Protein AF-0000000066171411 (afdb_homodimer)

Solvent-accessible surface area (backbone atoms only — not comparable to full-atom values): 24523 Å² total; per-residue (Å²): 128,57,70,61,69,49,37,41,96,88,51,31,30,79,87,68,38,47,45,80,37,68,57,61,72,47,68,49,61,56,78,47,92,51,94,37,9,10,12,39,31,31,49,56,66,14,29,34,39,20,40,30,43,68,79,33,74,41,87,51,67,84,64,42,32,84,69,32,38,41,54,44,54,46,80,43,69,59,67,76,66,85,60,54,69,76,59,42,56,64,43,48,55,50,49,51,46,50,33,51,50,51,27,57,44,48,49,70,40,32,59,29,73,79,38,52,39,20,23,34,38,37,42,34,37,35,69,33,84,35,29,52,56,69,28,47,50,47,35,18,45,40,42,5,37,53,56,43,65,49,65,56,79,57,55,46,14,33,19,26,14,23,37,51,96,88,46,56,35,31,47,45,38,42,73,49,58,74,68,33,29,30,35,41,31,25,31,25,61,78,82,43,26,34,55,41,42,40,53,75,40,51,39,48,58,88,46,49,65,61,34,50,51,45,6,50,52,44,12,52,53,46,32,56,53,51,51,51,48,51,55,61,64,70,51,68,72,53,67,78,73,97,128,58,70,61,69,49,37,41,96,88,50,30,30,79,86,68,38,47,45,83,39,68,55,60,72,50,67,48,61,57,77,47,92,51,93,38,9,10,11,39,31,30,50,56,67,16,30,34,41,20,40,30,43,68,79,33,73,40,86,51,66,86,65,43,31,85,69,33,38,41,55,45,56,44,80,44,69,60,72,71,69,89,61,56,67,75,59,43,56,63,43,49,54,50,48,51,47,49,31,52,51,50,27,56,44,48,49,69,40,31,57,31,74,80,37,53,40,20,23,34,38,37,40,35,36,36,72,33,84,34,30,52,56,69,29,48,50,48,35,18,44,40,44,4,37,53,55,44,65,49,67,56,78,55,55,47,13,33,18,27,15,24,36,51,95,88,45,56,34,30,47,44,40,42,72,48,59,76,68,32,29,30,34,39,32,25,31,27,60,78,82,43,25,35,54,40,41,37,52,75,41,51,37,50,57,88,47,48,64,61,33,49,51,46,7,50,53,44,12,52,53,45,31,56,54,52,51,50,46,53,53,61,65,70,52,70,74,51,67,77,74,96

Nearest PDB structures (foldseek):
  5okz-assembly3_L  TM=9.367E-01  e=4.093E-26  Saccharomyces cerevisiae S288C
  5okz-assembly1_f  TM=9.261E-01  e=1.202E-25  Saccharomyces cerevisiae S288C
  2wp8-assembly1_B  TM=9.593E-01  e=2.546E-24  Saccharomyces cerevisiae
  8r1o-assembly1_B  TM=9.114E-01  e=1.169E-24  Thermochaetoides thermophila DSM 1495
  6fsz-assembly1_BB  TM=8.966E-01  e=4.919E-24  Saccharomyces cerevisiae S288C

pLDDT: mean 85.66, std 15.47, range [30.88, 98.44]

Organism: Schizosaccharomyces pombe (strain 972 / ATCC 24843) (NCBI:txid284812)

Radius of gyration: 23.35 Å; Cα contacts (8 Å, |Δi|>4): 1040; chains: 2; bounding box: 54×90×53 Å

Secondary structure (DSSP, 8-state):
--HHHHB-TTS-BTTS--TTPPPPEEEEE--S-SSSEEEEEEETTEEEEEEEEEEE--SSGGG--SSSPEEEEEEEE-TTS---HHHHHHHHHHHHHHHHHHHHHHHHHB-GGGSTT-EEE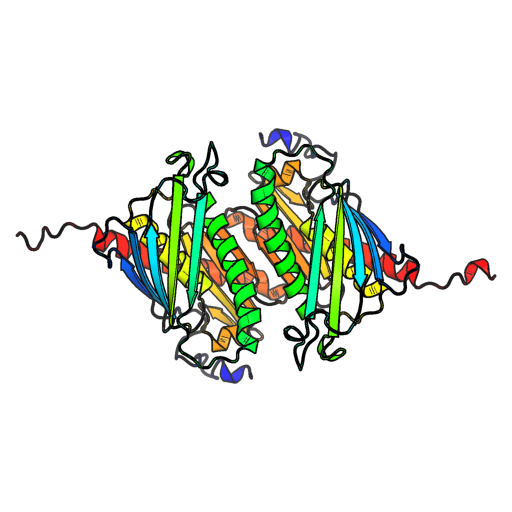EEEEEEE-SS-HHHHHHHHHHHHHHHTT--BSS-EEEEEEEEETTEEEES--HHHHHHSEEEEEEEETTT-EEEEEEE-S-EEHHHHHHHHHHHHHHHHHHHHHHHHHHHHHHS-THHHH-/--HHHHB-TTS-BTTS--TTPPPPEEEEE--S-SSSEEEEEEETTEEEEEEEEEEE--SSGGG--SSSPEEEEEEEE---S---HHHHHHHHHHHHHHHHHHHHHHHHHB-GGGSTT-EEEEEEEEEE-SS-HHHHHH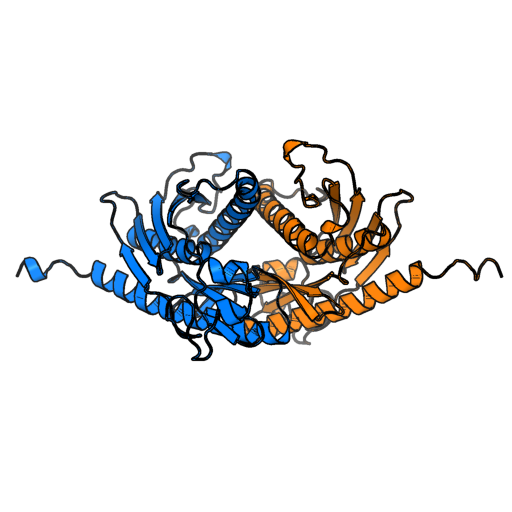HHHHHHHHHTT--BSS-EEEEEEEEETTEEEES--HHHHHHSEEEEEEEETTT-EEEEEEE-S-EEHHHHHHHHHHHHHHHHHHHHHHHHHHHHHHS-TTTTT-

GO terms:
  GO:0000785 chromatin (C, IDA)
  GO:0000178 exosome (RNase complex) (C, IDA)
  GO:0000176 nuclear exosome (RNase complex) (C, EXP)
  GO:0005634 nucleus (C, HDA)
  GO:0005829 cytosol (C, HDA)
  GO:0030847 termination of RNA polymerase II transcription, exosome-dependent (P, IMP)
  GO:0071027 nuclear RNA surveillance (P, IMP)
  GO:0071031 nuclear mRNA surveillance of mRNA 3'-end processing (P, IMP)

Structure (mmCIF, N/CA/C/O backbone):
data_AF-0000000066171411-model_v1
#
loop_
_entity.id
_entity.type
_entity.pdbx_description
1 polymer 'Exosome complex component ski6'
#
loop_
_atom_site.group_PDB
_atom_site.id
_atom_site.type_symbol
_atom_site.label_atom_id
_atom_site.label_alt_id
_atom_site.label_comp_id
_atom_site.label_asym_id
_atom_site.label_entity_id
_atom_site.label_seq_id
_atom_site.pdbx_PDB_ins_code
_atom_site.Cartn_x
_atom_site.Cartn_y
_atom_site.Cartn_z
_atom_site.occupancy
_atom_site.B_iso_or_equiv
_atom_site.auth_seq_id
_atom_site.auth_comp_id
_atom_site.auth_asym_id
_atom_site.auth_atom_id
_atom_site.pdbx_PDB_model_num
ATOM 1 N N . MET A 1 1 ? 25.031 1.557 -0.111 1 55.25 1 MET A N 1
ATOM 2 C CA . MET A 1 1 ? 25.406 2.393 1.023 1 55.25 1 MET A CA 1
ATOM 3 C C . MET A 1 1 ? 25.641 1.545 2.27 1 55.25 1 MET A C 1
ATOM 5 O O . MET A 1 1 ? 24.875 0.615 2.545 1 55.25 1 MET A O 1
ATOM 9 N N . SER A 1 2 ? 26.812 1.729 2.889 1 65 2 SER A N 1
ATOM 10 C CA . SER A 1 2 ? 27.203 0.933 4.047 1 65 2 SER A CA 1
ATOM 11 C C . SER A 1 2 ? 26.391 1.311 5.277 1 65 2 SER A C 1
ATOM 13 O O . SER A 1 2 ? 25.844 2.416 5.355 1 65 2 SER A O 1
ATOM 15 N N . HIS A 1 3 ? 26.016 0.369 6.027 1 69.06 3 HIS A N 1
ATOM 16 C CA . HIS A 1 3 ? 25.359 0.559 7.316 1 69.06 3 HIS A CA 1
ATOM 17 C C . HIS A 1 3 ? 25.969 1.727 8.078 1 69.06 3 HIS A C 1
ATOM 19 O O . HIS A 1 3 ? 25.25 2.52 8.695 1 69.06 3 HIS A O 1
ATOM 25 N N . PHE A 1 4 ? 27.219 1.894 7.805 1 63.91 4 PHE A N 1
ATOM 26 C CA . PHE A 1 4 ? 27.953 2.891 8.57 1 63.91 4 PHE A CA 1
ATOM 27 C C . PHE A 1 4 ? 27.672 4.293 8.047 1 63.91 4 PHE A C 1
ATOM 29 O O . PHE A 1 4 ? 27.781 5.273 8.781 1 63.91 4 PHE A O 1
ATOM 36 N N . GLU A 1 5 ? 27.234 4.309 6.922 1 74.19 5 GLU A N 1
ATOM 37 C CA . GLU A 1 5 ? 26.922 5.605 6.328 1 74.19 5 GLU A CA 1
ATOM 38 C C . GLU A 1 5 ? 25.578 6.121 6.82 1 74.19 5 GLU A C 1
ATOM 40 O O . GLU A 1 5 ? 25.328 7.328 6.812 1 74.19 5 GLU A O 1
ATOM 45 N N . ILE A 1 6 ? 24.906 5.215 7.438 1 79.75 6 ILE A N 1
ATOM 46 C CA . ILE A 1 6 ? 23.562 5.594 7.867 1 79.75 6 ILE A CA 1
ATOM 47 C C . ILE A 1 6 ? 23.562 5.816 9.383 1 79.75 6 ILE A C 1
ATOM 49 O O . ILE A 1 6 ? 22.969 6.785 9.867 1 79.75 6 ILE A O 1
ATOM 53 N N . LEU A 1 7 ? 24.281 4.914 10.102 1 82.88 7 LEU A N 1
ATOM 54 C CA . LEU A 1 7 ? 24.359 5.004 11.555 1 82.88 7 LEU A CA 1
ATOM 55 C C . LEU A 1 7 ? 25.812 4.992 12.023 1 82.88 7 LEU A C 1
ATOM 57 O O . LEU A 1 7 ? 26.578 4.098 11.664 1 82.88 7 LEU A O 1
ATOM 61 N N . SER A 1 8 ? 26.156 6.02 12.805 1 82.06 8 SER A N 1
ATOM 62 C CA . SER A 1 8 ? 27.484 6.055 13.375 1 82.06 8 SER A CA 1
ATOM 63 C C . SER A 1 8 ? 27.641 5.008 14.477 1 82.06 8 SER A C 1
ATOM 65 O O . SER A 1 8 ? 26.672 4.375 14.883 1 82.06 8 SER A O 1
ATOM 67 N N . LEU A 1 9 ? 28.844 4.836 14.875 1 80.75 9 LEU A N 1
ATOM 68 C CA . LEU A 1 9 ? 29.141 3.891 15.945 1 80.75 9 LEU A CA 1
ATOM 69 C C . LEU A 1 9 ? 28.469 4.316 17.25 1 80.75 9 LEU A C 1
ATOM 71 O O . LEU A 1 9 ? 28.141 3.475 18.094 1 80.75 9 LEU A O 1
ATOM 75 N N . GLU A 1 10 ? 28.25 5.645 17.391 1 83.44 10 GLU A N 1
ATOM 76 C CA . GLU A 1 10 ? 27.594 6.191 18.594 1 83.44 10 GLU A CA 1
ATOM 77 C C . GLU A 1 10 ? 26.078 6.094 18.484 1 83.44 10 GLU A C 1
ATOM 79 O O . GLU A 1 10 ? 25.359 6.484 19.406 1 83.44 10 GLU A O 1
ATOM 84 N N . GLY A 1 11 ? 25.594 5.57 17.391 1 84.81 11 GLY A N 1
ATOM 85 C CA . GLY A 1 11 ? 24.156 5.391 17.219 1 84.81 11 GLY A CA 1
ATOM 86 C C . GLY A 1 11 ? 23.469 6.617 16.656 1 84.81 11 GLY A C 1
ATOM 87 O O . GLY A 1 11 ? 22.281 6.816 16.875 1 84.81 11 GLY A O 1
ATOM 88 N N . LEU A 1 12 ? 24.297 7.512 16.078 1 91.12 12 LEU A N 1
ATOM 89 C CA . LEU A 1 12 ? 23.734 8.727 15.5 1 91.12 12 LEU A CA 1
ATOM 90 C C . LEU A 1 12 ? 23.625 8.617 13.977 1 91.12 12 LEU A C 1
ATOM 92 O O . LEU A 1 12 ? 24.531 8.078 13.328 1 91.12 12 LEU A O 1
ATOM 96 N N . ARG A 1 13 ? 22.562 9.125 13.5 1 93.88 13 ARG A N 1
ATOM 97 C CA . ARG A 1 13 ? 22.344 9.141 12.062 1 93.88 13 ARG A CA 1
ATOM 98 C C . ARG A 1 13 ? 23.141 10.266 11.391 1 93.88 13 ARG A C 1
ATOM 100 O O . ARG A 1 13 ? 23.734 11.094 12.078 1 93.88 13 ARG A O 1
ATOM 107 N N . ASN A 1 14 ? 23.109 10.305 10.133 1 89.19 14 ASN A N 1
ATOM 108 C CA . ASN A 1 14 ? 23.844 11.312 9.383 1 89.19 14 ASN A CA 1
ATOM 109 C C . ASN A 1 14 ? 23.359 12.727 9.703 1 89.19 14 ASN A C 1
ATOM 111 O O . ASN A 1 14 ? 24.125 13.688 9.625 1 89.19 14 ASN A O 1
ATOM 115 N N . ASP A 1 15 ? 22.141 12.883 10.07 1 91.69 15 ASP A N 1
ATOM 116 C CA . ASP A 1 15 ? 21.594 14.203 10.367 1 91.69 15 ASP A CA 1
ATOM 117 C C . ASP A 1 15 ? 21.562 14.461 11.867 1 91.69 15 ASP A C 1
ATOM 119 O O . ASP A 1 15 ? 20.922 15.398 12.336 1 91.69 15 ASP A O 1
ATOM 123 N N . GLY A 1 16 ? 22.203 13.641 12.68 1 92.25 16 GLY A N 1
ATOM 124 C CA . GLY A 1 16 ? 22.391 13.859 14.102 1 92.25 16 GLY A CA 1
ATOM 125 C C . GLY A 1 16 ? 21.281 13.258 14.953 1 92.25 16 GLY A C 1
ATOM 126 O O . GLY A 1 16 ? 21.344 13.305 16.188 1 92.25 16 GLY A O 1
ATOM 127 N N . ARG A 1 17 ? 20.359 12.562 14.367 1 95.12 17 ARG A N 1
ATOM 128 C CA . ARG A 1 17 ? 19.25 11.984 15.109 1 95.12 17 ARG A CA 1
ATOM 129 C C . ARG A 1 17 ? 19.594 10.586 15.617 1 95.12 17 ARG A C 1
ATOM 131 O O . ARG A 1 17 ? 20.469 9.922 15.07 1 95.12 17 ARG A O 1
ATOM 138 N N . ARG A 1 18 ? 18.859 10.297 16.688 1 94.62 18 ARG A N 1
ATOM 139 C CA . ARG A 1 18 ? 18.875 8.906 17.125 1 94.62 18 ARG A CA 1
ATOM 140 C C . ARG A 1 18 ? 17.859 8.07 16.344 1 94.62 18 ARG A C 1
ATOM 142 O O . ARG A 1 18 ? 17.109 8.602 15.531 1 94.62 18 ARG A O 1
ATOM 149 N N . TRP A 1 19 ? 17.859 6.738 16.625 1 93.5 19 TRP A N 1
ATOM 150 C CA . TRP A 1 19 ? 17.109 5.797 15.805 1 93.5 19 TRP A CA 1
ATOM 151 C C . TRP A 1 19 ? 15.609 6.051 15.938 1 93.5 19 TRP A C 1
ATOM 153 O O . TRP A 1 19 ? 14.844 5.797 15 1 93.5 19 TRP A O 1
ATOM 163 N N . ASP A 1 20 ? 15.125 6.688 17.062 1 94.19 20 ASP A N 1
ATOM 164 C CA . ASP A 1 20 ? 13.695 6.836 17.344 1 94.19 20 ASP A CA 1
ATOM 165 C C . ASP A 1 20 ? 13.281 8.305 17.297 1 94.19 20 ASP A C 1
ATOM 167 O O . ASP A 1 20 ? 12.18 8.656 17.719 1 94.19 20 ASP A O 1
ATOM 171 N N . GLU A 1 21 ? 14.148 9.172 16.797 1 94.75 21 GLU A N 1
ATOM 172 C CA . GLU A 1 21 ? 13.867 10.609 16.797 1 94.75 21 GLU A CA 1
ATOM 173 C C . GLU A 1 21 ? 13.297 11.055 15.453 1 94.75 21 GLU A C 1
ATOM 175 O O . GLU A 1 21 ? 13.75 10.602 14.398 1 94.75 21 GLU A O 1
ATOM 180 N N . MET A 1 22 ? 12.336 11.859 15.57 1 96.25 22 MET A N 1
ATOM 181 C CA . MET A 1 22 ? 11.75 12.469 14.375 1 96.25 22 MET A CA 1
ATOM 182 C C . MET A 1 22 ? 12.516 13.727 13.977 1 96.25 22 MET A C 1
ATOM 184 O O . MET A 1 22 ? 13.078 14.414 14.828 1 96.25 22 MET A O 1
ATOM 188 N N . ARG A 1 23 ? 12.516 13.969 12.711 1 97 23 ARG A N 1
ATOM 189 C CA . ARG A 1 23 ? 12.992 15.281 12.297 1 97 23 ARG A CA 1
ATOM 190 C C . ARG A 1 23 ? 12.086 16.391 12.82 1 97 23 ARG A C 1
ATOM 192 O O . ARG A 1 23 ? 10.961 16.125 13.258 1 97 23 ARG A O 1
ATOM 199 N N . ASN A 1 24 ? 12.688 17.562 12.773 1 95.56 24 ASN A N 1
ATOM 200 C CA . ASN A 1 24 ? 11.875 18.703 13.203 1 95.56 24 ASN A CA 1
ATOM 201 C C . ASN A 1 24 ? 10.617 18.844 12.352 1 95.56 24 ASN A C 1
ATOM 203 O O . ASN A 1 24 ? 10.703 18.906 11.117 1 95.56 24 ASN A O 1
ATOM 207 N N . PHE A 1 25 ? 9.516 18.781 13.008 1 96.81 25 PHE A N 1
ATOM 208 C CA . PHE A 1 25 ? 8.227 18.891 12.336 1 96.81 25 PHE A CA 1
ATOM 209 C C . PHE A 1 25 ? 7.527 20.188 12.703 1 96.81 25 PHE A C 1
ATOM 211 O O . PHE A 1 25 ? 7.273 20.453 13.875 1 96.81 25 PHE A O 1
ATOM 218 N N . GLN A 1 26 ? 7.277 21.016 11.695 1 95.12 26 GLN A N 1
ATOM 219 C CA . GLN A 1 26 ? 6.551 22.281 11.859 1 95.12 26 GLN A CA 1
ATOM 220 C C . GLN A 1 26 ? 5.395 22.375 10.867 1 95.12 26 GLN A C 1
ATOM 222 O O . GLN A 1 26 ? 5.492 21.891 9.742 1 95.12 26 GLN A O 1
ATOM 227 N N . CYS A 1 27 ? 4.371 22.922 11.312 1 95.69 27 CYS A N 1
ATOM 228 C CA . CYS A 1 27 ? 3.23 23.062 10.422 1 95.69 27 CYS A CA 1
ATOM 229 C C . CYS A 1 27 ? 2.506 24.391 10.672 1 95.69 27 CYS A C 1
ATOM 231 O O . CYS A 1 27 ? 2.549 24.922 11.781 1 95.69 27 CYS A O 1
ATOM 233 N N . ARG A 1 28 ? 1.993 24.953 9.672 1 92.25 28 ARG A N 1
ATOM 234 C CA . ARG A 1 28 ? 1.186 26.156 9.688 1 92.25 28 ARG A CA 1
ATOM 235 C C . ARG A 1 28 ? -0.069 26 8.836 1 92.25 28 ARG A C 1
ATOM 237 O O . ARG A 1 28 ? -0.026 25.375 7.77 1 92.25 28 ARG A O 1
ATOM 244 N N . ILE A 1 29 ? -1.169 26.469 9.312 1 91.38 29 ILE A N 1
ATOM 245 C CA . ILE A 1 29 ? -2.412 26.422 8.547 1 91.38 29 ILE A CA 1
ATOM 246 C C . ILE A 1 29 ? -2.85 27.828 8.18 1 91.38 29 ILE A C 1
ATOM 248 O O . ILE A 1 29 ? -2.432 28.797 8.812 1 91.38 29 ILE A O 1
ATOM 252 N N . GLY A 1 30 ? -3.699 27.984 7.172 1 85.62 30 GLY A N 1
ATOM 253 C CA . GLY A 1 30 ? -4.277 29.25 6.77 1 85.62 30 GLY A CA 1
ATOM 254 C C . GLY A 1 30 ? -3.271 30.203 6.133 1 85.62 30 GLY A C 1
ATOM 255 O O . GLY A 1 30 ? -3.244 31.391 6.441 1 85.62 30 GLY A O 1
ATOM 256 N N . ILE A 1 31 ? -2.363 29.75 5.41 1 79.62 31 ILE A N 1
ATOM 257 C CA . ILE A 1 31 ? -1.289 30.547 4.828 1 79.62 31 ILE A CA 1
ATOM 258 C C . ILE A 1 31 ? -1.833 31.375 3.664 1 79.62 31 ILE A C 1
ATOM 260 O O . ILE A 1 31 ? -1.324 32.469 3.373 1 79.62 31 ILE A O 1
ATOM 264 N N . GLU A 1 32 ? -2.799 30.781 2.949 1 74.5 32 GLU A N 1
ATOM 265 C CA . GLU A 1 32 ? -3.412 31.531 1.861 1 74.5 32 GLU A CA 1
ATOM 266 C C . GLU A 1 32 ? -4.746 32.125 2.293 1 74.5 32 GLU A C 1
ATOM 268 O O . GLU A 1 32 ? -5.582 31.453 2.881 1 74.5 32 GLU A O 1
ATOM 273 N N . PRO A 1 33 ? -4.758 33.469 2.17 1 64.62 33 PRO A N 1
ATOM 274 C CA . PRO A 1 33 ? -5.984 34.188 2.57 1 64.62 33 PRO A CA 1
ATOM 275 C C . PRO A 1 33 ? -7.203 33.719 1.767 1 64.62 33 PRO A C 1
ATOM 277 O O . PRO A 1 33 ? -8.289 34.281 1.92 1 64.62 33 PRO A O 1
ATOM 280 N N . SER A 1 34 ? -7.137 32.719 1.183 1 59.91 34 SER A N 1
ATOM 281 C CA . SER A 1 34 ? -8.266 32.406 0.314 1 59.91 34 SER A CA 1
ATOM 282 C C . SER A 1 34 ? -9.297 31.531 1.032 1 59.91 34 SER A C 1
ATOM 284 O O . SER A 1 34 ? -9.047 31.047 2.137 1 59.91 34 SER A O 1
ATOM 286 N N . GLU A 1 35 ? -10.516 31.594 0.568 1 61.97 35 GLU A N 1
ATOM 287 C CA . GLU A 1 35 ? -11.625 30.734 0.973 1 61.97 35 GLU A CA 1
ATOM 288 C C . GLU A 1 35 ? -11.242 29.25 0.899 1 61.97 35 GLU A C 1
ATOM 290 O O . GLU A 1 35 ? -11.906 28.406 1.489 1 61.97 35 GLU A O 1
ATOM 295 N N . ASN A 1 36 ? -10.047 29.109 0.443 1 79.62 36 ASN A N 1
ATOM 296 C CA . ASN A 1 36 ? -9.57 27.75 0.292 1 79.62 36 ASN A CA 1
ATOM 297 C C . ASN A 1 36 ? -8.719 27.312 1.484 1 79.62 36 ASN A C 1
ATOM 299 O O . ASN A 1 36 ? -8.18 28.156 2.201 1 79.62 36 ASN A O 1
ATOM 303 N N . GLY A 1 37 ? -8.859 26.078 1.922 1 92.19 37 GLY A N 1
ATOM 304 C CA . GLY A 1 37 ? -7.973 25.594 2.971 1 92.19 37 GLY A CA 1
ATOM 305 C C . GLY A 1 37 ? -6.535 25.438 2.512 1 92.19 37 GLY A C 1
ATOM 306 O O . GLY A 1 37 ? -6.285 25.109 1.348 1 92.19 37 GLY A O 1
ATOM 307 N N . SER A 1 38 ? -5.656 25.828 3.377 1 94.81 38 SER A N 1
ATOM 308 C CA . SER A 1 38 ? -4.242 25.688 3.035 1 94.81 38 SER A CA 1
ATOM 309 C C . SER A 1 38 ? -3.414 25.312 4.262 1 94.81 38 SER A C 1
ATOM 311 O O . SER A 1 38 ? -3.803 25.625 5.395 1 94.81 38 SER A O 1
ATOM 313 N N . ALA A 1 39 ? -2.336 24.656 3.941 1 96.12 39 ALA A N 1
ATOM 314 C CA . ALA A 1 39 ? -1.401 24.281 5 1 96.12 39 ALA A CA 1
ATOM 315 C C . ALA A 1 39 ? 0.017 24.141 4.453 1 96.12 39 ALA A C 1
ATOM 317 O O . ALA A 1 39 ? 0.207 23.828 3.275 1 96.12 39 ALA A O 1
ATOM 318 N N . PHE A 1 40 ? 0.92 24.5 5.293 1 96.12 40 PHE A N 1
ATOM 319 C CA . PHE A 1 40 ? 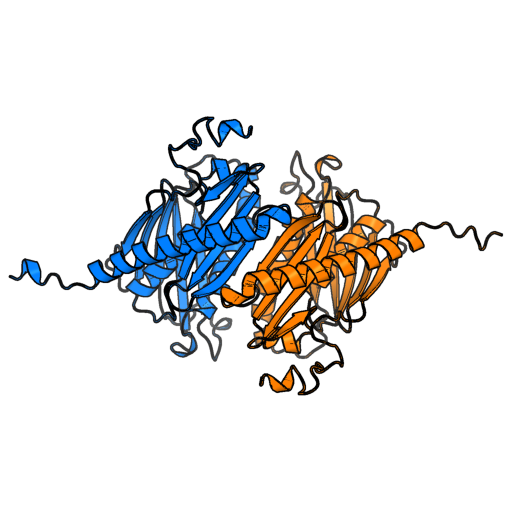2.34 24.344 5.004 1 96.12 40 PHE A CA 1
ATOM 320 C C . PHE A 1 40 ? 3.016 23.484 6.07 1 96.12 40 PHE A C 1
ATOM 322 O O . PHE A 1 40 ? 2.824 23.719 7.266 1 96.12 40 PHE A O 1
ATOM 329 N N . ILE A 1 41 ? 3.754 22.453 5.617 1 97.38 41 ILE A N 1
ATOM 330 C CA . ILE A 1 41 ? 4.43 21.578 6.566 1 97.38 41 ILE A CA 1
ATOM 331 C C . ILE A 1 41 ? 5.918 21.5 6.223 1 97.38 41 ILE A C 1
ATOM 333 O O . ILE A 1 41 ? 6.293 21.516 5.051 1 97.38 41 ILE A O 1
ATOM 337 N N . GLU A 1 42 ? 6.641 21.453 7.277 1 97.12 42 GLU A N 1
ATOM 338 C CA . GLU A 1 42 ? 8.07 21.172 7.188 1 97.12 42 GLU A CA 1
ATOM 339 C C . GLU A 1 42 ? 8.461 19.984 8.062 1 97.12 42 GLU A C 1
ATOM 341 O O . GLU A 1 42 ? 8.234 20 9.273 1 97.12 42 GLU A O 1
ATOM 346 N N . LEU A 1 43 ? 8.953 18.953 7.477 1 97.19 43 LEU A N 1
ATOM 347 C CA . LEU A 1 43 ? 9.547 17.812 8.148 1 97.19 43 LEU A CA 1
ATOM 348 C C . LEU A 1 43 ? 11.031 17.688 7.797 1 97.19 43 LEU A C 1
ATOM 350 O O . LEU A 1 43 ? 11.391 17.031 6.816 1 97.19 43 LEU A O 1
ATOM 354 N N . GLY A 1 44 ? 11.875 18.203 8.75 1 95.88 44 GLY A N 1
ATOM 355 C CA . GLY A 1 44 ? 13.258 18.406 8.344 1 95.88 44 GLY A CA 1
ATOM 356 C C . GLY A 1 44 ? 13.398 19.281 7.113 1 95.88 44 GLY A C 1
ATOM 357 O O . GLY A 1 44 ? 12.914 20.406 7.098 1 95.88 44 GLY A O 1
ATOM 358 N N . ASN A 1 45 ? 13.953 18.688 6.062 1 95.12 45 ASN A N 1
ATOM 359 C CA . ASN A 1 45 ? 14.156 19.453 4.836 1 95.12 45 ASN A CA 1
ATOM 360 C C . ASN A 1 45 ? 13.086 19.141 3.797 1 95.12 45 ASN A C 1
ATOM 362 O O . ASN A 1 45 ? 13.164 19.594 2.658 1 95.12 45 ASN A O 1
ATOM 366 N N . THR A 1 46 ? 12.109 18.375 4.211 1 96.25 46 THR A N 1
ATOM 367 C CA . THR A 1 46 ? 10.961 18.172 3.33 1 96.25 46 THR A CA 1
ATOM 368 C C . THR A 1 46 ? 9.891 19.219 3.572 1 96.25 46 THR A C 1
ATOM 370 O O . THR A 1 46 ? 9.43 19.406 4.699 1 96.25 46 THR A O 1
ATOM 373 N N . LYS A 1 47 ? 9.539 19.969 2.484 1 97.19 47 LYS A N 1
ATOM 374 C CA . LYS A 1 47 ? 8.57 21.062 2.578 1 97.19 47 LYS A CA 1
ATOM 375 C C . LYS A 1 47 ? 7.422 20.844 1.597 1 97.19 47 LYS A C 1
ATOM 377 O O . LYS A 1 47 ? 7.645 20.625 0.405 1 97.19 47 LYS A O 1
ATOM 382 N N . VAL A 1 48 ? 6.227 20.891 2.143 1 97.06 48 VAL A N 1
ATOM 383 C CA . VAL A 1 48 ? 5.051 20.656 1.31 1 97.06 48 VAL A CA 1
ATOM 384 C C . VAL A 1 48 ? 4.004 21.734 1.572 1 97.06 48 VAL A C 1
ATOM 386 O O . VAL A 1 48 ? 3.709 22.062 2.727 1 97.06 48 VAL A O 1
ATOM 389 N N . LEU A 1 49 ? 3.535 22.312 0.486 1 96.56 49 LEU A N 1
ATOM 390 C CA . LEU A 1 49 ? 2.391 23.219 0.524 1 96.56 49 LEU A CA 1
ATOM 391 C C . LEU A 1 49 ? 1.139 22.531 -0.014 1 96.56 49 LEU A C 1
ATOM 393 O O . LEU A 1 49 ? 1.172 21.922 -1.082 1 96.56 49 LEU A O 1
ATOM 397 N N . CYS A 1 50 ? 0.134 22.578 0.741 1 96.75 50 CYS A N 1
ATOM 398 C CA . CYS A 1 50 ? -1.127 21.969 0.322 1 96.75 50 CYS A CA 1
ATOM 399 C C . CYS A 1 50 ? -2.229 23.016 0.23 1 96.75 50 CYS A C 1
ATOM 401 O O . CYS A 1 50 ? -2.398 23.828 1.144 1 96.75 50 CYS A O 1
ATOM 403 N N . ILE A 1 51 ? -2.957 23 -0.882 1 95.62 51 ILE A N 1
ATOM 404 C CA . ILE A 1 51 ? -4.113 23.859 -1.085 1 95.62 51 ILE A CA 1
ATOM 405 C C . ILE A 1 51 ? -5.348 23.016 -1.384 1 95.62 51 ILE A C 1
ATOM 407 O O . ILE A 1 51 ? -5.285 22.078 -2.189 1 95.62 51 ILE A O 1
ATOM 411 N N . VAL A 1 52 ? -6.363 23.25 -0.693 1 94.69 52 VAL A N 1
ATOM 412 C CA . VAL A 1 52 ? -7.617 22.531 -0.896 1 94.69 52 VAL A CA 1
ATOM 413 C C . VAL A 1 52 ? -8.672 23.469 -1.47 1 94.69 52 VAL A C 1
ATOM 415 O O . VAL A 1 52 ? -8.844 24.594 -0.977 1 94.69 52 VAL A O 1
ATOM 418 N N . ASP A 1 53 ? -9.273 22.984 -2.486 1 90.44 53 ASP A N 1
ATOM 419 C CA . ASP A 1 53 ? -10.359 23.734 -3.107 1 90.44 53 ASP A CA 1
ATOM 420 C C . ASP A 1 53 ? -11.656 22.938 -3.1 1 90.44 53 ASP A C 1
ATOM 422 O O . ASP A 1 53 ? -11.664 21.75 -3.469 1 90.44 53 ASP A O 1
ATOM 426 N N . GLY A 1 54 ? -12.75 23.688 -2.688 1 84.75 54 GLY A N 1
ATOM 427 C CA . GLY A 1 54 ? -14.055 23.047 -2.65 1 84.75 54 GLY A CA 1
ATOM 428 C C . GLY A 1 54 ? -14.625 22.938 -1.249 1 84.75 54 GLY A C 1
ATOM 429 O O . GLY A 1 54 ? -14.055 23.469 -0.296 1 84.75 54 GLY A O 1
ATOM 430 N N . PRO A 1 55 ? -15.758 22.312 -1.235 1 84.5 55 PRO A N 1
ATOM 431 C CA . PRO A 1 55 ? -16.562 21.578 -2.213 1 84.5 55 PRO A CA 1
ATOM 432 C C . PRO A 1 55 ? -17.109 22.469 -3.328 1 84.5 55 PRO A C 1
ATOM 434 O O . PRO A 1 55 ? -17.469 23.625 -3.08 1 84.5 55 PRO A O 1
ATOM 437 N N . SER A 1 56 ? -16.891 21.922 -4.5 1 83.5 56 SER A N 1
ATOM 438 C CA . SER A 1 56 ? -17.406 22.625 -5.672 1 83.5 56 SER A CA 1
ATOM 439 C C . SER A 1 56 ? -18.031 21.656 -6.672 1 83.5 56 SER A C 1
ATOM 441 O O . SER A 1 56 ? -17.938 20.438 -6.512 1 83.5 56 SER A O 1
ATOM 443 N N . GLU A 1 57 ? -18.844 22.234 -7.586 1 78.69 57 GLU A N 1
ATOM 444 C CA . GLU A 1 57 ? -19.406 21.391 -8.648 1 78.69 57 GLU A CA 1
ATOM 445 C C . GLU A 1 57 ? -18.297 20.719 -9.461 1 78.69 57 GLU A C 1
ATOM 447 O O . GLU A 1 57 ? -17.281 21.344 -9.766 1 78.69 57 GLU A O 1
ATOM 452 N N . PRO A 1 58 ? -18.578 19.484 -9.672 1 70.62 58 PRO A N 1
ATOM 453 C CA . PRO A 1 58 ? -17.547 18.766 -10.414 1 70.62 58 PRO A CA 1
ATOM 454 C C . PRO A 1 58 ? -17.281 19.359 -11.797 1 70.62 58 PRO A C 1
ATOM 456 O O . PRO A 1 58 ? -18.234 19.797 -12.477 1 70.62 58 PRO A O 1
ATOM 459 N N . VAL A 1 59 ? -16.016 19.562 -12.07 1 65.12 59 VAL A N 1
ATOM 460 C CA . VAL A 1 59 ? -15.641 20.094 -13.375 1 65.12 59 VAL A CA 1
ATOM 461 C C . VAL A 1 59 ? -16.078 19.125 -14.477 1 65.12 59 VAL A C 1
ATOM 463 O O . VAL A 1 59 ? -16.594 19.547 -15.508 1 65.12 59 VAL A O 1
ATOM 466 N N . ILE A 1 60 ? -15.836 17.922 -14.203 1 60.44 60 ILE A N 1
ATOM 467 C CA . ILE A 1 60 ? -16.25 16.891 -15.156 1 60.44 60 ILE A CA 1
ATOM 468 C C . ILE A 1 60 ? -17.562 16.266 -14.711 1 60.44 60 ILE A C 1
ATOM 470 O O . ILE A 1 60 ? -17.609 15.555 -13.695 1 60.44 60 ILE A O 1
ATOM 474 N N . LYS A 1 61 ? -18.594 16.531 -15.391 1 59.88 61 LYS A N 1
ATOM 475 C CA . LYS A 1 61 ? -19.953 16.141 -15.055 1 59.88 61 LYS A CA 1
ATOM 476 C C . LYS A 1 61 ? -20.078 14.617 -14.93 1 59.88 61 LYS A C 1
ATOM 478 O O . LYS A 1 61 ? -20.859 14.109 -14.125 1 59.88 61 LYS A O 1
ATOM 483 N N . SER A 1 62 ? -19.297 13.977 -15.703 1 57 62 SER A N 1
ATOM 484 C CA . SER A 1 62 ? -19.391 12.523 -15.703 1 57 62 SER A CA 1
ATOM 485 C C . SER A 1 62 ? -18.797 11.93 -14.43 1 57 62 SER A C 1
ATOM 487 O O . SER A 1 62 ? -19.109 10.789 -14.07 1 57 62 SER A O 1
ATOM 489 N N . LYS A 1 63 ? -18.047 12.742 -13.812 1 56.53 63 LYS A N 1
ATOM 490 C CA . LYS A 1 63 ? -17.422 12.297 -12.578 1 56.53 63 LYS A CA 1
ATOM 491 C C . LYS A 1 63 ? -18.328 12.523 -11.375 1 56.53 63 LYS A C 1
ATOM 493 O O . LYS A 1 63 ? -18.047 12.047 -10.273 1 56.53 63 LYS A O 1
ATOM 498 N N . ALA A 1 64 ? -19.188 13.359 -11.688 1 54 64 ALA A N 1
ATOM 499 C CA . ALA A 1 64 ? -20.125 13.648 -10.617 1 54 64 ALA A CA 1
ATOM 500 C C . ALA A 1 64 ? -20.875 12.391 -10.188 1 54 64 ALA A C 1
ATOM 502 O O . ALA A 1 64 ? -21.5 11.719 -11.016 1 54 64 ALA A O 1
ATOM 503 N N . ARG A 1 65 ? -20.484 11.961 -9.094 1 58.47 65 ARG A N 1
ATOM 504 C CA . ARG A 1 65 ? -21.156 10.812 -8.5 1 58.47 65 ARG A CA 1
ATOM 505 C C . ARG A 1 65 ? -22.422 11.258 -7.758 1 58.47 65 ARG A C 1
ATOM 507 O O . ARG A 1 65 ? -22.406 12.25 -7.027 1 58.47 65 ARG A O 1
ATOM 514 N N . ALA A 1 66 ? -23.5 10.617 -8.133 1 59.75 66 ALA A N 1
ATOM 515 C CA . ALA A 1 66 ? -24.812 11 -7.613 1 59.75 66 ALA A CA 1
ATOM 516 C C . ALA A 1 66 ? -24.812 11.023 -6.09 1 59.75 66 ALA A C 1
ATOM 518 O O . ALA A 1 66 ? -25.484 11.852 -5.477 1 59.75 66 ALA A O 1
ATOM 519 N N . ASP A 1 67 ? -23.906 10.188 -5.48 1 64.12 67 ASP A N 1
ATOM 520 C CA . ASP A 1 67 ? -24.172 10.055 -4.051 1 64.12 67 ASP A CA 1
ATOM 521 C C . ASP A 1 67 ? -22.906 10.305 -3.23 1 64.12 67 ASP A C 1
ATOM 523 O O . ASP A 1 67 ? -22.922 10.148 -2.008 1 64.12 67 ASP A O 1
ATOM 527 N N . ARG A 1 68 ? -21.797 10.727 -3.994 1 69.75 68 ARG A N 1
ATOM 528 C CA . ARG A 1 68 ? -20.625 10.906 -3.143 1 69.75 68 ARG A CA 1
ATOM 529 C C . ARG A 1 68 ? -19.719 11.992 -3.703 1 69.75 68 ARG A C 1
ATOM 531 O O . ARG A 1 68 ? -19.797 12.328 -4.883 1 69.75 68 ARG A O 1
ATOM 538 N N . THR A 1 69 ? -18.984 12.633 -2.795 1 75.88 69 THR A N 1
ATOM 539 C CA . THR A 1 69 ? -17.984 13.641 -3.139 1 75.88 69 THR A CA 1
ATOM 540 C C . THR A 1 69 ? -16.734 12.977 -3.732 1 75.88 69 THR A C 1
ATOM 542 O O . THR A 1 69 ? -16.281 11.938 -3.244 1 75.88 69 THR A O 1
ATOM 545 N N . PHE A 1 70 ? -16.344 13.555 -4.793 1 83.19 70 PHE A N 1
ATOM 546 C CA . PHE A 1 70 ? -15.125 13.086 -5.438 1 83.19 70 PHE A CA 1
ATOM 547 C C . PHE A 1 70 ? -13.93 13.906 -4.984 1 83.19 70 PHE A C 1
ATOM 549 O O . PHE A 1 70 ? -13.992 15.141 -4.949 1 83.19 70 PHE A O 1
ATOM 556 N N . VAL A 1 71 ? -12.867 13.219 -4.551 1 88.88 71 VAL A N 1
ATOM 557 C CA . VAL A 1 71 ? -11.641 13.898 -4.145 1 88.88 71 VAL A CA 1
ATOM 558 C C . VAL A 1 71 ? -10.602 13.797 -5.254 1 88.88 71 VAL A C 1
ATOM 560 O O . VAL A 1 71 ? -10.219 12.688 -5.652 1 88.88 71 VAL A O 1
ATOM 563 N N . ASN A 1 72 ? -10.242 14.867 -5.781 1 89.94 72 ASN A N 1
ATOM 564 C CA . ASN A 1 72 ? -9.172 14.93 -6.773 1 89.94 72 ASN A CA 1
ATOM 565 C C . ASN A 1 72 ? -7.855 15.383 -6.148 1 89.94 72 ASN A C 1
ATOM 567 O O . ASN A 1 72 ? -7.82 16.344 -5.391 1 89.94 72 ASN A O 1
ATOM 571 N N . VAL A 1 73 ? -6.781 14.68 -6.488 1 94 73 VAL A N 1
ATOM 572 C CA . VAL A 1 73 ? -5.488 15.016 -5.902 1 94 73 VAL A CA 1
ATOM 573 C C . VAL A 1 73 ? -4.461 15.234 -7.012 1 94 73 VAL A C 1
ATOM 575 O O . VAL A 1 73 ? -4.348 14.422 -7.934 1 94 73 VAL A O 1
ATOM 578 N N . GLU A 1 74 ? -3.791 16.297 -6.895 1 93.69 74 GLU A N 1
ATOM 579 C CA . GLU A 1 74 ? -2.664 16.594 -7.773 1 93.69 74 GLU A CA 1
ATOM 580 C C . GLU A 1 74 ? -1.398 16.875 -6.969 1 93.69 74 GLU A C 1
ATOM 582 O O . GLU A 1 74 ? -1.423 17.656 -6.02 1 93.69 74 GLU A O 1
ATOM 587 N N . ILE A 1 75 ? -0.313 16.25 -7.355 1 93.25 75 ILE A N 1
ATOM 588 C CA . ILE A 1 75 ? 0.977 16.453 -6.707 1 93.25 75 ILE A CA 1
ATOM 589 C C . ILE A 1 75 ? 1.96 17.062 -7.703 1 93.25 75 ILE A C 1
ATOM 591 O O . ILE A 1 75 ? 2.199 16.516 -8.773 1 93.25 75 ILE A O 1
ATOM 595 N N . ASN A 1 76 ? 2.445 18.172 -7.316 1 90.5 76 ASN A N 1
ATOM 596 C CA . ASN A 1 76 ? 3.475 18.844 -8.102 1 90.5 76 ASN A CA 1
ATOM 597 C C . ASN A 1 76 ? 4.809 18.891 -7.355 1 90.5 76 ASN A C 1
ATOM 599 O O . ASN A 1 76 ? 4.895 19.438 -6.258 1 90.5 76 ASN A O 1
ATOM 603 N N . ILE A 1 77 ? 5.848 18.344 -7.969 1 86.69 77 ILE A N 1
ATOM 604 C CA . ILE A 1 77 ? 7.168 18.328 -7.352 1 86.69 77 ILE A CA 1
ATOM 605 C C . ILE A 1 77 ? 8.047 19.406 -7.988 1 86.69 77 ILE A C 1
ATOM 607 O O . ILE A 1 77 ? 8.188 19.453 -9.211 1 86.69 77 ILE A O 1
ATOM 611 N N . ALA A 1 78 ? 8.461 20.406 -7.227 1 78.88 78 ALA A N 1
ATOM 612 C CA . ALA A 1 78 ? 9.289 21.5 -7.727 1 78.88 78 ALA A CA 1
ATOM 613 C C . ALA A 1 78 ? 10.578 20.969 -8.344 1 78.88 78 ALA A C 1
ATOM 615 O O . ALA A 1 78 ? 11.148 19.984 -7.859 1 78.88 78 ALA A O 1
ATOM 616 N N . SER A 1 79 ? 10.75 21.125 -9.688 1 62.56 79 SER A N 1
ATOM 617 C CA . SER A 1 79 ? 11.812 20.672 -10.578 1 62.56 79 SER A CA 1
ATOM 618 C C . SER A 1 79 ? 13.188 21.125 -10.078 1 62.56 79 SER A C 1
ATOM 620 O O . SER A 1 79 ? 14.141 21.188 -10.852 1 62.56 79 SER A O 1
ATOM 622 N N . PHE A 1 80 ? 13.305 21.531 -8.953 1 48.38 80 PHE A N 1
ATOM 623 C CA . PHE A 1 80 ? 14.648 22.094 -8.891 1 48.38 80 PHE A CA 1
ATOM 624 C C . PHE A 1 80 ? 15.672 21.141 -9.484 1 48.38 80 PHE A C 1
ATOM 626 O O . PHE A 1 80 ? 16.719 21.562 -9.992 1 48.38 80 PHE A O 1
ATOM 633 N N . SER A 1 81 ? 15.609 19.906 -9 1 44.16 81 SER A N 1
ATOM 634 C CA . SER A 1 81 ? 16.844 19.188 -9.281 1 44.16 81 SER A CA 1
ATOM 635 C C . SER A 1 81 ? 16.859 18.656 -10.719 1 44.16 81 SER A C 1
ATOM 637 O O . SER A 1 81 ? 15.812 18.422 -11.312 1 44.16 81 SER A O 1
ATOM 639 N N . THR A 1 82 ? 17.859 19.016 -11.438 1 42.66 82 THR A N 1
ATOM 640 C CA . THR A 1 82 ? 18.391 18.438 -12.656 1 42.66 82 THR A CA 1
ATOM 641 C C . THR A 1 82 ? 18.078 16.938 -12.719 1 42.66 82 THR A C 1
ATOM 643 O O . THR A 1 82 ? 18.922 16.109 -12.359 1 42.66 82 THR A O 1
ATOM 646 N N . ILE A 1 83 ? 17.094 16.547 -12.164 1 46.38 83 ILE A N 1
ATOM 647 C CA . ILE A 1 83 ? 17.062 15.086 -12.102 1 46.38 83 ILE A CA 1
ATOM 648 C C . ILE A 1 83 ? 16.922 14.516 -13.508 1 46.38 83 ILE A C 1
ATOM 650 O O . ILE A 1 83 ? 16.172 15.039 -14.328 1 46.38 83 ILE A O 1
ATOM 654 N N . ASP A 1 84 ? 17.719 13.688 -13.688 1 49.16 84 ASP A N 1
ATOM 655 C CA . ASP A 1 84 ? 17.828 12.844 -14.875 1 49.16 84 ASP A CA 1
ATOM 656 C C . ASP A 1 84 ? 16.469 12.344 -15.328 1 49.16 84 ASP A C 1
ATOM 658 O O . ASP A 1 84 ? 15.633 11.969 -14.492 1 49.16 84 ASP A O 1
ATOM 662 N N . VAL A 1 85 ? 16.109 12.734 -16.516 1 46.03 85 VAL A N 1
ATOM 663 C CA . VAL A 1 85 ? 14.891 12.352 -17.203 1 46.03 85 VAL A CA 1
ATOM 664 C C . VAL A 1 85 ? 14.469 10.953 -16.781 1 46.03 85 VAL A C 1
ATOM 666 O O . VAL A 1 85 ? 13.273 10.688 -16.594 1 46.03 85 VAL A O 1
ATOM 669 N N . LYS A 1 86 ? 15.523 10.047 -16.641 1 45.78 86 LYS A N 1
ATOM 670 C CA . LYS A 1 86 ? 15.289 8.641 -16.344 1 45.78 86 LYS A CA 1
ATOM 671 C C . LYS A 1 86 ? 14.531 8.484 -15.023 1 45.78 86 LYS A C 1
ATOM 673 O O . LYS A 1 86 ? 13.609 7.676 -14.922 1 45.78 86 LYS A O 1
ATOM 678 N N . LYS A 1 87 ? 14.898 9.305 -14.18 1 54.06 87 LYS A N 1
ATOM 679 C CA . LYS A 1 87 ? 14.344 9.359 -12.836 1 54.06 87 LYS A CA 1
ATOM 680 C C . LYS A 1 87 ? 12.93 9.945 -12.844 1 54.06 87 LYS A C 1
ATOM 682 O O . LYS A 1 87 ? 12.109 9.609 -11.992 1 54.06 87 LYS A O 1
ATOM 687 N N . ARG A 1 88 ? 12.672 10.422 -14.078 1 53.41 88 ARG A N 1
ATOM 688 C CA . ARG A 1 88 ? 11.391 11.125 -14.148 1 53.41 88 ARG A CA 1
ATOM 689 C C . ARG A 1 88 ? 10.234 10.148 -14.336 1 53.41 88 ARG A C 1
ATOM 691 O O . ARG A 1 88 ? 9.18 10.305 -13.727 1 53.41 88 ARG A O 1
ATOM 698 N N . PHE A 1 89 ? 10.453 9.148 -15.211 1 49.81 89 PHE A N 1
ATOM 699 C CA . PHE A 1 89 ? 9.359 8.219 -15.492 1 49.81 89 PHE A CA 1
ATOM 700 C C . PHE A 1 89 ? 8.977 7.445 -14.234 1 49.81 89 PHE A C 1
ATOM 702 O O . PHE A 1 89 ? 7.789 7.293 -13.938 1 49.81 89 PHE A O 1
ATOM 709 N N . LYS A 1 90 ? 9.984 6.852 -13.594 1 59.53 90 LYS A N 1
ATOM 710 C CA . LYS A 1 90 ? 9.711 6.156 -12.344 1 59.53 90 LYS A CA 1
ATOM 711 C C . LYS A 1 90 ? 9.039 7.086 -11.336 1 59.53 90 LYS A C 1
ATOM 713 O O . LYS A 1 90 ? 8.141 6.676 -10.602 1 59.53 90 LYS A O 1
ATOM 718 N N . SER A 1 91 ? 9.43 8.234 -11.617 1 64 91 SER A N 1
ATOM 719 C CA . SER A 1 91 ? 8.891 9.242 -10.711 1 64 91 SER A CA 1
ATOM 720 C C . SER A 1 91 ? 7.422 9.516 -11 1 64 91 SER A C 1
ATOM 722 O O . SER A 1 91 ? 6.613 9.641 -10.078 1 64 91 SER A O 1
ATOM 724 N N . ASP A 1 92 ? 7.082 9.414 -12.312 1 72.12 92 ASP A N 1
ATOM 725 C CA . ASP A 1 92 ? 5.703 9.703 -12.688 1 72.12 92 ASP A CA 1
ATOM 726 C C . ASP A 1 92 ? 4.758 8.609 -12.195 1 72.12 92 ASP A C 1
ATOM 728 O O . ASP A 1 92 ? 3.672 8.906 -11.688 1 72.12 92 ASP A O 1
ATOM 732 N N . ARG A 1 93 ? 5.227 7.414 -12.352 1 73.5 93 ARG A N 1
ATOM 733 C CA . ARG A 1 93 ? 4.418 6.289 -11.891 1 73.5 93 ARG A CA 1
ATOM 734 C C . ARG A 1 93 ? 4.227 6.332 -10.383 1 73.5 93 ARG A C 1
ATOM 736 O O . ARG A 1 93 ? 3.123 6.094 -9.883 1 73.5 93 ARG A O 1
ATOM 743 N N . ARG A 1 94 ? 5.23 6.598 -9.805 1 77.75 94 ARG A N 1
ATOM 744 C CA . ARG A 1 94 ? 5.176 6.68 -8.352 1 77.75 94 ARG A CA 1
ATOM 745 C C . ARG A 1 94 ? 4.227 7.785 -7.898 1 77.75 94 ARG A C 1
ATOM 747 O O . ARG A 1 94 ? 3.445 7.598 -6.965 1 77.75 94 ARG A O 1
ATOM 754 N N . ILE A 1 95 ? 4.273 8.852 -8.586 1 83 95 ILE A N 1
ATOM 755 C CA . ILE A 1 95 ? 3.416 9.992 -8.273 1 83 95 ILE A CA 1
ATOM 756 C C . ILE A 1 95 ? 1.954 9.617 -8.508 1 83 95 ILE A C 1
ATOM 758 O O . ILE A 1 95 ? 1.085 9.945 -7.695 1 83 95 ILE A O 1
ATOM 762 N N . GLN A 1 96 ? 1.708 8.945 -9.508 1 82.75 96 GLN A N 1
ATOM 763 C CA . GLN A 1 96 ? 0.345 8.516 -9.797 1 82.75 96 GLN A CA 1
ATOM 764 C C . GLN A 1 96 ? -0.187 7.582 -8.711 1 82.75 96 GLN A C 1
ATOM 766 O O . GLN A 1 96 ? -1.338 7.707 -8.289 1 82.75 96 GLN A O 1
ATOM 771 N N . LEU A 1 97 ? 0.625 6.734 -8.312 1 82 97 LEU A N 1
ATOM 772 C CA . LEU A 1 97 ? 0.26 5.82 -7.234 1 82 97 LEU A CA 1
ATOM 773 C C . LEU A 1 97 ? -0.043 6.586 -5.949 1 82 97 LEU A C 1
ATOM 775 O O . LEU A 1 97 ? -1.024 6.293 -5.266 1 82 97 LEU A O 1
ATOM 779 N N . GLN A 1 98 ? 0.778 7.5 -5.73 1 86.31 98 GLN A N 1
ATOM 780 C CA . GLN A 1 98 ? 0.598 8.312 -4.535 1 86.31 98 GLN A CA 1
ATOM 781 C C . GLN A 1 98 ? -0.7 9.109 -4.602 1 86.31 98 GLN A C 1
ATOM 783 O O . GLN A 1 98 ? -1.439 9.188 -3.617 1 86.31 98 GLN A O 1
ATOM 788 N N . CYS A 1 99 ? -0.991 9.641 -5.781 1 88.81 99 CYS A N 1
ATOM 789 C CA . CYS A 1 99 ? -2.223 10.398 -5.969 1 88.81 99 CYS A CA 1
ATOM 790 C C . CYS A 1 99 ? -3.445 9.523 -5.703 1 88.81 99 CYS A C 1
ATOM 792 O O . CYS A 1 99 ? -4.352 9.922 -4.973 1 88.81 99 CYS A O 1
ATOM 794 N N . LEU A 1 100 ? -3.381 8.445 -6.273 1 84.88 100 LEU A N 1
ATOM 795 C CA . LEU A 1 100 ? -4.516 7.539 -6.129 1 84.88 100 LEU A CA 1
ATOM 796 C C . LEU A 1 100 ? -4.66 7.078 -4.68 1 84.88 100 LEU A C 1
ATOM 798 O O . LEU A 1 100 ? -5.773 6.973 -4.168 1 84.88 100 LEU A O 1
ATOM 802 N N . ALA A 1 101 ? -3.561 6.828 -4.047 1 87.62 101 ALA A N 1
ATOM 803 C CA . ALA A 1 101 ? -3.582 6.426 -2.645 1 87.62 101 ALA A CA 1
ATOM 804 C C . ALA A 1 101 ? -4.16 7.531 -1.765 1 87.62 101 ALA A C 1
ATOM 806 O O . ALA A 1 101 ? -4.965 7.266 -0.872 1 87.62 101 ALA A O 1
ATOM 807 N N . LEU A 1 102 ? -3.768 8.719 -2.031 1 92.94 102 LEU A N 1
ATOM 808 C CA . LEU A 1 102 ? -4.273 9.867 -1.289 1 92.94 102 LEU A CA 1
ATOM 809 C C . LEU A 1 102 ? -5.773 10.039 -1.508 1 92.94 102 LEU A C 1
ATOM 811 O O . LEU A 1 102 ? -6.52 10.289 -0.558 1 92.94 102 LEU A O 1
ATOM 815 N N . GLN A 1 103 ? -6.164 9.922 -2.723 1 90.25 103 GLN A N 1
ATOM 816 C CA . GLN A 1 103 ? -7.578 10.039 -3.057 1 90.25 103 GLN A CA 1
ATOM 817 C C . GLN A 1 103 ? -8.414 9.016 -2.291 1 90.25 103 GLN A C 1
ATOM 819 O O . GLN A 1 103 ? -9.414 9.367 -1.668 1 90.25 103 GLN A O 1
ATOM 824 N N . ASN A 1 104 ? -7.992 7.848 -2.338 1 85.75 104 ASN A N 1
ATOM 825 C CA . ASN A 1 104 ? -8.719 6.777 -1.657 1 85.75 104 ASN A CA 1
ATOM 826 C C . ASN A 1 104 ? -8.758 7 -0.148 1 85.75 104 ASN A C 1
ATOM 828 O O . ASN A 1 104 ? -9.805 6.82 0.481 1 85.75 104 ASN A O 1
ATOM 832 N N . THR A 1 105 ? -7.656 7.367 0.411 1 90.75 105 THR A N 1
ATOM 833 C CA . THR A 1 105 ? -7.539 7.574 1.851 1 90.75 105 THR A CA 1
ATOM 834 C C . THR A 1 105 ? -8.469 8.688 2.314 1 90.75 105 THR A C 1
ATOM 836 O O . THR A 1 105 ? -9.242 8.508 3.26 1 90.75 105 THR A O 1
ATOM 839 N N . PHE A 1 106 ? -8.484 9.758 1.622 1 93.56 106 PHE A N 1
ATOM 840 C CA . PHE A 1 106 ? -9.211 10.922 2.115 1 93.56 106 PHE A CA 1
ATOM 841 C C . PHE A 1 106 ? -10.68 10.844 1.709 1 93.56 106 PHE A C 1
ATOM 843 O O . PHE A 1 106 ? -11.531 11.5 2.314 1 93.56 106 PHE A O 1
ATOM 850 N N . GLU A 1 107 ? -10.992 10.094 0.678 1 87.44 107 GLU A N 1
ATOM 851 C CA . GLU A 1 107 ? -12.398 9.836 0.391 1 87.44 107 GLU A CA 1
ATOM 852 C C . GLU A 1 107 ? -13.07 9.086 1.542 1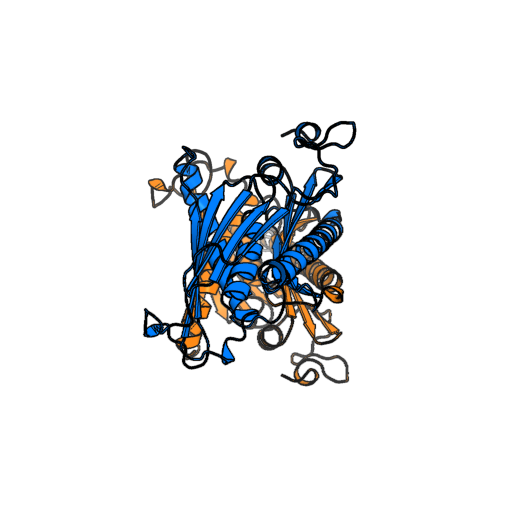 87.44 107 GLU A C 1
ATOM 854 O O . GLU A 1 107 ? -14.258 9.289 1.814 1 87.44 107 GLU A O 1
ATOM 859 N N . GLU A 1 108 ? -12.273 8.258 2.102 1 85.56 108 GLU A N 1
ATOM 860 C CA . GLU A 1 108 ? -12.789 7.477 3.219 1 85.56 108 GLU A CA 1
ATOM 861 C C . GLU A 1 108 ? -12.898 8.32 4.484 1 85.56 108 GLU A C 1
ATOM 863 O O . GLU A 1 108 ? -13.727 8.047 5.352 1 85.56 108 GLU A O 1
ATOM 868 N N . ILE A 1 109 ? -12.117 9.289 4.625 1 91 109 ILE A N 1
ATOM 869 C CA . ILE A 1 109 ? -12 10.047 5.867 1 91 109 ILE A CA 1
ATOM 870 C C . ILE A 1 109 ? -12.945 11.25 5.828 1 91 109 ILE A C 1
ATOM 872 O O . ILE A 1 109 ? -13.492 11.648 6.859 1 91 109 ILE A O 1
ATOM 876 N N . ILE A 1 110 ? -13.094 11.805 4.648 1 89.5 110 ILE A N 1
ATOM 877 C CA . ILE A 1 110 ? -13.969 12.961 4.492 1 89.5 110 ILE A CA 1
ATOM 878 C C . ILE A 1 110 ? -15.43 12.516 4.523 1 89.5 110 ILE A C 1
ATOM 880 O O . ILE A 1 110 ? -15.773 11.477 3.951 1 89.5 110 ILE A O 1
ATOM 884 N N . GLN A 1 111 ? -16.234 13.117 5.262 1 81.06 111 GLN A N 1
ATOM 885 C CA . GLN A 1 111 ? -17.672 12.82 5.273 1 81.06 111 GLN A CA 1
ATOM 886 C C . GLN A 1 111 ? -18.344 13.281 3.984 1 81.06 111 GLN A C 1
ATOM 888 O O . GLN A 1 111 ? -19.016 14.312 3.967 1 81.06 111 GLN A O 1
ATOM 893 N N . THR A 1 112 ? -18.141 12.492 3.006 1 70.19 112 THR A N 1
ATOM 894 C CA . THR A 1 112 ? -18.516 12.867 1.647 1 70.19 112 THR A CA 1
ATOM 895 C C . THR A 1 112 ? -20.031 12.906 1.492 1 70.19 112 THR A C 1
ATOM 897 O O . THR A 1 112 ? -20.547 13.547 0.572 1 70.19 112 THR A O 1
ATOM 900 N N . GLU A 1 113 ? -20.656 12.281 2.416 1 74.88 113 GLU A N 1
ATOM 901 C CA . GLU A 1 113 ? -22.109 12.25 2.34 1 74.88 113 GLU A CA 1
ATOM 902 C C . GLU A 1 113 ? -22.703 13.641 2.572 1 74.88 113 GLU A C 1
ATOM 904 O O . GLU A 1 113 ? -23.844 13.906 2.17 1 74.88 113 GLU A O 1
ATOM 909 N N . LEU A 1 114 ? -21.875 14.508 3.119 1 74.62 114 LEU A N 1
ATOM 910 C CA . LEU A 1 114 ? -22.344 15.859 3.43 1 74.62 114 LEU A CA 1
ATOM 911 C C . LEU A 1 114 ? -22.312 16.75 2.188 1 74.62 114 LEU A C 1
ATOM 913 O O . LEU A 1 114 ? -22.922 17.812 2.164 1 74.62 114 LEU A O 1
ATOM 917 N N . TYR A 1 115 ? -21.609 16.25 1.154 1 77.75 115 TYR A N 1
ATOM 918 C CA . TYR A 1 115 ? -21.453 17.062 -0.043 1 77.75 115 TYR A CA 1
ATOM 919 C C . TYR A 1 115 ? -21.719 16.25 -1.301 1 77.75 115 TYR A C 1
ATOM 921 O O . TYR A 1 115 ? -20.812 16.062 -2.125 1 77.75 115 TYR A O 1
ATOM 929 N N . PRO A 1 116 ? -22.984 15.922 -1.396 1 74.62 116 PRO A N 1
ATOM 930 C CA . PRO A 1 116 ? -23.266 15.102 -2.576 1 74.62 116 PRO A CA 1
ATOM 931 C C . PRO A 1 116 ? -23.016 15.844 -3.887 1 74.62 116 PRO A C 1
ATOM 933 O O . PRO A 1 116 ? -23.188 17.062 -3.949 1 74.62 116 PRO A O 1
ATOM 936 N N . ARG A 1 117 ? -22.516 15.172 -4.855 1 78.31 117 ARG A N 1
ATOM 937 C CA . ARG A 1 117 ? -22.297 15.68 -6.207 1 78.31 117 ARG A CA 1
ATOM 938 C C . ARG A 1 117 ? -21.281 16.812 -6.207 1 78.31 117 ARG A C 1
ATOM 940 O O . ARG A 1 117 ? -21.438 17.797 -6.93 1 78.31 117 ARG A O 1
ATOM 947 N N . SER A 1 118 ? -20.406 16.781 -5.262 1 84.06 118 SER A N 1
ATOM 948 C CA . SER A 1 118 ? -19.391 17.812 -5.168 1 84.06 118 SER A CA 1
ATOM 949 C C . SER A 1 118 ? -18 17.234 -5.344 1 84.06 118 SER A C 1
ATOM 951 O O . SER A 1 118 ? -17.828 16.016 -5.383 1 84.06 118 SER A O 1
ATOM 953 N N . GLN A 1 119 ? -17.141 18.109 -5.602 1 89 119 GLN A N 1
ATOM 954 C CA . GLN A 1 119 ? -15.75 17.719 -5.758 1 89 119 GLN A CA 1
ATOM 955 C C . GLN A 1 119 ? -14.844 18.531 -4.836 1 89 119 GLN A C 1
ATOM 957 O O . GLN A 1 119 ? -15.047 19.734 -4.664 1 89 119 GLN A O 1
ATOM 962 N N . ILE A 1 120 ? -13.961 17.875 -4.223 1 91.19 120 ILE A N 1
ATOM 963 C CA . ILE A 1 120 ? -12.898 18.516 -3.453 1 91.19 120 ILE A CA 1
ATOM 964 C C . ILE A 1 120 ? -11.555 18.297 -4.145 1 91.19 120 ILE A C 1
ATOM 966 O O . ILE A 1 120 ? -11.188 17.156 -4.449 1 91.19 120 ILE A O 1
ATOM 970 N N . SER A 1 121 ? -10.891 19.359 -4.438 1 93.25 121 SER A N 1
ATOM 971 C CA . SER A 1 121 ? -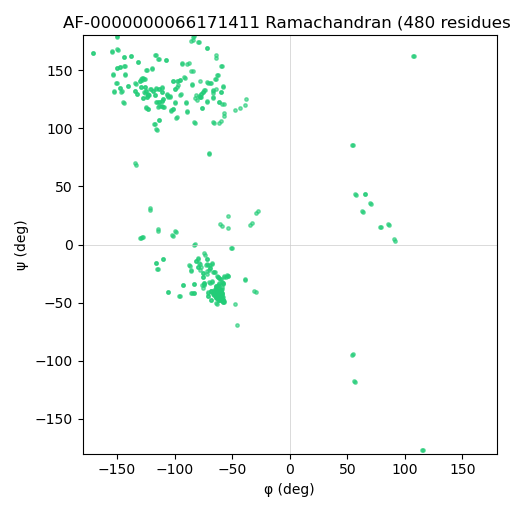9.594 19.266 -5.105 1 93.25 121 SER A CA 1
ATOM 972 C C . SER A 1 121 ? -8.453 19.578 -4.145 1 93.25 121 SER A C 1
ATOM 974 O O . SER A 1 121 ? -8.477 20.594 -3.459 1 93.25 121 SER A O 1
ATOM 976 N N . VAL A 1 122 ? -7.504 18.703 -4.129 1 95.19 122 VAL A N 1
ATOM 977 C CA . VAL A 1 122 ? -6.324 18.844 -3.283 1 95.19 122 VAL A CA 1
ATOM 978 C C . VAL A 1 122 ? -5.086 19.031 -4.152 1 95.19 122 VAL A C 1
ATOM 980 O O . VAL A 1 122 ? -4.758 18.188 -4.977 1 95.19 122 VAL A O 1
ATOM 983 N N . TYR A 1 123 ? -4.469 20.172 -3.965 1 94.56 123 TYR A N 1
ATOM 984 C CA . TYR A 1 123 ? -3.238 20.469 -4.688 1 94.56 123 TYR A CA 1
ATOM 985 C C . TYR A 1 123 ? -2.033 20.453 -3.756 1 94.56 123 TYR A C 1
ATOM 987 O O . TYR A 1 123 ? -1.947 21.25 -2.824 1 94.56 123 TYR A O 1
ATOM 995 N N . LEU A 1 124 ? -1.127 19.531 -4.074 1 96.38 124 LEU A N 1
ATOM 996 C CA . LEU A 1 124 ? 0.075 19.391 -3.262 1 96.38 124 LEU A CA 1
ATOM 997 C C . LEU A 1 124 ? 1.309 19.859 -4.023 1 96.38 124 LEU A C 1
ATOM 999 O O . LEU A 1 124 ? 1.562 19.406 -5.145 1 96.38 124 LEU A O 1
ATOM 1003 N N . HIS A 1 125 ? 1.989 20.781 -3.381 1 94.94 125 HIS A N 1
ATOM 1004 C CA . HIS A 1 125 ? 3.25 21.281 -3.92 1 94.94 125 HIS A CA 1
ATOM 1005 C C . HIS A 1 125 ? 4.426 20.891 -3.033 1 94.94 125 HIS A C 1
ATOM 1007 O O . HIS A 1 125 ? 4.594 21.422 -1.937 1 94.94 125 HIS A O 1
ATOM 1013 N N . VAL A 1 126 ? 5.191 19.938 -3.537 1 95.44 126 VAL A N 1
ATOM 1014 C CA . VAL A 1 126 ? 6.41 19.547 -2.832 1 95.44 126 VAL A CA 1
ATOM 1015 C C . VAL A 1 126 ? 7.543 20.516 -3.18 1 95.44 126 VAL A C 1
ATOM 1017 O O . VAL A 1 126 ? 8.148 20.406 -4.25 1 95.44 126 VAL A O 1
ATOM 1020 N N . LEU A 1 127 ? 7.855 21.359 -2.305 1 94.75 127 LEU A N 1
ATOM 1021 C CA . LEU A 1 127 ? 8.828 22.422 -2.543 1 94.75 127 LEU A CA 1
ATOM 1022 C C . LEU A 1 127 ? 10.25 21.906 -2.348 1 94.75 127 LEU A C 1
ATOM 1024 O O . LEU A 1 127 ? 11.188 22.375 -2.996 1 94.75 127 LEU A O 1
ATOM 1028 N N . GLN A 1 128 ? 10.43 21.016 -1.441 1 94.44 128 GLN A N 1
ATOM 1029 C CA . GLN A 1 128 ? 11.695 20.359 -1.135 1 94.44 128 GLN A CA 1
ATOM 1030 C C . GLN A 1 128 ? 11.469 18.922 -0.698 1 94.44 128 GLN A C 1
ATOM 1032 O O . GLN A 1 128 ? 10.586 18.641 0.115 1 94.44 128 GLN A O 1
ATOM 1037 N N . ASP A 1 129 ? 12.219 18.031 -1.256 1 93.44 129 ASP A N 1
ATOM 1038 C CA . ASP A 1 129 ? 12.062 16.609 -0.986 1 93.44 129 ASP A CA 1
ATOM 1039 C C . ASP A 1 129 ? 13.32 16.031 -0.348 1 93.44 129 ASP A C 1
ATOM 1041 O O . ASP A 1 129 ? 14.328 15.828 -1.026 1 93.44 129 ASP A O 1
ATOM 1045 N N . ASP A 1 130 ? 13.234 15.82 0.874 1 94.62 130 ASP A N 1
ATOM 1046 C CA . ASP A 1 130 ? 14.305 15.125 1.586 1 94.62 130 ASP A CA 1
ATOM 1047 C C . ASP A 1 130 ? 13.781 13.859 2.264 1 94.62 130 ASP A C 1
ATOM 1049 O O . ASP A 1 130 ? 14.164 13.547 3.393 1 94.62 130 ASP A O 1
ATOM 1053 N N . GLY A 1 131 ? 12.773 13.242 1.704 1 94.25 131 GLY A N 1
ATOM 1054 C CA . GLY A 1 131 ? 12.219 12 2.225 1 94.25 131 GLY A CA 1
ATOM 1055 C C . GLY A 1 131 ? 10.859 12.18 2.869 1 94.25 131 GLY A C 1
ATOM 1056 O O . GLY A 1 131 ? 10.438 13.312 3.125 1 94.25 131 GLY A O 1
ATOM 1057 N N . ALA A 1 132 ? 10.211 11.062 2.988 1 96.25 132 ALA A N 1
ATOM 1058 C CA . ALA A 1 132 ? 8.898 11.008 3.623 1 96.25 132 ALA A CA 1
ATOM 1059 C C . ALA A 1 132 ? 7.906 11.93 2.922 1 96.25 132 ALA A C 1
ATOM 1061 O O . ALA A 1 132 ? 7.113 12.617 3.578 1 96.25 132 ALA A O 1
ATOM 1062 N N . VAL A 1 133 ? 7.926 11.938 1.667 1 94.56 133 VAL A N 1
ATOM 1063 C CA . VAL A 1 133 ? 7.094 12.844 0.888 1 94.56 133 VAL A CA 1
ATOM 1064 C C . VAL A 1 133 ? 5.625 12.461 1.039 1 94.56 133 VAL A C 1
ATOM 1066 O O . VAL A 1 133 ? 4.777 13.312 1.321 1 94.56 133 VAL A O 1
ATOM 1069 N N . MET A 1 134 ? 5.34 11.18 0.89 1 95.19 134 MET A N 1
ATOM 1070 C CA . MET A 1 134 ? 3.965 10.711 1.023 1 95.19 134 MET A CA 1
ATOM 1071 C C . MET A 1 134 ? 3.4 11.062 2.396 1 95.19 134 MET A C 1
ATOM 1073 O O . MET A 1 134 ? 2.273 11.547 2.502 1 95.19 134 MET A O 1
ATOM 1077 N N . ALA A 1 135 ? 4.191 10.82 3.373 1 97.62 135 ALA A N 1
ATOM 1078 C CA . ALA A 1 135 ? 3.764 11.141 4.734 1 97.62 135 ALA A CA 1
ATOM 1079 C C . ALA A 1 135 ? 3.486 12.633 4.887 1 97.62 135 ALA A C 1
ATOM 1081 O O . ALA A 1 135 ? 2.467 13.023 5.461 1 97.62 135 ALA A O 1
ATOM 1082 N N . SER A 1 136 ? 4.387 13.438 4.387 1 97.75 136 SER A N 1
ATOM 1083 C CA . SER A 1 136 ? 4.23 14.891 4.461 1 97.75 136 SER A CA 1
ATOM 1084 C C . SER A 1 136 ? 2.988 15.352 3.705 1 97.75 136 SER A C 1
ATOM 1086 O O . SER A 1 136 ? 2.281 16.25 4.156 1 97.75 136 SER A O 1
ATOM 1088 N N . CYS A 1 137 ? 2.736 14.703 2.594 1 97.56 137 CYS A N 1
ATOM 1089 C CA . CYS A 1 137 ? 1.562 15.039 1.797 1 97.56 137 CYS A CA 1
ATOM 1090 C C . CYS A 1 137 ? 0.279 14.711 2.553 1 97.56 137 CYS A C 1
ATOM 1092 O O . CYS A 1 137 ? -0.666 15.508 2.553 1 97.56 137 CYS A O 1
ATOM 1094 N N . ILE A 1 138 ? 0.247 13.609 3.158 1 98 138 ILE A N 1
ATOM 1095 C CA . ILE A 1 138 ? -0.925 13.203 3.924 1 98 138 ILE A CA 1
ATOM 1096 C C . ILE A 1 138 ? -1.146 14.164 5.086 1 98 138 ILE A C 1
ATOM 1098 O O . ILE A 1 138 ? -2.264 14.641 5.305 1 98 138 ILE A O 1
ATOM 1102 N N . ASN A 1 139 ? -0.079 14.461 5.773 1 98.38 139 ASN A N 1
ATOM 1103 C CA . ASN A 1 139 ? -0.164 15.367 6.914 1 98.38 139 ASN A CA 1
ATOM 1104 C C . ASN A 1 139 ? -0.6 16.766 6.488 1 98.38 139 ASN A C 1
ATOM 1106 O O . ASN A 1 139 ? -1.455 17.375 7.133 1 98.38 139 ASN A O 1
ATOM 1110 N N . ALA A 1 140 ? -0.028 17.25 5.434 1 97.75 140 ALA A N 1
ATOM 1111 C CA . ALA A 1 140 ? -0.381 18.578 4.926 1 97.75 140 ALA A CA 1
ATOM 1112 C C . ALA A 1 140 ? -1.842 18.625 4.488 1 97.75 140 ALA A C 1
ATOM 1114 O O . ALA A 1 140 ? -2.547 19.594 4.758 1 97.75 140 ALA A O 1
ATOM 1115 N N . THR A 1 141 ? -2.27 17.625 3.789 1 97.31 141 THR A N 1
ATOM 1116 C CA . THR A 1 141 ? -3.652 17.547 3.33 1 97.31 141 THR A CA 1
ATOM 1117 C C . THR A 1 141 ? -4.617 17.578 4.512 1 97.31 141 THR A C 1
ATOM 1119 O O . THR A 1 141 ? -5.637 18.281 4.469 1 97.31 141 THR A O 1
ATOM 1122 N N . THR A 1 142 ? -4.289 16.875 5.531 1 97.62 142 THR A N 1
ATOM 1123 C CA . THR A 1 142 ? -5.117 16.828 6.73 1 97.62 142 THR A CA 1
ATOM 1124 C C . THR A 1 142 ? -5.305 18.234 7.305 1 97.62 142 THR A C 1
ATOM 1126 O O . THR A 1 142 ? -6.434 18.656 7.574 1 97.62 142 THR A O 1
ATOM 1129 N N . LEU A 1 143 ? -4.246 18.938 7.426 1 96.62 143 LEU A N 1
ATOM 1130 C CA . LEU A 1 143 ? -4.281 20.266 8.008 1 96.62 143 LEU A CA 1
ATOM 1131 C C . LEU A 1 143 ? -5.023 21.234 7.09 1 96.62 143 LEU A C 1
ATOM 1133 O O . LEU A 1 143 ? -5.777 22.094 7.562 1 96.62 143 LEU A O 1
ATOM 1137 N N . ALA A 1 144 ? -4.785 21.078 5.805 1 96 144 ALA A N 1
ATOM 1138 C CA . ALA A 1 144 ? -5.449 21.969 4.852 1 96 144 ALA A CA 1
ATOM 1139 C C . ALA A 1 144 ? -6.961 21.75 4.875 1 96 144 ALA A C 1
ATOM 1141 O O . ALA A 1 144 ? -7.73 22.719 4.777 1 96 144 ALA A O 1
ATOM 1142 N N . LEU A 1 145 ? -7.402 20.547 4.973 1 94.62 145 LEU A N 1
ATOM 1143 C CA . LEU A 1 145 ? -8.828 20.234 5.062 1 94.62 145 LEU A CA 1
ATOM 1144 C C . LEU A 1 145 ? -9.438 20.844 6.316 1 94.62 145 LEU A C 1
ATOM 1146 O O . LEU A 1 145 ? -10.523 21.422 6.262 1 94.62 145 LEU A O 1
ATOM 1150 N N . ILE A 1 146 ? -8.711 20.719 7.387 1 93.56 146 ILE A N 1
ATOM 1151 C CA . ILE A 1 146 ? -9.164 21.297 8.648 1 93.56 146 ILE A CA 1
ATOM 1152 C C . ILE A 1 146 ? -9.266 22.812 8.523 1 93.56 146 ILE A C 1
ATOM 1154 O O . ILE A 1 146 ? -10.258 23.422 8.945 1 93.56 146 ILE A O 1
ATOM 1158 N N . ASP A 1 147 ? -8.297 23.375 7.965 1 93.38 147 ASP A N 1
ATOM 1159 C CA . ASP A 1 147 ? -8.289 24.812 7.762 1 93.38 147 ASP A CA 1
ATOM 1160 C C . ASP A 1 147 ? -9.469 25.25 6.895 1 93.38 147 ASP A C 1
ATOM 1162 O O . ASP A 1 147 ? -10.039 26.328 7.117 1 93.38 147 ASP A O 1
ATOM 1166 N N . ALA A 1 148 ? -9.789 24.469 5.898 1 91.12 148 ALA A N 1
ATOM 1167 C CA . ALA A 1 148 ? -10.875 24.766 4.973 1 91.12 148 ALA A CA 1
ATOM 1168 C C . ALA A 1 148 ? -12.234 24.594 5.645 1 91.12 148 ALA A C 1
ATOM 1170 O O . ALA A 1 148 ? -13.266 24.953 5.078 1 91.12 148 ALA A O 1
ATOM 1171 N N . GLY A 1 149 ? -12.242 23.984 6.805 1 89.5 149 GLY A N 1
ATOM 1172 C CA . GLY A 1 149 ? -13.492 23.719 7.496 1 89.5 149 GLY A CA 1
ATOM 1173 C C . GLY A 1 149 ? -14.242 22.531 6.934 1 89.5 149 GLY A C 1
ATOM 1174 O O . GLY A 1 149 ? -15.453 22.406 7.121 1 89.5 149 GLY A O 1
ATOM 1175 N N . ILE A 1 150 ? -13.625 21.766 6.199 1 90.44 150 ILE A N 1
ATOM 1176 C CA . ILE A 1 150 ? -14.234 20.547 5.676 1 90.44 150 ILE A CA 1
ATOM 1177 C C . ILE A 1 150 ? -14.242 19.469 6.762 1 90.44 150 ILE A C 1
ATOM 1179 O O . ILE A 1 150 ? -13.203 19.156 7.344 1 90.44 150 ILE A O 1
ATOM 1183 N N . PRO A 1 151 ? -15.32 18.938 7.004 1 90.44 151 PRO A N 1
ATOM 1184 C CA . PRO A 1 151 ? -15.414 17.953 8.078 1 90.44 151 PRO A CA 1
ATOM 1185 C C . PRO A 1 151 ? -14.625 16.672 7.777 1 90.44 151 PRO A C 1
ATOM 1187 O O . PRO A 1 151 ? -14.82 16.062 6.727 1 90.44 151 PRO A O 1
ATOM 1190 N N . VAL A 1 152 ? -13.797 16.344 8.656 1 91.56 152 VAL A N 1
ATOM 1191 C CA . VAL A 1 152 ? -13.039 15.094 8.594 1 91.56 152 VAL A CA 1
ATOM 1192 C C . VAL A 1 152 ? -13.266 14.281 9.867 1 91.56 152 VAL A C 1
ATOM 1194 O O . VAL A 1 152 ? -13.492 14.844 10.938 1 91.56 152 VAL A O 1
ATOM 1197 N N . LYS A 1 153 ? -13.195 12.953 9.758 1 92.12 153 LYS A N 1
ATOM 1198 C CA . LYS A 1 153 ? -13.477 12.055 10.875 1 92.12 153 LYS A CA 1
ATOM 1199 C C . LYS A 1 153 ? -12.461 12.25 12 1 92.12 153 LYS A C 1
ATOM 1201 O O . LYS A 1 153 ? -12.805 12.117 13.18 1 92.12 153 LYS A O 1
ATOM 1206 N N . ASP A 1 154 ? -11.273 12.477 11.648 1 95.25 154 ASP A N 1
ATOM 1207 C CA . ASP A 1 154 ? -10.156 12.539 12.586 1 95.25 154 ASP A CA 1
ATOM 1208 C C . ASP A 1 154 ? -8.891 13.047 11.898 1 95.25 154 ASP A C 1
ATOM 1210 O O . ASP A 1 154 ? -8.867 13.219 10.672 1 95.25 154 ASP A O 1
ATOM 1214 N N . PHE A 1 155 ? -7.879 13.445 12.742 1 96.88 155 PHE A N 1
ATOM 1215 C CA . PHE A 1 155 ? -6.562 13.742 12.188 1 96.88 155 PHE A CA 1
ATOM 1216 C C . PHE A 1 155 ? -5.965 12.508 11.516 1 96.88 155 PHE A C 1
ATOM 1218 O O . PHE A 1 155 ? -5.906 11.438 12.125 1 96.88 155 PHE A O 1
ATOM 1225 N N . VAL A 1 156 ? -5.652 12.68 10.266 1 97.94 156 VAL A N 1
ATOM 1226 C CA . VAL A 1 156 ? -4.852 11.641 9.625 1 97.94 156 VAL A CA 1
ATOM 1227 C C . VAL A 1 156 ? -3.365 11.953 9.805 1 97.94 156 VAL A C 1
ATOM 1229 O O . VAL A 1 156 ? -2.867 12.945 9.273 1 97.94 156 VAL A O 1
ATOM 1232 N N . CYS A 1 157 ? -2.66 11.148 10.523 1 98.31 157 CYS A N 1
ATOM 1233 C CA . CYS A 1 157 ? -1.253 11.359 10.844 1 98.31 157 CYS A CA 1
ATOM 1234 C C . CYS A 1 157 ? -0.385 10.25 10.258 1 98.31 157 CYS A C 1
ATOM 1236 O O . CYS A 1 157 ? -0.651 9.07 10.477 1 98.31 157 CYS A O 1
ATOM 1238 N N . CYS A 1 158 ? 0.593 10.664 9.578 1 98.44 158 CYS A N 1
ATOM 1239 C CA . CYS A 1 158 ? 1.367 9.703 8.805 1 98.44 158 CYS A CA 1
ATOM 1240 C C . CYS A 1 158 ? 2.857 9.836 9.094 1 98.44 158 CYS A C 1
ATOM 1242 O O . CYS A 1 158 ? 3.365 10.953 9.25 1 98.44 158 CYS A O 1
ATOM 1244 N N . SER A 1 159 ? 3.543 8.742 9.148 1 98.44 159 SER A N 1
ATOM 1245 C CA . SER A 1 159 ? 4.984 8.703 9.367 1 98.44 159 SER A CA 1
ATOM 1246 C C . SER A 1 159 ? 5.617 7.504 8.68 1 98.44 159 SER A C 1
ATOM 1248 O O . SER A 1 159 ? 4.91 6.637 8.156 1 98.44 159 SER A O 1
ATOM 1250 N N . THR A 1 160 ? 6.934 7.492 8.594 1 98.25 160 THR A N 1
ATOM 1251 C CA . THR A 1 160 ? 7.699 6.414 7.977 1 98.25 160 THR A CA 1
ATOM 1252 C C . THR A 1 160 ? 8.648 5.773 8.984 1 98.25 160 THR A C 1
ATOM 1254 O O . THR A 1 160 ? 9.047 6.41 9.961 1 98.25 160 THR A O 1
ATOM 1257 N N . ALA A 1 161 ? 8.93 4.578 8.789 1 98.44 161 ALA A N 1
ATOM 1258 C CA . ALA A 1 161 ? 9.961 3.859 9.539 1 98.44 161 ALA A CA 1
ATOM 1259 C C . ALA A 1 161 ? 10.641 2.807 8.672 1 98.44 161 ALA A C 1
ATOM 1261 O O . ALA A 1 161 ? 10.062 2.326 7.699 1 98.44 161 ALA A O 1
ATOM 1262 N N . GLY A 1 162 ? 11.844 2.512 8.984 1 97.31 162 GLY A N 1
ATOM 1263 C CA . GLY A 1 162 ? 12.617 1.543 8.227 1 97.31 162 GLY A CA 1
ATOM 1264 C C . GLY A 1 162 ? 13.648 0.807 9.062 1 97.31 162 GLY A C 1
ATOM 1265 O O . GLY A 1 162 ? 13.734 1.014 10.273 1 97.31 162 GLY A O 1
ATOM 1266 N N . ILE A 1 163 ? 14.32 -0.097 8.336 1 95.75 163 ILE A N 1
ATOM 1267 C CA . ILE A 1 163 ? 15.297 -0.925 9.039 1 95.75 163 ILE A CA 1
ATOM 1268 C C . ILE A 1 163 ? 16.531 -1.115 8.172 1 95.75 163 ILE A C 1
ATOM 1270 O O . ILE A 1 163 ? 16.438 -1.236 6.945 1 95.75 163 ILE A O 1
ATOM 1274 N N . VAL A 1 164 ? 17.609 -0.995 8.773 1 89.69 164 VAL A N 1
ATOM 1275 C CA . VAL A 1 164 ? 18.891 -1.327 8.164 1 89.69 164 VAL A CA 1
ATOM 1276 C C . VAL A 1 164 ? 19.625 -2.361 9.016 1 89.69 164 VAL A C 1
ATOM 1278 O O . VAL A 1 164 ? 19.953 -2.102 10.18 1 89.69 164 VAL A O 1
ATOM 1281 N N . GLU A 1 165 ? 19.812 -3.494 8.375 1 85.25 165 GLU A N 1
ATOM 1282 C CA . GLU A 1 165 ? 20.344 -4.629 9.125 1 85.25 165 GLU A CA 1
ATOM 1283 C C . GLU A 1 165 ? 19.484 -4.926 10.359 1 85.25 165 GLU A C 1
ATOM 1285 O O . GLU A 1 165 ? 18.328 -5.336 10.227 1 85.25 165 GLU A O 1
ATOM 1290 N N . SER A 1 166 ? 19.719 -4.484 11.508 1 84.94 166 SER A N 1
ATOM 1291 C CA . SER A 1 166 ? 18.922 -4.789 12.695 1 84.94 166 SER A CA 1
ATOM 1292 C C . SER A 1 166 ? 18.516 -3.516 13.422 1 84.94 166 SER A C 1
ATOM 1294 O O . SER A 1 166 ? 17.828 -3.574 14.445 1 84.94 166 SER A O 1
ATOM 1296 N N . ASP A 1 167 ? 18.828 -2.418 12.789 1 91 167 ASP A N 1
ATOM 1297 C CA . ASP A 1 167 ? 18.516 -1.15 13.438 1 91 167 ASP A CA 1
ATOM 1298 C C . ASP A 1 167 ? 17.312 -0.48 12.789 1 91 167 ASP A C 1
ATOM 1300 O O . ASP A 1 167 ? 17.297 -0.256 11.57 1 91 167 ASP A O 1
ATOM 1304 N N . MET A 1 168 ? 16.406 -0.163 13.594 1 94.81 168 MET A N 1
ATOM 1305 C CA . MET A 1 168 ? 15.203 0.515 13.109 1 94.81 168 MET A CA 1
ATOM 1306 C C . MET A 1 168 ? 15.375 2.029 13.164 1 94.81 168 MET A C 1
ATOM 1308 O O . MET A 1 168 ? 16 2.553 14.086 1 94.81 168 MET A O 1
ATOM 1312 N N . LEU A 1 169 ? 14.836 2.695 12.203 1 96.94 169 LEU A N 1
ATOM 1313 C CA . LEU A 1 169 ? 14.891 4.152 12.148 1 96.94 169 LEU A CA 1
ATOM 1314 C C . LEU A 1 169 ? 13.5 4.742 11.922 1 96.94 169 LEU A C 1
ATOM 1316 O O . LEU A 1 169 ? 12.719 4.219 11.125 1 96.94 169 LEU A O 1
ATOM 1320 N N . LEU A 1 170 ? 13.242 5.766 12.68 1 97.94 170 LEU A N 1
ATOM 1321 C CA . LEU A 1 170 ? 11.984 6.488 12.555 1 97.94 170 LEU A CA 1
ATOM 1322 C C . LEU A 1 170 ? 12.148 7.707 11.648 1 97.94 170 LEU A C 1
ATOM 1324 O O . LEU A 1 170 ? 13.156 8.406 11.719 1 97.94 170 LEU A O 1
ATOM 1328 N N . ASP A 1 171 ? 11.102 8.016 10.789 1 97.88 171 ASP A N 1
ATOM 1329 C CA . ASP A 1 171 ? 11.07 9.211 9.953 1 97.88 171 ASP A CA 1
ATOM 1330 C C . ASP A 1 171 ? 12.32 9.305 9.086 1 97.88 171 ASP A C 1
ATOM 1332 O O . ASP A 1 171 ? 13.227 10.094 9.375 1 97.88 171 ASP A O 1
ATOM 1336 N N . LEU A 1 172 ? 12.25 8.688 8.016 1 97 172 LEU A N 1
ATOM 1337 C CA . LEU A 1 172 ? 13.438 8.516 7.184 1 97 172 LEU A CA 1
ATOM 1338 C C . LEU A 1 172 ? 13.648 9.727 6.281 1 97 172 LEU A C 1
ATOM 1340 O O . LEU A 1 172 ? 12.688 10.273 5.734 1 97 172 LEU A O 1
ATOM 1344 N N . ASN A 1 173 ? 14.914 10.164 6.16 1 95.31 173 ASN A N 1
ATOM 1345 C CA . ASN A 1 173 ? 15.25 11.141 5.125 1 95.31 173 ASN A CA 1
ATOM 1346 C C . ASN A 1 173 ? 15.508 10.453 3.781 1 95.31 173 ASN A C 1
ATOM 1348 O O . ASN A 1 173 ? 15.391 9.234 3.67 1 95.31 173 ASN A O 1
ATOM 1352 N N . SER A 1 174 ? 15.797 11.219 2.773 1 93.81 174 SER A N 1
ATOM 1353 C CA . SER A 1 174 ? 15.891 10.703 1.411 1 93.81 174 SER A CA 1
ATOM 1354 C C . SER A 1 174 ? 17.016 9.688 1.282 1 93.81 174 SER A C 1
ATOM 1356 O O . SER A 1 174 ? 16.875 8.664 0.612 1 93.81 174 SER A O 1
ATOM 1358 N N . LEU A 1 175 ? 18.156 9.953 1.854 1 92.44 175 LEU A N 1
ATOM 1359 C CA . LEU A 1 175 ? 19.297 9.047 1.812 1 92.44 175 LEU A CA 1
ATOM 1360 C C . LEU A 1 175 ? 18.938 7.703 2.445 1 92.44 175 LEU A C 1
ATOM 1362 O O . LEU A 1 175 ? 19.266 6.648 1.898 1 92.44 175 LEU A O 1
ATOM 1366 N N . GLU A 1 176 ? 18.297 7.773 3.521 1 94.12 176 GLU A N 1
ATOM 1367 C CA . GLU A 1 176 ? 17.891 6.57 4.234 1 94.12 176 GLU A CA 1
ATOM 1368 C C . GLU A 1 176 ? 16.859 5.773 3.436 1 94.12 176 GLU A C 1
ATOM 1370 O O . GLU A 1 176 ? 16.938 4.547 3.359 1 94.12 176 GLU A O 1
ATOM 1375 N N . GLU A 1 177 ? 15.883 6.426 2.836 1 92.5 177 GLU A N 1
ATOM 1376 C CA . GLU A 1 177 ? 14.852 5.766 2.039 1 92.5 177 GLU A CA 1
ATOM 1377 C C . GLU A 1 177 ? 15.469 4.969 0.894 1 92.5 177 GLU A C 1
ATOM 1379 O O . GLU A 1 177 ? 14.93 3.936 0.49 1 92.5 177 GLU A O 1
ATOM 1384 N N . SER A 1 178 ? 16.531 5.441 0.38 1 89.56 178 SER A N 1
ATOM 1385 C CA . SER A 1 178 ? 17.156 4.801 -0.769 1 89.56 178 SER A CA 1
ATOM 1386 C C . SER A 1 178 ? 17.953 3.57 -0.347 1 89.56 178 SER A C 1
ATOM 1388 O O . SER A 1 178 ? 18.25 2.709 -1.174 1 89.56 178 SER A O 1
ATOM 1390 N N . ALA A 1 179 ? 18.219 3.469 0.904 1 90.06 179 ALA A N 1
ATOM 1391 C CA . ALA A 1 179 ? 19.156 2.432 1.346 1 90.06 179 ALA A CA 1
ATOM 1392 C C . ALA A 1 179 ? 18.453 1.402 2.225 1 90.06 179 ALA A C 1
ATOM 1394 O O . ALA A 1 179 ? 18.922 0.273 2.371 1 90.06 179 ALA A O 1
ATOM 1395 N N . LEU A 1 180 ? 17.328 1.779 2.787 1 92.38 180 LEU A N 1
ATOM 1396 C CA . LEU A 1 180 ? 16.719 0.931 3.799 1 92.38 180 LEU A CA 1
ATOM 1397 C C . LEU A 1 180 ? 15.461 0.252 3.246 1 92.38 180 LEU A C 1
ATOM 1399 O O . LEU A 1 180 ? 14.914 0.685 2.232 1 92.38 180 LEU A O 1
ATOM 1403 N N . SER A 1 181 ? 15.109 -0.852 3.908 1 94.12 181 SER A N 1
ATOM 1404 C CA . SER A 1 181 ? 13.734 -1.336 3.824 1 94.12 181 SER A CA 1
ATOM 1405 C C . SER A 1 181 ? 12.805 -0.504 4.699 1 94.12 181 SER A C 1
ATOM 1407 O O . SER A 1 181 ? 13.07 -0.298 5.883 1 94.12 181 SER A O 1
ATOM 1409 N N . TRP A 1 182 ? 11.719 -0.047 4.125 1 96.56 182 TRP A N 1
ATOM 1410 C CA . TRP A 1 182 ? 10.922 0.877 4.93 1 96.56 182 TRP A CA 1
ATOM 1411 C C . TRP A 1 182 ? 9.461 0.859 4.5 1 96.56 182 TRP A C 1
ATOM 1413 O O . TRP A 1 182 ? 9.117 0.247 3.488 1 96.56 182 TRP A O 1
ATOM 1423 N N . LEU A 1 183 ? 8.586 1.439 5.344 1 96.94 183 LEU A N 1
ATOM 1424 C CA . LEU A 1 183 ? 7.156 1.5 5.07 1 96.94 183 LEU A CA 1
ATOM 1425 C C . LEU A 1 183 ? 6.562 2.814 5.566 1 96.94 183 LEU A C 1
ATOM 1427 O O . LEU A 1 183 ? 7.219 3.561 6.297 1 96.94 183 LEU A O 1
ATOM 1431 N N . THR A 1 184 ? 5.438 3.146 5.066 1 97.31 184 THR A N 1
ATOM 1432 C CA . THR A 1 184 ? 4.668 4.332 5.434 1 97.31 184 THR A CA 1
ATOM 1433 C C . THR A 1 184 ? 3.334 3.939 6.062 1 97.31 184 THR A C 1
ATOM 1435 O O . THR A 1 184 ? 2.65 3.041 5.566 1 97.31 184 THR A O 1
ATOM 1438 N N . VAL A 1 185 ? 2.99 4.602 7.188 1 97.75 185 VAL A N 1
ATOM 1439 C CA . VAL A 1 185 ? 1.748 4.277 7.879 1 97.75 185 VAL A CA 1
ATOM 1440 C C . VAL A 1 185 ? 1.009 5.559 8.25 1 97.75 185 VAL A C 1
ATOM 1442 O O . VAL A 1 185 ? 1.621 6.523 8.711 1 97.75 185 VAL A O 1
ATOM 1445 N N . ALA A 1 186 ? -0.252 5.605 7.961 1 98.25 186 ALA A N 1
ATOM 1446 C CA . ALA A 1 186 ? -1.119 6.699 8.391 1 98.25 186 ALA A CA 1
ATOM 1447 C C . ALA A 1 186 ? -2.166 6.207 9.391 1 98.25 186 ALA A C 1
ATOM 1449 O O . ALA A 1 186 ? -2.83 5.195 9.148 1 98.25 186 ALA A O 1
ATOM 1450 N N . VAL A 1 187 ? -2.314 6.965 10.445 1 97.81 187 VAL A N 1
ATOM 1451 C CA . VAL A 1 187 ? -3.205 6.57 11.531 1 97.81 187 VAL A CA 1
ATOM 1452 C C . VAL A 1 187 ? -4.137 7.73 11.883 1 97.81 187 VAL A C 1
ATOM 1454 O O . VAL A 1 187 ? -3.729 8.891 11.867 1 97.81 187 VAL A O 1
ATOM 1457 N N . LEU A 1 188 ? -5.406 7.34 12.156 1 97.06 188 LEU A N 1
ATOM 1458 C CA . LEU A 1 188 ? -6.305 8.32 12.75 1 97.06 188 LEU A CA 1
ATOM 1459 C C . LEU A 1 188 ? -5.938 8.594 14.203 1 97.06 188 LEU A C 1
ATOM 1461 O O . LEU A 1 188 ? -5.926 7.672 15.023 1 97.06 188 LEU A O 1
ATOM 1465 N N . GLY A 1 189 ? -5.695 9.82 14.508 1 93.88 189 GLY A N 1
ATOM 1466 C CA . GLY A 1 189 ? -5.094 10.211 15.773 1 93.88 189 GLY A CA 1
ATOM 1467 C C . GLY A 1 189 ? -5.945 9.836 16.969 1 93.88 189 GLY A C 1
ATOM 1468 O O . GLY A 1 189 ? -5.426 9.406 18 1 93.88 189 GLY A O 1
ATOM 1469 N N . ASN A 1 190 ? -7.219 9.992 16.938 1 93.88 190 ASN A N 1
ATOM 1470 C CA . ASN A 1 190 ? -8.125 9.727 18.047 1 93.88 190 ASN A CA 1
ATOM 1471 C C . ASN A 1 190 ? -8.742 8.336 17.938 1 93.88 190 ASN A C 1
ATOM 1473 O O . ASN A 1 190 ? -8.695 7.562 18.906 1 93.88 190 ASN A O 1
ATOM 1477 N N . ILE A 1 191 ? -9.164 7.965 16.812 1 93.56 191 ILE A N 1
ATOM 1478 C CA . ILE A 1 191 ? -9.906 6.734 16.578 1 93.56 191 ILE A CA 1
ATOM 1479 C C . ILE A 1 191 ? -8.961 5.539 16.625 1 93.56 191 ILE A C 1
ATOM 1481 O O . ILE A 1 191 ? -9.375 4.41 16.891 1 93.56 191 ILE A O 1
ATOM 1485 N N . LYS A 1 192 ? -7.734 5.781 16.359 1 94.75 192 LYS A N 1
ATOM 1486 C CA . LYS A 1 192 ? -6.672 4.781 16.422 1 94.75 192 LYS A CA 1
ATOM 1487 C C . LYS A 1 192 ? -6.887 3.691 15.367 1 94.75 192 LYS A C 1
ATOM 1489 O O . LYS A 1 192 ? -6.77 2.502 15.672 1 94.75 192 LYS A O 1
ATOM 1494 N N . LYS A 1 193 ? -7.234 4.074 14.203 1 96.06 193 LYS A N 1
ATOM 1495 C CA . LYS A 1 193 ? -7.34 3.209 13.031 1 96.06 193 LYS A CA 1
ATOM 1496 C C . LYS A 1 193 ? -6.25 3.529 12.016 1 96.06 193 LYS A C 1
ATOM 1498 O O . LYS A 1 193 ? -5.945 4.699 11.773 1 96.06 193 LYS A O 1
ATOM 1503 N N . VAL A 1 194 ? -5.668 2.447 11.523 1 97.25 194 VAL A N 1
ATOM 1504 C CA . VAL A 1 194 ? -4.77 2.619 10.383 1 97.25 194 VAL A CA 1
ATOM 1505 C C . VAL A 1 194 ? -5.586 2.785 9.102 1 97.25 194 VAL A C 1
ATOM 1507 O O . VAL A 1 194 ? -6.453 1.965 8.805 1 97.25 194 VAL A O 1
ATOM 1510 N N . VAL A 1 195 ? -5.293 3.881 8.344 1 96.31 195 VAL A N 1
ATOM 1511 C CA . VAL A 1 195 ? -6.113 4.156 7.172 1 96.31 195 VAL A CA 1
ATOM 1512 C C . VAL A 1 195 ? -5.262 4.047 5.91 1 96.31 195 VAL A C 1
ATOM 1514 O O . VAL A 1 195 ? -5.793 3.988 4.801 1 96.31 195 VAL A O 1
ATOM 1517 N N . TYR A 1 196 ? -4.023 4.059 6.094 1 95 196 TYR A N 1
ATOM 1518 C CA . TYR A 1 196 ? -3.088 3.869 4.992 1 95 196 TYR A CA 1
ATOM 1519 C C . TYR A 1 196 ? -1.833 3.145 5.461 1 95 196 TYR A C 1
ATOM 1521 O O . TYR A 1 196 ? -1.32 3.416 6.547 1 95 196 TYR A O 1
ATOM 1529 N N . MET A 1 197 ? -1.401 2.17 4.688 1 95.25 197 MET A N 1
ATOM 1530 C CA . MET A 1 197 ? -0.151 1.459 4.941 1 95.25 197 MET A CA 1
ATOM 1531 C C . MET A 1 197 ? 0.438 0.915 3.645 1 95.25 197 MET A C 1
ATOM 1533 O O . MET A 1 197 ? -0.258 0.257 2.869 1 95.25 197 MET A O 1
ATOM 1537 N N . GLN A 1 198 ? 1.71 1.195 3.508 1 92.25 198 GLN A N 1
ATOM 1538 C CA . GLN A 1 198 ? 2.383 0.756 2.289 1 92.25 198 GLN A CA 1
ATOM 1539 C C . GLN A 1 198 ? 3.82 0.336 2.574 1 92.25 198 GLN A C 1
ATOM 1541 O O . GLN A 1 198 ? 4.59 1.101 3.16 1 92.25 198 GLN A O 1
ATOM 1546 N N . LEU A 1 199 ? 4.027 -0.897 2.209 1 93.5 199 LEU A N 1
ATOM 1547 C CA . LEU A 1 199 ? 5.426 -1.31 2.182 1 93.5 199 LEU A CA 1
ATOM 1548 C C . LEU A 1 199 ? 6.137 -0.738 0.959 1 93.5 199 LEU A C 1
ATOM 1550 O O . LEU A 1 199 ? 5.789 -1.065 -0.177 1 93.5 199 LEU A O 1
ATOM 1554 N N . GLU A 1 200 ? 7.152 0.094 1.181 1 90.88 200 GLU A N 1
ATOM 1555 C CA . GLU A 1 200 ? 7.805 0.798 0.083 1 90.88 200 GLU A CA 1
ATOM 1556 C C . GLU A 1 200 ? 8.898 -0.061 -0.551 1 90.88 200 GLU A C 1
ATOM 1558 O O . GLU A 1 200 ? 9.109 -0.008 -1.764 1 90.88 200 GLU A O 1
ATOM 1563 N N . THR A 1 201 ? 9.648 -0.726 0.208 1 91.44 201 THR A N 1
ATOM 1564 C CA . THR A 1 201 ? 10.633 -1.703 -0.234 1 91.44 201 THR A CA 1
ATOM 1565 C C . THR A 1 201 ? 10.508 -3 0.561 1 91.44 201 THR A C 1
ATOM 1567 O O . THR A 1 201 ? 9.945 -3.008 1.658 1 91.44 201 THR A O 1
ATOM 1570 N N . SER A 1 202 ? 10.992 -4.074 -0.035 1 93.62 202 SER A N 1
ATOM 1571 C CA . SER A 1 202 ? 10.852 -5.383 0.594 1 93.62 202 SER A CA 1
ATOM 1572 C C . SER A 1 202 ? 11.508 -5.41 1.969 1 93.62 202 SER A C 1
ATOM 1574 O O . SER A 1 202 ? 12.461 -4.668 2.221 1 93.62 202 SER A O 1
ATOM 1576 N N . MET A 1 203 ? 10.953 -6.34 2.824 1 94.62 203 MET A N 1
ATOM 1577 C CA . MET A 1 203 ? 11.43 -6.414 4.203 1 94.62 203 MET A CA 1
ATOM 1578 C C . MET A 1 203 ? 11.297 -7.832 4.746 1 94.62 203 MET A C 1
ATOM 1580 O O . MET A 1 203 ? 10.297 -8.508 4.484 1 94.62 203 MET A O 1
ATOM 1584 N N . HIS A 1 204 ? 12.344 -8.18 5.469 1 94.75 204 HIS A N 1
ATOM 1585 C CA . HIS A 1 204 ? 12.258 -9.5 6.098 1 94.75 204 HIS A CA 1
ATOM 1586 C C . HIS A 1 204 ? 11.109 -9.562 7.09 1 94.75 204 HIS A C 1
ATOM 1588 O O . HIS A 1 204 ? 10.867 -8.609 7.832 1 94.75 204 HIS A O 1
ATOM 1594 N N . LEU A 1 205 ? 10.477 -10.727 7.191 1 94.06 205 LEU A N 1
ATOM 1595 C CA . LEU A 1 205 ? 9.281 -10.922 8.008 1 94.06 205 LEU A CA 1
ATOM 1596 C C . LEU A 1 205 ? 9.562 -10.625 9.477 1 94.06 205 LEU A C 1
ATOM 1598 O O . LEU A 1 205 ? 8.695 -10.133 10.188 1 94.06 205 LEU A O 1
ATOM 1602 N N . ASP A 1 206 ? 10.742 -10.836 9.875 1 93.69 206 ASP A N 1
ATOM 1603 C CA . ASP A 1 206 ? 11.109 -10.742 11.289 1 93.69 206 ASP A CA 1
ATOM 1604 C C . ASP A 1 206 ? 11.047 -9.297 11.773 1 93.69 206 ASP A C 1
ATOM 1606 O O . ASP A 1 206 ? 10.922 -9.047 12.977 1 93.69 206 ASP A O 1
ATOM 1610 N N . TYR A 1 207 ? 11.102 -8.367 10.867 1 95.06 207 TYR A N 1
ATOM 1611 C CA . TYR A 1 207 ? 11.242 -6.977 11.273 1 95.06 207 TYR A CA 1
ATOM 1612 C C . TYR A 1 207 ? 9.961 -6.195 11.008 1 95.06 207 TYR A C 1
ATOM 1614 O O . TYR A 1 207 ? 9.781 -5.086 11.516 1 95.06 207 TYR A O 1
ATOM 1622 N N . LEU A 1 208 ? 9.07 -6.762 10.266 1 95.5 208 LEU A N 1
ATOM 1623 C CA . LEU A 1 208 ? 7.902 -6.059 9.75 1 95.5 208 LEU A CA 1
ATOM 1624 C C . LEU A 1 208 ? 7.066 -5.488 10.891 1 95.5 208 LEU A C 1
ATOM 1626 O O . LEU A 1 208 ? 6.707 -4.309 10.875 1 95.5 208 LEU A O 1
ATOM 1630 N N . GLU A 1 209 ? 6.812 -6.301 11.836 1 94.62 209 GLU A N 1
ATOM 1631 C CA . GLU A 1 209 ? 5.98 -5.891 12.969 1 94.62 209 GLU A CA 1
ATOM 1632 C C . GLU A 1 209 ? 6.621 -4.738 13.734 1 94.62 209 GLU A C 1
ATOM 1634 O O . GLU A 1 209 ? 5.953 -3.754 14.055 1 94.62 209 GLU A O 1
ATOM 1639 N N . SER A 1 210 ? 7.871 -4.883 14.031 1 95.88 210 SER A N 1
ATOM 1640 C CA . SER A 1 210 ? 8.578 -3.871 14.812 1 95.88 210 SER A CA 1
ATOM 1641 C C . SER A 1 210 ? 8.656 -2.547 14.055 1 95.88 210 SER A C 1
ATOM 1643 O O . SER A 1 210 ? 8.445 -1.48 14.641 1 95.88 210 SER A O 1
ATOM 1645 N N . VAL A 1 211 ? 8.945 -2.623 12.805 1 97.06 211 VAL A N 1
ATOM 1646 C CA . VAL A 1 211 ? 9.055 -1.418 11.984 1 97.06 211 VAL A CA 1
ATOM 1647 C C . VAL A 1 211 ? 7.691 -0.745 11.859 1 97.06 211 VAL A C 1
ATOM 1649 O O . VAL A 1 211 ? 7.59 0.481 11.953 1 97.06 211 VAL A O 1
ATOM 1652 N N . MET A 1 212 ? 6.668 -1.521 11.68 1 96.81 212 MET A N 1
ATOM 1653 C CA . MET A 1 212 ? 5.305 -1.007 11.602 1 96.81 212 MET A CA 1
ATOM 1654 C C . MET A 1 212 ? 4.926 -0.276 12.883 1 96.81 212 MET A C 1
ATOM 1656 O O . MET A 1 212 ? 4.391 0.833 12.836 1 96.81 212 MET A O 1
ATOM 1660 N N . ASN A 1 213 ? 5.211 -0.833 13.992 1 96.5 213 ASN A N 1
ATOM 1661 C CA . ASN A 1 213 ? 4.891 -0.228 15.281 1 96.5 213 ASN A CA 1
ATOM 1662 C C . ASN A 1 213 ? 5.656 1.074 15.492 1 96.5 213 ASN A C 1
ATOM 1664 O O . ASN A 1 213 ? 5.145 2.006 16.109 1 96.5 213 ASN A O 1
ATOM 1668 N N . MET A 1 214 ? 6.844 1.082 15.016 1 97.5 214 MET A N 1
ATOM 1669 C CA . MET A 1 214 ? 7.629 2.311 15.109 1 97.5 214 MET A CA 1
ATOM 1670 C C . MET A 1 214 ? 6.988 3.426 14.289 1 97.5 214 MET A C 1
ATOM 1672 O O . MET A 1 214 ? 6.926 4.57 14.734 1 97.5 214 MET A O 1
ATOM 1676 N N . ALA A 1 215 ? 6.598 3.09 13.109 1 98 215 ALA A N 1
ATOM 1677 C CA . ALA A 1 215 ? 5.93 4.078 12.266 1 98 215 ALA A CA 1
ATOM 1678 C C . ALA A 1 215 ? 4.645 4.578 12.922 1 98 215 ALA A C 1
ATOM 1680 O O . ALA A 1 215 ? 4.324 5.766 12.844 1 98 215 ALA A O 1
ATOM 1681 N N . ILE A 1 216 ? 3.906 3.668 13.531 1 97.31 216 ILE A N 1
ATOM 1682 C CA . ILE A 1 216 ? 2.678 4.02 14.234 1 97.31 216 ILE A CA 1
ATOM 1683 C C . ILE A 1 216 ? 2.994 4.988 15.375 1 97.31 216 ILE A C 1
ATOM 1685 O O . ILE A 1 216 ? 2.289 5.98 15.57 1 97.31 216 ILE A O 1
ATOM 1689 N N . ALA A 1 217 ? 4.023 4.719 16.094 1 96.5 217 ALA A N 1
ATOM 1690 C CA . ALA A 1 217 ? 4.453 5.621 17.156 1 96.5 217 ALA A CA 1
ATOM 1691 C C . ALA A 1 217 ? 4.793 7 16.609 1 96.5 217 ALA A C 1
ATOM 1693 O O . ALA A 1 217 ? 4.48 8.016 17.219 1 96.5 217 ALA A O 1
ATOM 1694 N N . GLY A 1 218 ? 5.469 6.992 15.508 1 97.31 218 GLY A N 1
ATOM 1695 C CA . GLY A 1 218 ? 5.762 8.258 14.852 1 97.31 218 GLY A CA 1
ATOM 1696 C C . GLY A 1 218 ? 4.52 9.047 14.484 1 97.31 218 GLY A C 1
ATOM 1697 O O . GLY A 1 218 ? 4.488 10.266 14.625 1 97.31 218 GLY A O 1
ATOM 1698 N N . SER A 1 219 ? 3.541 8.383 14 1 97.5 219 SER A N 1
ATOM 1699 C CA . SER A 1 219 ? 2.285 9.031 13.641 1 97.5 219 SER A CA 1
ATOM 1700 C C . SER A 1 219 ? 1.625 9.672 14.859 1 97.5 219 SER A C 1
ATOM 1702 O O . SER A 1 219 ? 0.956 10.695 14.742 1 97.5 219 SER A O 1
ATOM 1704 N N . GLU A 1 220 ? 1.801 9.078 15.977 1 95.88 220 GLU A N 1
ATOM 1705 C CA . GLU A 1 220 ? 1.269 9.641 17.219 1 95.88 220 GLU A CA 1
ATOM 1706 C C . GLU A 1 220 ? 1.949 10.969 17.547 1 95.88 220 GLU A C 1
ATOM 1708 O O . GLU A 1 220 ? 1.302 11.898 18.031 1 95.88 220 GLU A O 1
ATOM 1713 N N . HIS A 1 221 ? 3.209 10.992 17.375 1 95.25 221 HIS A N 1
ATOM 1714 C CA . HIS A 1 221 ? 3.945 12.234 17.578 1 95.25 221 HIS A CA 1
ATOM 1715 C C . HIS A 1 221 ? 3.438 13.336 16.641 1 95.25 221 HIS A C 1
ATOM 1717 O O . HIS A 1 221 ? 3.258 14.477 17.062 1 95.25 221 HIS A O 1
ATOM 1723 N N . ILE A 1 222 ? 3.244 12.953 15.422 1 97.5 222 ILE A N 1
ATOM 1724 C CA . ILE A 1 222 ? 2.732 13.891 14.422 1 97.5 222 ILE A CA 1
ATOM 1725 C C . ILE A 1 222 ? 1.362 14.406 14.859 1 97.5 222 ILE A C 1
ATOM 1727 O O . ILE A 1 222 ? 1.083 15.602 14.758 1 97.5 222 ILE A O 1
ATOM 1731 N N . TYR A 1 223 ? 0.568 13.562 15.352 1 97.31 223 TYR A N 1
ATOM 1732 C CA . TYR A 1 223 ? -0.767 13.914 15.82 1 97.31 223 TYR A CA 1
ATOM 1733 C C . TYR A 1 223 ? -0.701 15.008 16.875 1 97.31 223 TYR A C 1
ATOM 1735 O O . TYR A 1 223 ? -1.419 16 16.797 1 97.31 223 TYR A O 1
ATOM 1743 N N . ASN A 1 224 ? 0.154 14.797 17.844 1 95.44 224 ASN A N 1
ATOM 1744 C CA . ASN A 1 224 ? 0.284 15.75 18.938 1 95.44 224 ASN A CA 1
ATOM 1745 C C . ASN A 1 224 ? 0.709 17.125 18.422 1 95.44 224 ASN A C 1
ATOM 1747 O O . ASN A 1 224 ? 0.181 18.141 18.875 1 95.44 224 ASN A O 1
ATOM 1751 N N . THR A 1 225 ? 1.595 17.125 17.5 1 94.75 225 THR A N 1
ATOM 1752 C CA . THR A 1 225 ? 2.092 18.391 16.969 1 94.75 225 THR A CA 1
ATOM 1753 C C . THR A 1 225 ? 1.025 19.078 16.125 1 94.75 225 THR A C 1
ATOM 1755 O O . THR A 1 225 ? 0.808 20.281 16.234 1 94.75 225 THR A O 1
ATOM 1758 N N . MET A 1 226 ? 0.345 18.312 15.273 1 96.44 226 MET A N 1
ATOM 1759 C CA . MET A 1 226 ? -0.689 18.875 14.414 1 96.44 226 MET A CA 1
ATOM 1760 C C . MET A 1 226 ? -1.854 19.406 15.242 1 96.44 226 MET A C 1
ATOM 1762 O O . MET A 1 226 ? -2.375 20.484 14.961 1 96.44 226 MET A O 1
ATOM 1766 N N . GLN A 1 227 ? -2.223 18.625 16.203 1 94.75 227 GLN A N 1
ATOM 1767 C CA . GLN A 1 227 ? -3.312 19.047 17.078 1 94.75 227 GLN A CA 1
ATOM 1768 C C . GLN A 1 227 ? -2.992 20.359 17.781 1 94.75 227 GLN A C 1
ATOM 1770 O O . GLN A 1 227 ? -3.85 21.25 17.875 1 94.75 227 GLN A O 1
ATOM 1775 N N . SER A 1 228 ? -1.823 20.484 18.25 1 92.81 228 SER A N 1
ATOM 1776 C CA . SER A 1 228 ? -1.385 21.703 18.922 1 92.81 228 SER A CA 1
ATOM 1777 C C . SER A 1 228 ? -1.41 22.891 17.969 1 92.81 228 SER A C 1
ATOM 1779 O O . SER A 1 228 ? -1.819 24 18.359 1 92.81 228 SER A O 1
ATOM 1781 N N . ALA A 1 229 ? -0.981 22.656 16.781 1 90.31 229 ALA A N 1
ATOM 1782 C CA . ALA A 1 229 ? -0.959 23.734 15.789 1 90.31 229 ALA A CA 1
ATOM 1783 C C . ALA A 1 229 ? -2.373 24.219 15.469 1 90.31 229 ALA A C 1
ATOM 1785 O O . ALA A 1 229 ? -2.609 25.422 15.336 1 90.31 229 ALA A O 1
ATOM 1786 N N . VAL A 1 230 ? -3.305 23.328 15.336 1 92.12 230 VAL A N 1
ATOM 1787 C CA . VAL A 1 230 ? -4.688 23.656 15.023 1 92.12 230 VAL A CA 1
ATOM 1788 C C . VAL A 1 230 ? -5.32 24.406 16.188 1 92.12 230 VAL A C 1
ATOM 1790 O O . VAL A 1 230 ? -6.047 25.391 16 1 92.12 230 VAL A O 1
ATOM 1793 N N . ARG A 1 231 ? -5.051 23.984 17.375 1 90.12 231 ARG A N 1
ATOM 1794 C CA . ARG A 1 231 ? -5.582 24.625 18.578 1 90.12 231 ARG A CA 1
ATOM 1795 C C . ARG A 1 231 ? -5.078 26.062 18.703 1 90.12 231 ARG A C 1
ATOM 1797 O O . ARG A 1 231 ? -5.836 26.969 19.062 1 90.12 231 ARG A O 1
ATOM 1804 N N . GLN A 1 232 ? -3.854 26.234 18.391 1 86.44 232 GLN A N 1
ATOM 1805 C CA . GLN A 1 232 ? -3.24 27.562 18.484 1 86.44 232 GLN A CA 1
ATOM 1806 C C . GLN A 1 232 ? -3.805 28.5 17.422 1 86.44 232 GLN A C 1
ATOM 1808 O O . GLN A 1 232 ? -3.895 29.719 17.641 1 86.44 232 GLN A O 1
ATOM 1813 N N . SER A 1 233 ? -4.129 27.938 16.297 1 82.44 233 SER A N 1
ATOM 1814 C CA . SER A 1 233 ? -4.676 28.75 15.227 1 82.44 233 SER A CA 1
ATOM 1815 C C . SER A 1 233 ? -6.129 29.141 15.5 1 82.44 233 SER A C 1
ATOM 1817 O O . SER A 1 233 ? -6.617 30.141 14.992 1 82.44 233 SER A O 1
ATOM 1819 N N . ALA A 1 234 ? -6.984 28.328 16.078 1 71.69 234 ALA A N 1
ATOM 1820 C CA . ALA A 1 234 ? -8.383 28.594 16.422 1 71.69 234 ALA A CA 1
ATOM 1821 C C . ALA A 1 234 ? -8.492 29.656 17.516 1 71.69 234 ALA A C 1
ATOM 1823 O O . ALA A 1 234 ? -9.562 30.219 17.734 1 71.69 234 ALA A O 1
ATOM 1824 N N . LYS A 1 235 ? -7.5 29.875 18.328 1 58.5 235 LYS A N 1
ATOM 1825 C CA . LYS A 1 235 ? -7.559 30.844 19.406 1 58.5 235 LYS A CA 1
ATOM 1826 C C . LYS A 1 235 ? -7.66 32.281 18.875 1 58.5 235 LYS A C 1
ATOM 1828 O O . LYS A 1 235 ? -6.891 32.656 18 1 58.5 235 LYS A O 1
ATOM 1833 N N . PRO A 1 236 ? -8.797 32.875 18.953 1 50.97 236 PRO A N 1
ATOM 1834 C CA . PRO A 1 236 ? -9.031 34.281 18.656 1 50.97 236 PRO A CA 1
ATOM 1835 C C . PRO A 1 236 ? -7.891 35.188 19.141 1 50.97 236 PRO A C 1
ATOM 1837 O O . PRO A 1 236 ? -7.215 34.875 20.109 1 50.97 236 PRO A O 1
ATOM 1840 N N . ALA A 1 237 ? -7.238 35.938 18.203 1 43.16 237 ALA A N 1
ATOM 1841 C CA . ALA A 1 237 ? -6.504 37.156 18.578 1 43.16 237 ALA A CA 1
ATOM 1842 C C . ALA A 1 237 ? -7.172 37.844 19.75 1 43.16 237 ALA A C 1
ATOM 1844 O O . ALA A 1 237 ? -7.625 39 19.625 1 43.16 237 ALA A O 1
ATOM 1845 N N . LEU A 1 238 ? -7.902 37.344 20.438 1 41.69 238 LEU A N 1
ATOM 1846 C CA . LEU A 1 238 ? -8.422 38.188 21.516 1 41.69 238 LEU A CA 1
ATOM 1847 C C . LEU A 1 238 ? -7.289 38.812 22.312 1 41.69 238 LEU A C 1
ATOM 1849 O O . LEU A 1 238 ? -7.5 39.75 23.062 1 41.69 238 LEU A O 1
ATOM 1853 N N . ALA A 1 239 ? -6.078 38.312 22.453 1 45.16 239 ALA A N 1
ATOM 1854 C CA . ALA A 1 239 ? -5.145 39.031 23.297 1 45.16 239 ALA A CA 1
ATOM 1855 C C . ALA A 1 239 ? -4.758 40.375 22.672 1 45.16 239 ALA A C 1
ATOM 1857 O O . ALA A 1 239 ? -4.266 41.25 23.375 1 45.16 239 ALA A O 1
ATOM 1858 N N . SER A 1 240 ? -4.707 40.469 21.359 1 37.72 240 SER A N 1
ATOM 1859 C CA . SER A 1 240 ? -4.344 41.844 20.938 1 37.72 240 SER A CA 1
ATOM 1860 C C . SER A 1 240 ? -5.484 42.812 21.172 1 37.72 240 SER A C 1
ATOM 1862 O O . SER A 1 240 ? -5.332 44.031 20.953 1 37.72 240 SER A O 1
ATOM 1864 N N . LEU A 1 241 ? -6.715 42.281 21.234 1 35.22 241 LEU A N 1
ATOM 1865 C CA . LEU A 1 241 ? -7.68 43.312 21.531 1 35.22 241 LEU A CA 1
ATOM 1866 C C . LEU A 1 241 ? -7.664 43.688 23.016 1 35.22 241 LEU A C 1
ATOM 1868 O O . LEU A 1 241 ? -8.336 44.625 23.438 1 35.22 241 LEU A O 1
ATOM 1872 N N . SER A 1 242 ? -7.145 42.75 23.906 1 30.95 242 SER A N 1
ATOM 1873 C CA . SER A 1 242 ? -7.008 43.438 25.188 1 30.95 242 SER A CA 1
ATOM 1874 C C . SER A 1 242 ? -5.711 44.25 25.25 1 30.95 242 SER A C 1
ATOM 1876 O O . SER A 1 242 ? -4.703 43.875 24.656 1 30.95 242 SER A O 1
ATOM 1878 N N . MET B 1 1 ? -23.547 -5.07 6.031 1 55.44 1 MET B N 1
ATOM 1879 C CA . MET B 1 1 ? -23.688 -6.512 6.203 1 55.44 1 MET B CA 1
ATOM 1880 C C . MET B 1 1 ? -23.422 -6.918 7.648 1 55.44 1 MET B C 1
ATOM 1882 O O . MET B 1 1 ? -22.484 -6.41 8.273 1 55.44 1 MET B O 1
ATOM 1886 N N . SER B 1 2 ? -24.359 -7.66 8.234 1 65 2 SER B N 1
ATOM 1887 C CA . SER B 1 2 ? -24.266 -8.062 9.633 1 65 2 SER B CA 1
ATOM 1888 C C . SER B 1 2 ? -23.172 -9.109 9.836 1 65 2 SER B C 1
ATOM 1890 O O . SER B 1 2 ? -22.797 -9.812 8.898 1 65 2 SER B O 1
ATOM 1892 N N . HIS B 1 3 ? -22.453 -8.984 10.867 1 68.88 3 HIS B N 1
ATOM 1893 C CA . HIS B 1 3 ? -21.469 -9.969 11.297 1 68.88 3 HIS B CA 1
ATOM 1894 C C . HIS B 1 3 ? -21.984 -11.391 11.078 1 68.88 3 HIS B C 1
ATOM 1896 O O . HIS B 1 3 ? -21.219 -12.258 10.633 1 68.88 3 HIS B O 1
ATOM 1902 N N . PHE B 1 4 ? -23.266 -11.477 11.164 1 63.59 4 PHE B N 1
ATOM 1903 C CA . PHE B 1 4 ? -23.859 -12.805 11.102 1 63.59 4 PHE B CA 1
ATOM 1904 C C . PHE B 1 4 ? -23.953 -13.289 9.664 1 63.59 4 PHE B C 1
ATOM 1906 O O . PHE B 1 4 ? -23.969 -14.5 9.406 1 63.59 4 PHE B O 1
ATOM 1913 N N . GLU B 1 5 ? -23.891 -12.406 8.852 1 74.25 5 GLU B N 1
ATOM 1914 C CA . GLU B 1 5 ? -23.953 -12.773 7.441 1 74.25 5 GLU B CA 1
ATOM 1915 C C . GLU B 1 5 ? -22.594 -13.281 6.941 1 74.25 5 GLU B C 1
ATOM 1917 O O . GLU B 1 5 ? -22.531 -14.031 5.965 1 74.25 5 GLU B O 1
ATOM 1922 N N . ILE B 1 6 ? -21.672 -13.047 7.777 1 79.69 6 ILE B N 1
ATOM 1923 C CA . ILE B 1 6 ? -20.328 -13.43 7.348 1 79.69 6 ILE B CA 1
ATOM 1924 C C . ILE B 1 6 ? -19.891 -14.695 8.078 1 79.69 6 ILE B C 1
ATOM 1926 O O . ILE B 1 6 ? -19.312 -15.602 7.473 1 79.69 6 ILE B O 1
ATOM 1930 N N . LEU B 1 7 ? -20.234 -14.734 9.414 1 83.12 7 LEU B N 1
ATOM 1931 C CA . LEU B 1 7 ? -19.875 -15.883 10.234 1 83.12 7 LEU B CA 1
ATOM 1932 C C . LEU B 1 7 ? -21.109 -16.438 10.961 1 83.12 7 LEU B C 1
ATOM 1934 O O . LEU B 1 7 ? -21.812 -15.695 11.648 1 83.12 7 LEU B O 1
ATOM 1938 N N . SER B 1 8 ? -21.328 -17.734 10.766 1 82 8 SER B N 1
ATOM 1939 C CA . SER B 1 8 ? -22.422 -18.375 11.492 1 82 8 SER B CA 1
ATOM 1940 C C . SER B 1 8 ? -22.078 -18.531 12.969 1 82 8 SER B C 1
ATOM 1942 O O . SER B 1 8 ? -20.953 -18.266 13.383 1 82 8 SER B O 1
ATOM 1944 N N . LEU B 1 9 ? -23.062 -18.875 13.695 1 80.56 9 LEU B N 1
ATOM 1945 C CA . LEU B 1 9 ? -22.891 -19.094 15.125 1 80.56 9 LEU B CA 1
ATOM 1946 C C . LEU B 1 9 ? -21.906 -20.234 15.375 1 80.56 9 LEU B C 1
ATOM 1948 O O . LEU B 1 9 ? -21.234 -20.266 16.406 1 80.56 9 LEU B O 1
ATOM 1952 N N . GLU B 1 10 ? -21.844 -21.188 14.414 1 83.5 10 GLU B N 1
ATOM 1953 C CA . GLU B 1 10 ? -20.953 -22.344 14.523 1 83.5 10 GLU B CA 1
ATOM 1954 C C . GLU B 1 10 ? -19.531 -22 14.07 1 83.5 10 GLU B C 1
ATOM 1956 O O . GLU B 1 10 ? -18.641 -22.828 14.117 1 83.5 10 GLU B O 1
ATOM 1961 N N . GLY B 1 11 ? -19.344 -20.766 13.688 1 84.94 11 GLY B N 1
ATOM 1962 C CA . GLY B 1 11 ? -18.016 -20.312 13.281 1 84.94 11 GLY B CA 1
ATOM 1963 C C . GLY B 1 11 ? -17.703 -20.594 11.82 1 84.94 11 GLY B C 1
ATOM 1964 O O . GLY B 1 11 ? -16.547 -20.719 11.438 1 84.94 11 GLY B O 1
ATOM 1965 N N . LEU B 1 12 ? -18.781 -20.859 11.055 1 91.31 12 LEU B N 1
ATOM 1966 C CA . LEU B 1 12 ? -18.609 -21.156 9.641 1 91.31 12 LEU B CA 1
ATOM 1967 C C . LEU B 1 12 ? -18.953 -19.938 8.781 1 91.31 12 LEU B C 1
ATOM 1969 O O . LEU B 1 12 ? -19.922 -19.234 9.07 1 91.31 12 LEU B O 1
ATOM 1973 N N . ARG B 1 13 ? -18.172 -19.781 7.789 1 93.88 13 ARG B N 1
ATOM 1974 C CA . ARG B 1 13 ? -18.391 -18.688 6.852 1 93.88 13 ARG B CA 1
ATOM 1975 C C . ARG B 1 13 ? -19.5 -19.047 5.859 1 93.88 13 ARG B C 1
ATOM 1977 O O . ARG B 1 13 ? -19.984 -20.172 5.832 1 93.88 13 ARG B O 1
ATOM 1984 N N . ASN B 1 14 ? -19.859 -18.125 5.066 1 89.25 14 ASN B N 1
ATOM 1985 C CA . ASN B 1 14 ? -20.922 -18.328 4.094 1 89.25 14 ASN B CA 1
ATOM 1986 C C . ASN B 1 14 ? -20.562 -19.422 3.086 1 89.25 14 ASN B C 1
ATOM 1988 O O . ASN B 1 14 ? -21.453 -20.094 2.562 1 89.25 14 ASN B O 1
ATOM 1992 N N . ASP B 1 15 ? -19.344 -19.625 2.818 1 91.56 15 ASP B N 1
ATOM 1993 C CA . ASP B 1 15 ? -18.922 -20.641 1.851 1 91.56 15 ASP B CA 1
ATOM 1994 C C . ASP B 1 15 ? -18.484 -21.922 2.551 1 91.56 15 ASP B C 1
ATOM 1996 O O . ASP B 1 15 ? -17.875 -22.797 1.931 1 91.56 15 ASP B O 1
ATOM 2000 N N . GLY B 1 16 ? -18.719 -22.062 3.838 1 92.25 16 GLY B N 1
ATOM 2001 C CA . GLY B 1 16 ? -18.484 -23.297 4.582 1 92.25 16 GLY B CA 1
ATOM 2002 C C . GLY B 1 16 ? -17.109 -23.375 5.199 1 92.25 16 GLY B C 1
ATOM 2003 O O . GLY B 1 16 ? -16.797 -24.328 5.922 1 92.25 16 GLY B O 1
ATOM 2004 N N . ARG B 1 17 ? -16.312 -22.359 5.074 1 95.12 17 ARG B N 1
ATOM 2005 C CA . ARG B 1 17 ? -14.953 -22.375 5.609 1 95.12 17 ARG B CA 1
ATOM 2006 C C . ARG B 1 17 ? -14.93 -21.906 7.059 1 95.12 17 ARG B C 1
ATOM 2008 O O . ARG B 1 17 ? -15.836 -21.188 7.496 1 95.12 17 ARG B O 1
ATOM 2015 N N . ARG B 1 18 ? -13.859 -22.391 7.684 1 94.62 18 ARG B N 1
ATOM 2016 C CA . ARG B 1 18 ? -13.555 -21.812 8.984 1 94.62 18 ARG B CA 1
ATOM 2017 C C . ARG B 1 18 ? -12.711 -20.547 8.836 1 94.62 18 ARG B C 1
ATOM 2019 O O . ARG B 1 18 ? -12.328 -20.172 7.727 1 94.62 18 ARG B O 1
ATOM 2026 N N . TRP B 1 19 ? -12.453 -19.875 9.977 1 93.44 19 TRP B N 1
ATOM 2027 C CA . TRP B 1 19 ? -11.852 -18.547 9.961 1 93.44 19 TRP B CA 1
ATOM 2028 C C . TRP B 1 19 ? -10.43 -18.594 9.398 1 93.44 19 TRP B C 1
ATOM 2030 O O . TRP B 1 19 ? -9.961 -17.625 8.797 1 93.44 19 TRP B O 1
ATOM 2040 N N . ASP B 1 20 ? -9.727 -19.781 9.461 1 94.19 20 ASP B N 1
ATOM 2041 C CA . ASP B 1 20 ? -8.32 -19.875 9.086 1 94.19 20 ASP B CA 1
ATOM 2042 C C . ASP B 1 20 ? -8.141 -20.75 7.844 1 94.19 20 ASP B C 1
ATOM 2044 O O . ASP B 1 20 ? -7.02 -21.141 7.504 1 94.19 20 ASP B O 1
ATOM 2048 N N . GLU B 1 21 ? -9.234 -21.047 7.152 1 94.81 21 GLU B N 1
ATOM 2049 C CA . GLU B 1 21 ? -9.172 -21.953 6 1 94.81 21 GLU B CA 1
ATOM 2050 C C . GLU B 1 21 ? -9.102 -21.172 4.691 1 94.81 21 GLU B C 1
ATOM 2052 O O . GLU B 1 21 ? -9.781 -20.141 4.535 1 94.81 21 GLU B O 1
ATOM 2057 N N . MET B 1 22 ? -8.25 -21.625 3.869 1 96.25 22 MET B N 1
ATOM 2058 C CA . MET B 1 22 ? -8.148 -21.062 2.523 1 96.25 22 MET B CA 1
ATOM 2059 C C . MET B 1 22 ? -9.172 -21.688 1.59 1 96.25 22 MET B C 1
ATOM 2061 O O . MET B 1 22 ? -9.547 -22.859 1.759 1 96.25 22 MET B O 1
ATOM 2065 N N . ARG B 1 23 ? -9.617 -20.938 0.623 1 96.88 23 ARG B N 1
ATOM 2066 C CA . ARG B 1 23 ? -10.383 -21.547 -0.458 1 96.88 23 ARG B CA 1
ATOM 2067 C C . ARG B 1 23 ? -9.539 -22.531 -1.243 1 96.88 23 ARG B C 1
ATOM 2069 O O . ARG B 1 23 ? -8.305 -22.516 -1.148 1 96.88 23 ARG B O 1
ATOM 2076 N N . ASN B 1 24 ? -10.266 -23.328 -1.902 1 95.44 24 ASN B N 1
ATOM 2077 C CA . ASN B 1 24 ? -9.539 -24.266 -2.74 1 95.44 24 ASN B CA 1
ATOM 2078 C C . ASN B 1 24 ? -8.633 -23.562 -3.738 1 95.44 24 ASN B C 1
ATOM 2080 O O . ASN B 1 24 ? -9.094 -22.688 -4.488 1 95.44 24 ASN B O 1
ATOM 2084 N N . PHE B 1 25 ? -7.375 -23.859 -3.65 1 96.75 2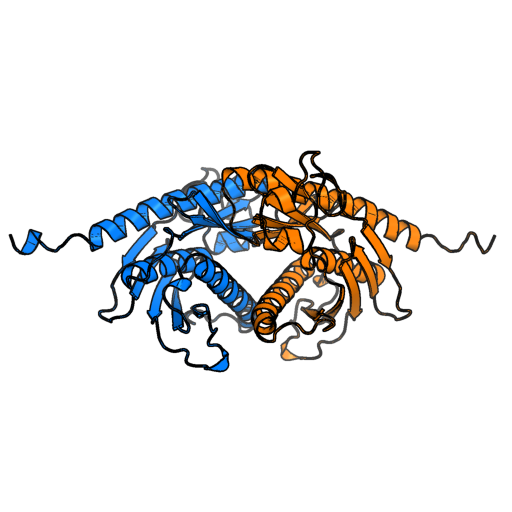5 PHE B N 1
ATOM 2085 C CA . PHE B 1 25 ? -6.383 -23.25 -4.523 1 96.75 25 PHE B CA 1
ATOM 2086 C C . PHE B 1 25 ? -5.801 -24.281 -5.484 1 96.75 25 PHE B C 1
ATOM 2088 O O . PHE B 1 25 ? -5.242 -25.297 -5.059 1 96.75 25 PHE B O 1
ATOM 2095 N N . GLN B 1 26 ? -5.988 -24.031 -6.785 1 95.12 26 GLN B N 1
ATOM 2096 C CA . GLN B 1 26 ? -5.434 -24.875 -7.844 1 95.12 26 GLN B CA 1
ATOM 2097 C C . GLN B 1 26 ? -4.66 -24.031 -8.859 1 95.12 26 GLN B C 1
ATOM 2099 O O . GLN B 1 26 ? -5.027 -22.891 -9.141 1 95.12 26 GLN B O 1
ATOM 2104 N N . CYS B 1 27 ? -3.65 -24.578 -9.305 1 95.62 27 CYS B N 1
ATOM 2105 C CA . CYS B 1 27 ? -2.869 -23.859 -10.297 1 95.62 27 CYS B CA 1
ATOM 2106 C C . CYS B 1 27 ? -2.301 -24.797 -11.344 1 95.62 27 CYS B C 1
ATOM 2108 O O . CYS B 1 27 ? -2.08 -25.984 -11.07 1 95.62 27 CYS B O 1
ATOM 2110 N N . ARG B 1 28 ? -2.195 -24.344 -12.516 1 92.12 28 ARG B N 1
ATOM 2111 C CA . ARG B 1 28 ? -1.604 -25.047 -13.656 1 92.12 28 ARG B CA 1
ATOM 2112 C C . ARG B 1 28 ? -0.656 -24.125 -14.422 1 92.12 28 ARG B C 1
ATOM 2114 O O . ARG B 1 28 ? -0.93 -22.938 -14.586 1 92.12 28 ARG B O 1
ATOM 2121 N N . ILE B 1 29 ? 0.443 -24.641 -14.836 1 91.19 29 ILE B N 1
ATOM 2122 C CA . ILE B 1 29 ? 1.393 -23.859 -15.625 1 91.19 29 ILE B CA 1
ATOM 2123 C C . ILE B 1 29 ? 1.491 -24.438 -17.031 1 91.19 29 ILE B C 1
ATOM 2125 O O . ILE B 1 29 ? 1.153 -25.609 -17.25 1 91.19 29 ILE B O 1
ATOM 2129 N N . GLY B 1 30 ? 1.955 -23.656 -18 1 85.5 30 GLY B N 1
ATOM 2130 C CA . GLY B 1 30 ? 2.199 -24.109 -19.359 1 85.5 30 GLY B CA 1
ATOM 2131 C C . GLY B 1 30 ? 0.923 -24.391 -20.141 1 85.5 30 GLY B C 1
ATOM 2132 O O . GLY B 1 30 ? 0.823 -25.406 -20.828 1 85.5 30 GLY B O 1
ATOM 2133 N N . ILE B 1 31 ? -0.093 -23.688 -19.953 1 79.19 31 ILE B N 1
ATOM 2134 C CA . ILE B 1 31 ? -1.395 -23.938 -20.578 1 79.19 31 ILE B CA 1
ATOM 2135 C C . ILE B 1 31 ? -1.353 -23.531 -22.047 1 79.19 31 ILE B C 1
ATOM 2137 O O . ILE B 1 31 ? -2.066 -24.109 -22.875 1 79.19 31 ILE B O 1
ATOM 2141 N N . GLU B 1 32 ? -0.567 -22.469 -22.312 1 74.19 32 GLU B N 1
ATOM 2142 C CA . GLU B 1 32 ? -0.427 -22.078 -23.719 1 74.19 32 GLU B CA 1
ATOM 2143 C C . GLU B 1 32 ? 0.873 -22.609 -24.312 1 74.19 32 GLU B C 1
ATOM 2145 O O . GLU B 1 32 ? 1.939 -22.469 -23.703 1 74.19 32 GLU B O 1
ATOM 2150 N N . PRO B 1 33 ? 0.662 -23.375 -25.375 1 64.62 33 PRO B N 1
ATOM 2151 C CA . PRO B 1 33 ? 1.843 -23.953 -26.031 1 64.62 33 PRO B CA 1
ATOM 2152 C C . PRO B 1 33 ? 2.809 -22.891 -26.547 1 64.62 33 PRO B C 1
ATOM 2154 O O . PRO B 1 33 ? 3.793 -23.219 -27.219 1 64.62 33 PRO B O 1
ATOM 2157 N N . SER B 1 34 ? 2.719 -21.797 -26.125 1 60 34 SER B N 1
ATOM 2158 C CA . SER B 1 34 ? 3.564 -20.781 -26.75 1 60 34 SER B CA 1
ATOM 2159 C C . SER B 1 34 ? 4.875 -20.609 -26 1 60 34 SER B C 1
ATOM 2161 O O . SER B 1 34 ? 5.043 -21.156 -24.906 1 60 34 SER B O 1
ATOM 2163 N N . GLU B 1 35 ? 5.875 -20.141 -26.672 1 61.97 35 GLU B N 1
ATOM 2164 C CA . GLU B 1 35 ? 7.164 -19.719 -26.141 1 61.97 35 GLU B CA 1
ATOM 2165 C C . GLU B 1 35 ? 6.984 -18.75 -24.969 1 61.97 35 GLU B C 1
ATOM 2167 O O . GLU B 1 35 ? 7.918 -18.531 -24.188 1 61.97 35 GLU B O 1
ATOM 2172 N N . ASN B 1 36 ? 5.762 -18.484 -24.766 1 79.69 36 ASN B N 1
ATOM 2173 C CA . ASN B 1 36 ? 5.457 -17.547 -23.688 1 79.69 36 ASN B CA 1
ATOM 2174 C C . ASN B 1 36 ? 5.074 -18.281 -22.406 1 79.69 36 ASN B C 1
ATOM 2176 O O . ASN B 1 36 ? 4.66 -19.438 -22.438 1 79.69 36 ASN B O 1
ATOM 2180 N N . GLY B 1 37 ? 5.508 -17.797 -21.281 1 92.25 37 GLY B N 1
ATOM 2181 C CA . GLY B 1 37 ? 5.059 -18.391 -20.031 1 92.25 37 GLY B CA 1
ATOM 2182 C C . GLY B 1 37 ? 3.59 -18.141 -19.734 1 92.25 37 GLY B C 1
ATOM 2183 O O . GLY B 1 37 ? 3.051 -17.094 -20.109 1 92.25 37 GLY B O 1
ATOM 2184 N N . SER B 1 38 ? 2.963 -19.172 -19.25 1 94.81 38 SER B N 1
ATOM 2185 C CA . SER B 1 38 ? 1.551 -19.016 -18.922 1 94.81 38 SER B CA 1
ATOM 2186 C C . SER B 1 38 ? 1.192 -19.812 -17.656 1 94.81 38 SER B C 1
ATOM 2188 O O . SER B 1 38 ? 1.856 -20.797 -17.328 1 94.81 38 SER B O 1
ATOM 2190 N N . ALA B 1 39 ? 0.176 -19.297 -17.031 1 96.06 39 ALA B N 1
ATOM 2191 C CA . ALA B 1 39 ? -0.33 -19.969 -15.844 1 96.06 39 ALA B CA 1
ATOM 2192 C C . ALA B 1 39 ? -1.812 -19.672 -15.633 1 96.06 39 ALA B C 1
ATOM 2194 O O . ALA B 1 39 ? -2.303 -18.609 -16.031 1 96.06 39 ALA B O 1
ATOM 2195 N N . PHE B 1 40 ? -2.461 -20.641 -15.117 1 96.19 40 PHE B N 1
ATOM 2196 C CA . PHE B 1 40 ? -3.863 -20.516 -14.734 1 96.19 40 PHE B CA 1
ATOM 2197 C C . PHE B 1 40 ? -4.055 -20.859 -13.258 1 96.19 40 PHE B C 1
ATOM 2199 O O . PHE B 1 40 ? -3.545 -21.859 -12.773 1 96.19 40 PHE B O 1
ATOM 2206 N N . ILE B 1 41 ? -4.738 -19.953 -12.539 1 97.31 41 ILE B N 1
ATOM 2207 C CA . ILE B 1 41 ? -4.961 -20.188 -11.117 1 97.31 41 ILE B CA 1
ATOM 2208 C C . ILE B 1 41 ? -6.453 -20.078 -10.812 1 97.31 41 ILE B C 1
ATOM 2210 O O . ILE B 1 41 ? -7.168 -19.281 -11.406 1 97.31 41 ILE B O 1
ATOM 2214 N N . GLU B 1 42 ? -6.812 -20.938 -9.93 1 97.06 42 GLU B N 1
ATOM 2215 C CA . GLU B 1 42 ? -8.148 -20.891 -9.344 1 97.06 42 GLU B CA 1
ATOM 2216 C C . GLU B 1 42 ? -8.078 -20.828 -7.82 1 97.06 42 GLU B C 1
ATOM 2218 O O . GLU B 1 42 ? -7.5 -21.703 -7.176 1 97.06 42 GLU B O 1
ATOM 2223 N N . LEU B 1 43 ? -8.562 -19.781 -7.254 1 97.12 43 LEU B N 1
ATOM 2224 C CA . LEU B 1 43 ? -8.766 -19.625 -5.816 1 97.12 43 LEU B CA 1
ATOM 2225 C C . LEU B 1 43 ? -10.242 -19.5 -5.484 1 97.12 43 LEU B C 1
ATOM 2227 O O . LEU B 1 43 ? -10.797 -18.391 -5.48 1 97.12 43 LEU B O 1
ATOM 2231 N N . GLY B 1 44 ? -10.828 -20.672 -5.059 1 95.88 44 GLY B N 1
ATOM 2232 C CA . GLY B 1 44 ? -12.281 -20.688 -5.027 1 95.88 44 GLY B CA 1
ATOM 2233 C C . GLY B 1 44 ? -12.914 -20.359 -6.367 1 95.88 44 GLY B C 1
ATOM 2234 O O . GLY B 1 44 ? -12.625 -21.016 -7.371 1 95.88 44 GLY B O 1
ATOM 2235 N N . ASN B 1 45 ? -13.672 -19.266 -6.371 1 95.12 45 ASN B N 1
ATOM 2236 C CA . ASN B 1 45 ? -14.344 -18.891 -7.609 1 95.12 45 ASN B CA 1
ATOM 2237 C C . ASN B 1 45 ? -13.609 -17.75 -8.312 1 95.12 45 ASN B C 1
ATOM 2239 O O . ASN B 1 45 ? -14.109 -17.203 -9.305 1 95.12 45 ASN B O 1
ATOM 2243 N N . THR B 1 46 ? -12.445 -17.422 -7.805 1 96.25 46 THR B N 1
ATOM 2244 C CA . THR B 1 46 ? -11.602 -16.469 -8.516 1 96.25 46 THR B CA 1
ATOM 2245 C C . THR B 1 46 ? -10.672 -17.188 -9.492 1 96.25 46 THR B C 1
ATOM 2247 O O . THR B 1 46 ? -9.914 -18.062 -9.086 1 96.25 46 THR B O 1
ATOM 2250 N N . LYS B 1 47 ? -10.789 -16.812 -10.789 1 97.19 47 LYS B N 1
ATOM 2251 C CA . LYS B 1 47 ? -10 -17.453 -11.836 1 97.19 47 LYS B CA 1
ATOM 2252 C C . LYS B 1 47 ? -9.188 -16.438 -12.617 1 97.19 47 LYS B C 1
ATOM 2254 O O . LYS B 1 47 ? -9.734 -15.43 -13.094 1 97.19 47 LYS B O 1
ATOM 2259 N N . VAL B 1 48 ? -7.898 -16.703 -12.703 1 97.06 48 VAL B N 1
ATOM 2260 C CA . VAL B 1 48 ? -7.012 -15.766 -13.375 1 97.06 48 VAL B CA 1
ATOM 2261 C C . VAL B 1 48 ? -6.098 -16.516 -14.344 1 97.06 48 VAL B C 1
ATOM 2263 O O . VAL B 1 48 ? -5.516 -17.547 -13.984 1 97.06 48 VAL B O 1
ATOM 2266 N N . LEU B 1 49 ? -6.066 -16.016 -15.555 1 96.5 49 LEU B N 1
ATOM 2267 C CA . LEU B 1 49 ? -5.109 -16.469 -16.562 1 96.5 49 LEU B CA 1
ATOM 2268 C C . LEU B 1 49 ? -3.992 -15.453 -16.75 1 96.5 49 LEU B C 1
ATOM 2270 O O . LEU B 1 49 ? -4.258 -14.258 -16.906 1 96.5 49 LEU B O 1
ATOM 2274 N N . CYS B 1 50 ? -2.834 -15.891 -16.641 1 96.69 50 CYS B N 1
ATOM 2275 C CA . CYS B 1 50 ? -1.688 -15.008 -16.812 1 96.69 50 CYS B CA 1
ATOM 2276 C C . CYS B 1 50 ? -0.828 -15.469 -17.984 1 96.69 50 CYS B C 1
ATOM 2278 O O . CYS B 1 50 ? -0.507 -16.656 -18.109 1 96.69 50 CYS B O 1
ATOM 2280 N N . ILE B 1 51 ? -0.47 -14.531 -18.859 1 95.56 51 ILE B N 1
ATOM 2281 C CA . ILE B 1 51 ? 0.435 -14.773 -19.969 1 95.56 51 ILE B CA 1
ATOM 2282 C C . ILE B 1 51 ? 1.625 -13.82 -19.891 1 95.56 51 ILE B C 1
ATOM 2284 O O . ILE B 1 51 ? 1.453 -12.625 -19.656 1 95.56 51 ILE B O 1
ATOM 2288 N N . VAL B 1 52 ? 2.756 -14.344 -19.969 1 94.56 52 VAL B N 1
ATOM 2289 C CA . VAL B 1 52 ? 3.977 -13.547 -19.938 1 94.56 52 VAL B CA 1
ATOM 2290 C C . VAL B 1 52 ? 4.656 -13.586 -21.297 1 94.56 52 VAL B C 1
ATOM 2292 O O . VAL B 1 52 ? 4.805 -14.656 -21.891 1 94.56 52 VAL B O 1
ATOM 2295 N N . ASP B 1 53 ? 4.98 -12.422 -21.719 1 90.31 53 ASP B N 1
ATOM 2296 C CA . ASP B 1 53 ? 5.707 -12.289 -22.984 1 90.31 53 ASP B CA 1
ATOM 2297 C C . ASP B 1 53 ? 7.047 -11.594 -22.781 1 90.31 53 ASP B C 1
ATOM 2299 O O . ASP B 1 53 ? 7.117 -10.555 -22.125 1 90.31 53 ASP B O 1
ATOM 2303 N N . GLY B 1 54 ? 8.102 -12.234 -23.422 1 84.56 54 GLY B N 1
ATOM 2304 C CA . GLY B 1 54 ? 9.438 -11.656 -23.328 1 84.56 54 GLY B CA 1
ATOM 2305 C C . GLY B 1 54 ? 10.414 -12.555 -22.594 1 84.56 54 GLY B C 1
ATOM 2306 O O . GLY B 1 54 ? 10.094 -13.695 -22.266 1 84.56 54 GLY B O 1
ATOM 2307 N N . PRO B 1 55 ? 11.57 -12 -22.469 1 84.31 55 PRO B N 1
ATOM 2308 C CA . PRO B 1 55 ? 12.133 -10.672 -22.75 1 84.31 55 PRO B CA 1
ATOM 2309 C C . PRO B 1 55 ? 12.172 -10.344 -24.234 1 84.31 55 PRO B C 1
ATOM 2311 O O . PRO B 1 55 ? 12.422 -11.227 -25.062 1 84.31 55 PRO B O 1
ATOM 2314 N N . SER B 1 56 ? 11.695 -9.133 -24.453 1 83.25 56 SER B N 1
ATOM 2315 C CA . SER B 1 56 ? 11.711 -8.656 -25.828 1 83.25 56 SER B CA 1
ATOM 2316 C C . SER B 1 56 ? 12.148 -7.191 -25.906 1 83.25 56 SER B C 1
ATOM 2318 O O . SER B 1 56 ? 12.273 -6.527 -24.875 1 83.25 56 SER B O 1
ATOM 2320 N N . GLU B 1 57 ? 12.547 -6.766 -27.125 1 78.25 57 GLU B N 1
ATOM 2321 C CA . GLU B 1 57 ? 12.875 -5.352 -27.297 1 78.25 57 GLU B CA 1
ATOM 2322 C C . GLU B 1 57 ? 11.688 -4.461 -26.938 1 78.25 57 GLU B C 1
ATOM 2324 O O . GLU B 1 57 ? 10.547 -4.781 -27.281 1 78.25 57 GLU B O 1
ATOM 2329 N N . PRO B 1 58 ? 12.07 -3.475 -26.234 1 69.75 58 PRO B N 1
ATOM 2330 C CA . PRO B 1 58 ? 10.977 -2.594 -25.828 1 69.75 58 PRO B CA 1
ATOM 2331 C C . PRO B 1 58 ? 10.234 -1.989 -27.016 1 69.75 58 PRO B C 1
ATOM 2333 O O . PRO B 1 58 ? 10.852 -1.639 -28.016 1 69.75 58 PRO B O 1
ATOM 2336 N N . VAL B 1 59 ? 8.922 -2.098 -26.938 1 64.5 59 VAL B N 1
ATOM 2337 C CA . VAL B 1 59 ? 8.094 -1.526 -27.984 1 64.5 59 VAL B CA 1
ATOM 2338 C C . VAL B 1 59 ? 8.32 -0.018 -28.062 1 64.5 59 VAL B C 1
ATOM 2340 O O . VAL B 1 59 ? 8.43 0.546 -29.156 1 64.5 59 VAL B O 1
ATOM 2343 N N . ILE B 1 60 ? 8.336 0.532 -26.938 1 60.22 60 ILE B N 1
ATOM 2344 C CA . ILE B 1 60 ? 8.586 1.967 -26.875 1 60.22 60 ILE B CA 1
ATOM 2345 C C . ILE B 1 60 ? 10.055 2.219 -26.547 1 60.22 60 ILE B C 1
ATOM 2347 O O . ILE B 1 60 ? 10.508 1.931 -25.438 1 60.22 60 ILE B O 1
ATOM 2351 N N . LYS B 1 61 ? 10.797 2.693 -27.469 1 59.44 61 LYS B N 1
ATOM 2352 C CA . LYS B 1 61 ? 12.242 2.895 -27.391 1 59.44 61 LYS B CA 1
ATOM 2353 C C . LYS B 1 61 ? 12.602 3.816 -26.219 1 59.44 61 LYS B C 1
ATOM 2355 O O . LYS B 1 61 ? 13.656 3.656 -25.609 1 59.44 61 LYS B O 1
ATOM 2360 N N . SER B 1 62 ? 11.75 4.703 -26 1 56.81 62 SER B N 1
ATOM 2361 C CA . SER B 1 62 ? 12.055 5.676 -24.953 1 56.81 62 SER B CA 1
ATOM 2362 C C . SER B 1 62 ? 11.969 5.043 -23.562 1 56.81 62 SER B C 1
ATOM 2364 O O . SER B 1 62 ? 12.539 5.566 -22.594 1 56.81 62 SER B O 1
ATOM 2366 N N . LYS B 1 63 ? 11.328 3.934 -23.594 1 56.16 63 LYS B N 1
ATOM 2367 C CA . LYS B 1 63 ? 11.164 3.227 -22.312 1 56.16 63 LYS B CA 1
ATOM 2368 C C . LYS B 1 63 ? 12.359 2.312 -22.047 1 56.16 63 LYS B C 1
ATOM 2370 O O . LYS B 1 63 ? 12.492 1.769 -20.953 1 56.16 63 LYS B O 1
ATOM 2375 N N . ALA B 1 64 ? 12.938 2.145 -23.109 1 53.69 64 ALA B N 1
ATOM 2376 C CA . ALA B 1 64 ? 14.109 1.286 -22.969 1 53.69 64 ALA B CA 1
ATOM 2377 C C . ALA B 1 64 ? 15.133 1.894 -22.016 1 53.69 64 ALA B C 1
ATOM 2379 O O . ALA B 1 64 ? 15.562 3.037 -22.203 1 53.69 64 ALA B O 1
ATOM 2380 N N . ARG B 1 65 ? 15.133 1.324 -20.922 1 58.06 65 ARG B N 1
ATOM 2381 C CA . ARG B 1 65 ? 16.141 1.729 -19.938 1 58.06 65 ARG B CA 1
ATOM 2382 C C . ARG B 1 65 ? 17.469 1.043 -20.219 1 58.06 65 ARG B C 1
ATOM 2384 O O . ARG B 1 65 ? 17.516 -0.156 -20.5 1 58.06 65 ARG B O 1
ATOM 2391 N N . ALA B 1 66 ? 18.453 1.895 -20.266 1 59.41 66 ALA B N 1
ATOM 2392 C CA . ALA B 1 66 ? 19.797 1.432 -20.625 1 59.41 66 ALA B CA 1
ATOM 2393 C C . ALA B 1 66 ? 20.25 0.288 -19.734 1 59.41 66 ALA B C 1
ATOM 2395 O O . ALA B 1 66 ? 20.953 -0.614 -20.172 1 59.41 66 ALA B O 1
ATOM 2396 N N . ASP B 1 67 ? 19.672 0.257 -18.484 1 63.88 67 ASP B N 1
ATOM 2397 C CA . ASP B 1 67 ? 20.375 -0.676 -17.609 1 63.88 67 ASP B CA 1
ATOM 2398 C C . ASP B 1 67 ? 19.391 -1.62 -16.922 1 63.88 67 ASP B C 1
ATOM 2400 O O . ASP B 1 67 ? 19.781 -2.414 -16.062 1 63.88 67 ASP B O 1
ATOM 2404 N N . ARG B 1 68 ? 18.062 -1.495 -17.344 1 69.19 68 ARG B N 1
ATOM 2405 C CA . ARG B 1 68 ? 17.188 -2.408 -16.609 1 69.19 68 ARG B CA 1
ATOM 2406 C C . ARG B 1 68 ? 16 -2.838 -17.469 1 69.19 68 ARG B C 1
ATOM 2408 O O . ARG B 1 68 ? 15.664 -2.18 -18.453 1 69.19 68 ARG B O 1
ATOM 2415 N N . THR B 1 69 ? 15.508 -4.039 -17.172 1 75.31 69 THR B N 1
ATOM 2416 C CA . THR B 1 69 ? 14.32 -4.586 -17.812 1 75.31 69 THR B CA 1
ATOM 2417 C C . THR B 1 69 ? 13.062 -3.896 -17.297 1 75.31 69 THR B C 1
ATOM 2419 O O . THR B 1 69 ? 12.938 -3.643 -16.094 1 75.31 69 THR B O 1
ATOM 2422 N N . PHE B 1 70 ? 12.281 -3.547 -18.25 1 83.12 70 PHE B N 1
ATOM 2423 C CA . PHE B 1 70 ? 11 -2.938 -17.906 1 83.12 70 PHE B CA 1
ATOM 2424 C C . PHE B 1 70 ? 9.891 -3.984 -17.891 1 83.12 70 PHE B C 1
ATOM 2426 O O . PHE B 1 70 ? 9.789 -4.809 -18.797 1 83.12 70 PHE B O 1
ATOM 2433 N N . VAL B 1 71 ? 9.133 -4.004 -16.781 1 88.88 71 VAL B N 1
ATOM 2434 C CA . VAL B 1 71 ? 8.008 -4.93 -16.672 1 88.88 71 VAL B CA 1
ATOM 2435 C C . VAL B 1 71 ? 6.703 -4.18 -16.938 1 88.88 71 VAL B C 1
ATOM 2437 O O . VAL B 1 71 ? 6.379 -3.219 -16.234 1 88.88 71 VAL B O 1
ATOM 2440 N N . ASN B 1 72 ? 6.047 -4.539 -17.938 1 89.88 72 ASN B N 1
ATOM 2441 C CA . ASN B 1 72 ? 4.73 -3.996 -18.25 1 89.88 72 ASN B CA 1
ATOM 2442 C C . ASN B 1 72 ? 3.615 -4.941 -17.812 1 89.88 72 ASN B C 1
ATOM 2444 O O . ASN B 1 72 ? 3.678 -6.145 -18.062 1 89.88 72 ASN B O 1
ATOM 2448 N N . VAL B 1 73 ? 2.607 -4.383 -17.156 1 93.94 73 VAL B N 1
ATOM 2449 C CA . VAL B 1 73 ? 1.521 -5.219 -16.656 1 93.94 73 VAL B CA 1
ATOM 2450 C C . VAL B 1 73 ? 0.184 -4.688 -17.172 1 93.94 73 VAL B C 1
ATOM 2452 O O . VAL B 1 73 ? -0.089 -3.486 -17.078 1 93.94 73 VAL B O 1
ATOM 2455 N N . GLU B 1 74 ? -0.558 -5.559 -17.688 1 93.62 74 GLU B N 1
ATOM 2456 C CA . GLU B 1 74 ? -1.928 -5.258 -18.078 1 93.62 74 GLU B CA 1
ATOM 2457 C C . GLU B 1 74 ? -2.918 -6.219 -17.438 1 93.62 74 GLU B C 1
ATOM 2459 O O . GLU B 1 74 ? -2.717 -7.434 -17.453 1 93.62 74 GLU B O 1
ATOM 2464 N N . ILE B 1 75 ? -3.967 -5.672 -16.859 1 93.25 75 ILE B N 1
ATOM 2465 C CA . ILE B 1 75 ? -5.016 -6.473 -16.25 1 93.25 75 ILE B CA 1
ATOM 2466 C C . ILE B 1 75 ? -6.332 -6.273 -17 1 93.25 75 ILE B C 1
ATOM 2468 O O . ILE B 1 75 ? -6.801 -5.145 -17.141 1 93.25 75 ILE B O 1
ATOM 2472 N N . ASN B 1 76 ? -6.824 -7.348 -17.438 1 90.56 76 ASN B N 1
ATOM 2473 C CA . ASN B 1 76 ? -8.125 -7.348 -18.094 1 90.56 76 ASN B CA 1
ATOM 2474 C C . ASN B 1 76 ? -9.164 -8.117 -17.281 1 90.56 76 ASN B C 1
ATOM 2476 O O . ASN B 1 76 ? -8.992 -9.305 -17.016 1 90.56 76 ASN B O 1
ATOM 2480 N N . ILE B 1 77 ? -10.25 -7.457 -16.922 1 86.69 77 ILE B N 1
ATOM 2481 C CA . ILE B 1 77 ? -11.305 -8.094 -16.141 1 86.69 77 ILE B CA 1
ATOM 2482 C C . ILE B 1 77 ? -12.484 -8.445 -17.047 1 86.69 77 ILE B C 1
ATOM 2484 O O . ILE B 1 77 ? -12.992 -7.586 -17.781 1 86.69 77 ILE B O 1
ATOM 2488 N N . ALA B 1 78 ? -12.766 -9.719 -17.219 1 78.5 78 ALA B N 1
ATOM 2489 C CA . ALA B 1 78 ? -13.852 -10.18 -18.078 1 78.5 78 ALA B CA 1
ATOM 2490 C C . ALA B 1 78 ? -15.188 -9.57 -17.641 1 78.5 78 ALA B C 1
ATOM 2492 O O . ALA B 1 78 ? -15.43 -9.391 -16.453 1 78.5 78 ALA B O 1
ATOM 2493 N N . SER B 1 79 ? -15.742 -8.656 -18.484 1 62.34 79 SER B N 1
ATOM 2494 C CA . SER B 1 79 ? -16.969 -7.879 -18.328 1 62.34 79 SER B CA 1
ATOM 2495 C C . SER B 1 79 ? -18.156 -8.781 -18.047 1 62.34 79 SER B C 1
ATOM 2497 O O . SER B 1 79 ? -19.031 -8.961 -18.891 1 62.34 79 SER B O 1
ATOM 2499 N N . PHE B 1 80 ? -18 -9.844 -17.562 1 48.41 80 PHE B N 1
ATOM 2500 C CA . PHE B 1 80 ? -19.312 -10.484 -17.625 1 48.41 80 PHE B CA 1
ATOM 2501 C C . PHE B 1 80 ? -20.406 -9.531 -17.172 1 48.41 80 PHE B C 1
ATOM 2503 O O . PHE B 1 80 ? -21.516 -9.57 -17.703 1 48.41 80 PHE B O 1
ATOM 2510 N N . SER B 1 81 ? -20.391 -9.227 -15.852 1 43.81 81 SER B N 1
ATOM 2511 C CA . SER B 1 81 ? -21.672 -8.711 -15.359 1 43.81 81 SER B CA 1
ATOM 2512 C C . SER B 1 81 ? -21.859 -7.25 -15.758 1 43.81 81 SER B C 1
ATOM 2514 O O . SER B 1 81 ? -20.891 -6.543 -16.031 1 43.81 81 SER B O 1
ATOM 2516 N N . THR B 1 82 ? -23.078 -6.898 -16.125 1 42.34 82 THR B N 1
ATOM 2517 C CA . THR B 1 82 ? -23.797 -5.633 -16.234 1 42.34 82 THR B CA 1
ATOM 2518 C C . THR B 1 82 ? -23.266 -4.621 -15.227 1 42.34 82 THR B C 1
ATOM 2520 O O . THR B 1 82 ? -23.828 -4.441 -14.148 1 42.34 82 THR B O 1
ATOM 2523 N N . ILE B 1 83 ? -22.125 -4.738 -14.875 1 45.66 83 ILE B N 1
ATOM 2524 C CA . ILE B 1 83 ? -21.844 -3.881 -13.727 1 45.66 83 ILE B CA 1
ATOM 2525 C C . ILE B 1 83 ? -22 -2.414 -14.133 1 45.66 83 ILE B C 1
ATOM 2527 O O . ILE B 1 83 ? -21.578 -2.023 -15.234 1 45.66 83 ILE B O 1
ATOM 2531 N N . ASP B 1 84 ? -22.609 -1.839 -13.352 1 48.75 84 ASP B N 1
ATOM 2532 C CA . ASP B 1 84 ? -22.938 -0.414 -13.359 1 48.75 84 ASP B CA 1
ATOM 2533 C C . ASP B 1 84 ? -21.688 0.422 -13.656 1 48.75 84 ASP B C 1
ATOM 2535 O O . ASP B 1 84 ? -20.609 0.16 -13.117 1 48.75 84 ASP B O 1
ATOM 2539 N N . VAL B 1 85 ? -21.734 1.083 -14.766 1 45.97 85 VAL B N 1
ATOM 2540 C CA . VAL B 1 85 ? -20.734 2.021 -15.258 1 45.97 85 VAL B CA 1
ATOM 2541 C C . VAL B 1 85 ? -20.016 2.676 -14.078 1 45.97 85 VAL B C 1
ATOM 2543 O O . VAL B 1 85 ? -18.797 2.877 -14.117 1 45.97 85 VAL B O 1
ATOM 2546 N N . LYS B 1 86 ? -20.859 3.025 -13.023 1 45.84 86 LYS B N 1
ATOM 2547 C CA . LYS B 1 86 ? -20.359 3.77 -11.875 1 45.84 86 LYS B CA 1
ATOM 2548 C C . LYS B 1 86 ? -19.234 3.012 -11.18 1 45.84 86 LYS B C 1
ATOM 2550 O O . LYS B 1 86 ? -18.219 3.607 -10.789 1 45.84 86 LYS B O 1
ATOM 2555 N N . LYS B 1 87 ? -19.422 1.769 -11.172 1 53.88 87 LYS B N 1
ATOM 2556 C CA . LYS B 1 87 ? -18.484 0.833 -10.555 1 53.88 87 LYS B CA 1
ATOM 2557 C C . LYS B 1 87 ? -17.234 0.652 -11.414 1 53.88 87 LYS B C 1
ATOM 2559 O O . LYS B 1 87 ? -16.156 0.375 -10.898 1 53.88 87 LYS B O 1
ATOM 2564 N N . ARG B 1 88 ? -17.406 1.279 -12.586 1 53.31 88 ARG B N 1
ATOM 2565 C CA . ARG B 1 88 ? -16.312 1.059 -13.531 1 53.31 88 ARG B CA 1
ATOM 2566 C C . ARG B 1 88 ? -15.156 2.002 -13.258 1 53.31 88 ARG B C 1
ATOM 2568 O O . ARG B 1 88 ? -13.992 1.599 -13.336 1 53.31 88 ARG B O 1
ATOM 2575 N N . PHE B 1 89 ? -15.5 3.283 -12.961 1 49.91 89 PHE B N 1
ATOM 2576 C CA . PHE B 1 89 ? -14.422 4.254 -12.773 1 49.91 89 PHE B CA 1
ATOM 2577 C C . PHE B 1 89 ? -13.57 3.889 -11.562 1 49.91 89 PHE B C 1
ATOM 2579 O O . PHE B 1 89 ? -12.344 3.936 -11.633 1 49.91 89 PHE B O 1
ATOM 2586 N N . LYS B 1 90 ? -14.25 3.648 -10.453 1 59.44 90 LYS B N 1
ATOM 2587 C CA . LYS B 1 90 ? -13.508 3.219 -9.266 1 59.44 90 LYS B CA 1
ATOM 2588 C C . LYS B 1 90 ? -12.695 1.957 -9.555 1 59.44 90 LYS B C 1
ATOM 2590 O O . LYS B 1 90 ? -11.57 1.816 -9.086 1 59.44 90 LYS B O 1
ATOM 2595 N N . SER B 1 91 ? -13.305 1.354 -10.469 1 63.97 91 SER B N 1
ATOM 2596 C CA . SER B 1 91 ? -12.656 0.1 -10.836 1 63.97 91 SER B CA 1
ATOM 2597 C C . SER B 1 91 ? -11.398 0.348 -11.656 1 63.97 91 SER B C 1
ATOM 2599 O O . SER B 1 91 ? -10.367 -0.294 -11.438 1 63.97 91 SER B O 1
ATOM 2601 N N . ASP B 1 92 ? -11.469 1.434 -12.453 1 72.56 92 ASP B N 1
ATOM 2602 C CA . ASP B 1 92 ? -10.32 1.722 -13.312 1 72.56 92 ASP B CA 1
ATOM 2603 C C . ASP B 1 92 ? -9.125 2.205 -12.5 1 72.56 92 ASP B C 1
ATOM 2605 O O . ASP B 1 92 ? -7.992 1.792 -12.742 1 72.56 92 ASP B O 1
ATOM 2609 N N . ARG B 1 93 ? -9.445 3.033 -11.547 1 73.88 93 ARG B N 1
ATOM 2610 C CA . ARG B 1 93 ? -8.383 3.545 -10.688 1 73.88 93 ARG B CA 1
ATOM 2611 C C . ARG B 1 93 ? -7.746 2.42 -9.883 1 73.88 93 ARG B C 1
ATOM 2613 O O . ARG B 1 93 ? -6.523 2.363 -9.742 1 73.88 93 ARG B O 1
ATOM 2620 N N . ARG B 1 94 ? -8.555 1.67 -9.43 1 78 94 ARG B N 1
ATOM 2621 C CA . ARG B 1 94 ? -8.07 0.542 -8.648 1 78 94 ARG B CA 1
ATOM 2622 C C . ARG B 1 94 ? -7.195 -0.381 -9.492 1 78 94 ARG B C 1
ATOM 2624 O O . ARG B 1 94 ? -6.148 -0.84 -9.031 1 78 94 ARG B O 1
ATOM 2631 N N . ILE B 1 95 ? -7.594 -0.571 -10.68 1 83.25 95 ILE B N 1
ATOM 2632 C CA . ILE B 1 95 ? -6.855 -1.423 -11.602 1 83.25 95 ILE B CA 1
ATOM 2633 C C . ILE B 1 95 ? -5.496 -0.794 -11.906 1 83.25 95 ILE B C 1
ATOM 2635 O O . ILE B 1 95 ? -4.477 -1.487 -11.938 1 83.25 95 ILE B O 1
ATOM 2639 N N . GLN B 1 96 ? -5.488 0.418 -12.078 1 82.94 96 GLN B N 1
ATOM 2640 C CA . GLN B 1 96 ? -4.234 1.112 -12.352 1 82.94 96 GLN B CA 1
ATOM 2641 C C . GLN B 1 96 ? -3.266 0.986 -11.18 1 82.94 96 GLN B C 1
ATOM 2643 O O . GLN B 1 96 ? -2.072 0.752 -11.375 1 82.94 96 GLN B O 1
ATOM 2648 N N . LEU B 1 97 ? -3.773 1.135 -10.055 1 82.25 97 LEU B N 1
ATOM 2649 C CA . LEU B 1 97 ? -2.967 0.985 -8.852 1 82.25 97 LEU B CA 1
ATOM 2650 C C . LEU B 1 97 ? -2.402 -0.427 -8.742 1 82.25 97 LEU B C 1
ATOM 2652 O O . LEU B 1 97 ? -1.228 -0.607 -8.414 1 82.25 97 LEU B O 1
ATOM 2656 N N . GLN B 1 98 ? -3.24 -1.312 -9.047 1 86.5 98 GLN B N 1
ATOM 2657 C CA . GLN B 1 98 ? -2.824 -2.709 -8.992 1 86.5 98 GLN B CA 1
ATOM 2658 C C . GLN B 1 98 ? -1.738 -3.002 -10.023 1 86.5 98 GLN B C 1
ATOM 2660 O O . GLN B 1 98 ? -0.753 -3.678 -9.727 1 86.5 98 GLN B O 1
ATOM 2665 N N . CYS B 1 99 ? -1.903 -2.428 -11.203 1 89 99 CYS B N 1
ATOM 2666 C CA . CYS B 1 99 ? -0.909 -2.609 -12.258 1 89 99 CYS B CA 1
ATOM 2667 C C . CYS B 1 99 ? 0.447 -2.064 -11.828 1 89 99 CYS B C 1
ATOM 2669 O O . CYS B 1 99 ? 1.467 -2.74 -11.969 1 89 99 CYS B O 1
ATOM 2671 N N . LEU B 1 100 ? 0.368 -0.942 -11.344 1 84.94 100 LEU B N 1
ATOM 2672 C CA . LEU B 1 100 ? 1.609 -0.299 -10.93 1 84.94 100 LEU B CA 1
ATOM 2673 C C . LEU B 1 100 ? 2.252 -1.057 -9.773 1 84.94 100 LEU B C 1
ATOM 2675 O O . LEU B 1 100 ? 3.475 -1.21 -9.727 1 84.94 100 LEU B O 1
ATOM 2679 N N . ALA B 1 101 ? 1.443 -1.519 -8.883 1 87.75 101 ALA B N 1
ATOM 2680 C CA . ALA B 1 101 ? 1.951 -2.297 -7.754 1 87.75 101 ALA B CA 1
ATOM 2681 C C . ALA B 1 101 ? 2.602 -3.592 -8.234 1 87.75 101 ALA B C 1
ATOM 2683 O O . ALA B 1 101 ? 3.672 -3.971 -7.75 1 87.75 101 ALA B O 1
ATOM 2684 N N . LEU B 1 102 ? 1.986 -4.23 -9.156 1 93.06 102 LEU B N 1
ATOM 2685 C CA . LEU B 1 102 ? 2.521 -5.461 -9.727 1 93.06 102 LEU B CA 1
ATOM 2686 C C . LEU B 1 102 ? 3.842 -5.199 -10.438 1 93.06 102 LEU B C 1
ATOM 2688 O O . LEU B 1 102 ? 4.797 -5.961 -10.289 1 93.06 102 LEU B O 1
ATOM 2692 N N . GLN B 1 103 ? 3.857 -4.164 -11.195 1 90.31 103 GLN B N 1
ATOM 2693 C CA . GLN B 1 103 ? 5.07 -3.793 -11.906 1 90.31 103 GLN B CA 1
ATOM 2694 C C . GLN B 1 103 ? 6.234 -3.572 -10.945 1 90.31 103 GLN B C 1
ATOM 2696 O O . GLN B 1 103 ? 7.32 -4.117 -11.141 1 90.31 103 GLN B O 1
ATOM 2701 N N . ASN B 1 104 ? 5.992 -2.826 -9.977 1 86.06 104 ASN B N 1
ATOM 2702 C CA . ASN B 1 104 ? 7.031 -2.529 -9 1 86.06 104 ASN B CA 1
ATOM 2703 C C . ASN B 1 104 ? 7.5 -3.791 -8.281 1 86.06 104 ASN B C 1
ATOM 2705 O O . ASN B 1 104 ? 8.703 -3.99 -8.086 1 86.06 104 ASN B O 1
ATOM 2709 N N . THR B 1 105 ? 6.582 -4.609 -7.895 1 90.88 105 THR B N 1
ATOM 2710 C CA . THR B 1 105 ? 6.883 -5.832 -7.152 1 90.88 105 THR B CA 1
ATOM 2711 C C . THR B 1 105 ? 7.742 -6.773 -7.992 1 90.88 105 THR B C 1
ATOM 2713 O O . THR B 1 105 ? 8.781 -7.25 -7.535 1 90.88 105 THR B O 1
ATOM 2716 N N . PHE B 1 106 ? 7.387 -6.957 -9.203 1 93.62 106 PHE B N 1
ATOM 2717 C CA . PHE B 1 106 ? 8.062 -7.977 -10 1 93.62 106 PHE B CA 1
ATOM 2718 C C . PHE B 1 106 ? 9.328 -7.418 -10.633 1 93.62 106 PHE B C 1
ATOM 2720 O O . PHE B 1 106 ? 10.219 -8.172 -11.023 1 93.62 106 PHE B O 1
ATOM 2727 N N . GLU B 1 107 ? 9.414 -6.117 -10.781 1 87.44 107 GLU B N 1
ATOM 2728 C CA . GLU B 1 107 ? 10.688 -5.531 -11.18 1 87.44 107 GLU B CA 1
ATOM 2729 C C . GLU B 1 107 ? 11.773 -5.809 -10.148 1 87.44 107 GLU B C 1
ATOM 2731 O O . GLU B 1 107 ? 12.945 -5.973 -10.492 1 87.44 107 GLU B O 1
ATOM 2736 N N . GLU B 1 108 ? 11.32 -5.801 -8.961 1 85.62 108 GLU B N 1
ATOM 2737 C CA . GLU B 1 108 ? 12.258 -6.047 -7.871 1 85.62 108 GLU B CA 1
ATOM 2738 C C . GLU B 1 108 ? 12.625 -7.523 -7.777 1 85.62 108 GLU B C 1
ATOM 2740 O O . GLU B 1 108 ? 13.719 -7.875 -7.32 1 85.62 108 GLU B O 1
ATOM 2745 N N . ILE B 1 109 ? 11.789 -8.375 -8.18 1 91 109 ILE B N 1
ATOM 2746 C CA . ILE B 1 109 ? 11.953 -9.812 -7.969 1 91 109 ILE B CA 1
ATOM 2747 C C . ILE B 1 109 ? 12.648 -10.438 -9.172 1 91 109 ILE B C 1
ATOM 2749 O O . ILE B 1 109 ? 13.422 -11.391 -9.023 1 91 109 ILE B O 1
ATOM 2753 N N . ILE B 1 110 ? 12.352 -9.906 -10.328 1 89.5 110 ILE B N 1
ATOM 2754 C CA . ILE B 1 110 ? 12.961 -10.422 -11.547 1 89.5 110 ILE B CA 1
ATOM 2755 C C . ILE B 1 110 ? 14.406 -9.953 -11.641 1 89.5 110 ILE B C 1
ATOM 2757 O O . ILE B 1 110 ? 14.719 -8.797 -11.32 1 89.5 110 ILE B O 1
ATOM 2761 N N . GLN B 1 111 ? 15.312 -10.781 -11.898 1 81.19 111 GLN B N 1
ATOM 2762 C CA . GLN B 1 111 ? 16.703 -10.398 -12.109 1 81.19 111 GLN B CA 1
ATOM 2763 C C . GLN B 1 111 ? 16.875 -9.648 -13.43 1 81.19 111 GLN B C 1
ATOM 2765 O O . GLN B 1 111 ? 17.359 -10.219 -14.414 1 81.19 111 GLN B O 1
ATOM 2770 N N . THR B 1 112 ? 16.516 -8.43 -13.359 1 69.94 112 THR B N 1
ATOM 2771 C CA . THR B 1 112 ? 16.391 -7.617 -14.562 1 69.94 112 THR B CA 1
ATOM 2772 C C . THR B 1 112 ? 17.766 -7.312 -15.148 1 69.94 112 THR B C 1
ATOM 2774 O O . THR B 1 112 ? 17.891 -6.973 -16.328 1 69.94 112 THR B O 1
ATOM 2777 N N . GLU B 1 113 ? 18.719 -7.488 -14.328 1 74.25 113 GLU B N 1
ATOM 2778 C CA . GLU B 1 113 ? 20.078 -7.207 -14.797 1 74.25 113 GLU B CA 1
ATOM 2779 C C . GLU B 1 113 ? 20.516 -8.195 -15.867 1 74.25 113 GLU B C 1
ATOM 2781 O O . GLU B 1 113 ? 21.406 -7.914 -16.656 1 74.25 113 GLU B O 1
ATOM 2786 N N . LEU B 1 114 ? 19.781 -9.297 -15.945 1 74.31 114 LEU B N 1
ATOM 2787 C CA . LEU B 1 114 ? 20.109 -10.344 -16.906 1 74.31 114 LEU B CA 1
ATOM 2788 C C . LEU B 1 114 ? 19.562 -10 -18.281 1 74.31 114 LEU B C 1
ATOM 2790 O O . LEU B 1 114 ? 19.984 -10.594 -19.281 1 74.31 114 LEU B O 1
ATOM 2794 N N . TYR B 1 115 ? 18.656 -9 -18.312 1 77.19 115 TYR B N 1
ATOM 2795 C CA . TYR B 1 115 ? 18.031 -8.664 -19.578 1 77.19 115 TYR B CA 1
ATOM 2796 C C . TYR B 1 115 ? 18.016 -7.152 -19.797 1 77.19 115 TYR B C 1
ATOM 2798 O O . TYR B 1 115 ? 16.953 -6.535 -19.875 1 77.19 115 TYR B O 1
ATOM 2806 N N . PRO B 1 116 ? 19.234 -6.699 -20.016 1 74 116 PRO B N 1
ATOM 2807 C CA . PRO B 1 116 ? 19.266 -5.246 -20.203 1 74 116 PRO B CA 1
ATOM 2808 C C . PRO B 1 116 ? 18.516 -4.789 -21.453 1 74 116 PRO B C 1
ATOM 2810 O O . PRO B 1 116 ? 18.469 -5.52 -22.453 1 74 116 PRO B O 1
ATOM 2813 N N . ARG B 1 117 ? 17.859 -3.703 -21.375 1 77.94 117 ARG B N 1
ATOM 2814 C CA . ARG B 1 117 ? 17.156 -3.055 -22.484 1 77.94 117 ARG B CA 1
ATOM 2815 C C . ARG B 1 117 ? 16.031 -3.941 -23.016 1 77.94 117 ARG B C 1
ATOM 2817 O O . ARG B 1 117 ? 15.82 -4.016 -24.219 1 77.94 117 ARG B O 1
ATOM 2824 N N . SER B 1 118 ? 15.516 -4.734 -22.156 1 83.94 118 SER B N 1
ATOM 2825 C CA . SER B 1 118 ? 14.43 -5.625 -22.547 1 83.94 118 SER B CA 1
ATOM 2826 C C . SER B 1 118 ? 13.148 -5.309 -21.797 1 83.94 118 SER B C 1
ATOM 2828 O O . SER B 1 118 ? 13.156 -4.508 -20.859 1 83.94 118 SER B O 1
ATOM 2830 N N . GLN B 1 119 ? 12.148 -5.805 -22.344 1 88.94 119 GLN B N 1
ATOM 2831 C CA . GLN B 1 119 ? 10.836 -5.633 -21.719 1 88.94 119 GLN B CA 1
ATOM 2832 C C . GLN B 1 119 ? 10.148 -6.977 -21.5 1 88.94 119 GLN B C 1
ATOM 2834 O O . GLN B 1 119 ? 10.219 -7.863 -22.359 1 88.94 119 GLN B O 1
ATOM 2839 N N . ILE B 1 120 ? 9.594 -7.129 -20.375 1 91.19 120 ILE B N 1
ATOM 2840 C CA . ILE B 1 120 ? 8.742 -8.266 -20.062 1 91.19 120 ILE B CA 1
ATOM 2841 C C . ILE B 1 120 ? 7.297 -7.797 -19.906 1 91.19 120 ILE B C 1
ATOM 2843 O O . ILE B 1 120 ? 7.02 -6.875 -19.125 1 91.19 120 ILE B O 1
ATOM 2847 N N . SER B 1 121 ? 6.43 -8.367 -20.672 1 93.25 121 SER B N 1
ATOM 2848 C CA . SER B 1 121 ? 5.02 -7.996 -20.609 1 93.25 121 SER B CA 1
ATOM 2849 C C . SER B 1 121 ? 4.191 -9.078 -19.922 1 93.25 121 SER B C 1
ATOM 2851 O O . SER B 1 121 ? 4.273 -10.25 -20.281 1 93.25 121 SER B O 1
ATOM 2853 N N . VAL B 1 122 ? 3.428 -8.656 -18.969 1 95.19 122 VAL B N 1
ATOM 2854 C CA . VAL B 1 122 ? 2.553 -9.555 -18.219 1 95.19 122 VAL B CA 1
ATOM 2855 C C . VAL B 1 122 ? 1.094 -9.211 -18.5 1 95.19 122 VAL B C 1
ATOM 2857 O O . VAL B 1 122 ? 0.654 -8.078 -18.25 1 95.19 122 VAL B O 1
ATOM 2860 N N . TYR B 1 123 ? 0.416 -10.172 -19.031 1 94.5 123 TYR B N 1
ATOM 2861 C CA . TYR B 1 123 ? -1.006 -10.008 -19.312 1 94.5 123 TYR B CA 1
ATOM 2862 C C . TYR B 1 123 ? -1.852 -10.859 -18.375 1 94.5 123 TYR B C 1
ATOM 2864 O O . TYR B 1 123 ? -1.767 -12.086 -18.391 1 94.5 123 TYR B O 1
ATOM 2872 N N . LEU B 1 124 ? -2.662 -10.148 -17.609 1 96.38 124 LEU B N 1
ATOM 2873 C CA . LEU B 1 124 ? -3.527 -10.828 -16.656 1 96.38 124 LEU B CA 1
ATOM 2874 C C . LEU B 1 124 ? -4.988 -10.742 -17.094 1 96.38 124 LEU B C 1
ATOM 2876 O O . LEU B 1 124 ? -5.5 -9.648 -17.344 1 96.38 124 LEU B O 1
ATOM 2880 N N . HIS B 1 125 ? -5.57 -11.93 -17.188 1 94.88 125 HIS B N 1
ATOM 2881 C CA . HIS B 1 125 ? -6.992 -12.031 -17.484 1 94.88 125 HIS B CA 1
ATOM 2882 C C . HIS B 1 125 ? -7.773 -12.594 -16.312 1 94.88 125 HIS B C 1
ATOM 2884 O O . HIS B 1 125 ? -7.684 -13.789 -16.016 1 94.88 125 HIS B O 1
ATOM 2890 N N . VAL B 1 126 ? -8.516 -11.711 -15.672 1 95.5 126 VAL B N 1
ATOM 2891 C CA . VAL B 1 126 ? -9.391 -12.156 -14.594 1 95.5 126 VAL B CA 1
ATOM 2892 C C . VAL B 1 126 ? -10.703 -12.68 -15.18 1 95.5 126 VAL B C 1
ATOM 2894 O O . VAL B 1 126 ? -11.578 -11.906 -15.555 1 95.5 126 VAL B O 1
ATOM 2897 N N . LEU B 1 127 ? -10.844 -13.93 -15.18 1 94.81 127 LEU B N 1
ATOM 2898 C CA . LEU B 1 127 ? -11.984 -14.578 -15.82 1 94.81 127 LEU B CA 1
ATOM 2899 C C . LEU B 1 127 ? -13.195 -14.594 -14.891 1 94.81 127 LEU B C 1
ATOM 2901 O O . LEU B 1 127 ? -14.336 -14.547 -15.352 1 94.81 127 LEU B O 1
ATOM 2905 N N . GLN B 1 128 ? -12.961 -14.711 -13.641 1 94.38 128 GLN B N 1
ATOM 2906 C CA . GLN B 1 128 ? -13.969 -14.695 -12.586 1 94.38 128 GLN B CA 1
ATOM 2907 C C . GLN B 1 128 ? -13.422 -14.047 -11.32 1 94.38 128 GLN B C 1
ATOM 2909 O O . GLN B 1 128 ? -12.305 -14.352 -10.891 1 94.38 128 GLN B O 1
ATOM 2914 N N . ASP B 1 129 ? -14.156 -13.156 -10.773 1 93.5 129 ASP B N 1
ATOM 2915 C CA . ASP B 1 129 ? -13.727 -12.406 -9.602 1 93.5 129 ASP B CA 1
ATOM 2916 C C . ASP B 1 129 ? -14.641 -12.68 -8.406 1 93.5 129 ASP B C 1
ATOM 2918 O O . ASP B 1 129 ? 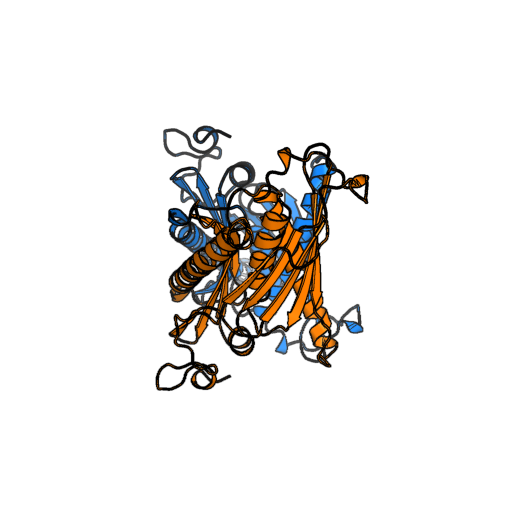-15.766 -12.188 -8.352 1 93.5 129 ASP B O 1
ATOM 2922 N N . ASP B 1 130 ? -14.156 -13.438 -7.547 1 94.62 130 ASP B N 1
ATOM 2923 C CA . ASP B 1 130 ? -14.852 -13.664 -6.281 1 94.62 130 ASP B CA 1
ATOM 2924 C C . ASP B 1 130 ? -13.969 -13.273 -5.094 1 94.62 130 ASP B C 1
ATOM 2926 O O . ASP B 1 130 ? -13.953 -13.961 -4.074 1 94.62 130 ASP B O 1
ATOM 2930 N N . GLY B 1 131 ? -13.109 -12.297 -5.273 1 94.25 131 GLY B N 1
ATOM 2931 C CA . GLY B 1 131 ? -12.258 -11.797 -4.211 1 94.25 131 GLY B CA 1
ATOM 2932 C C . GLY B 1 131 ? -10.805 -12.203 -4.375 1 94.25 131 GLY B C 1
ATOM 2933 O O . GLY B 1 131 ? -10.477 -13.062 -5.191 1 94.25 131 GLY B O 1
ATOM 2934 N N . ALA B 1 132 ? -9.992 -11.477 -3.666 1 96.25 132 ALA B N 1
ATOM 2935 C CA . ALA B 1 132 ? -8.555 -11.719 -3.646 1 96.25 132 ALA B CA 1
ATOM 2936 C C . ALA B 1 132 ? -7.973 -11.664 -5.055 1 96.25 132 ALA B C 1
ATOM 2938 O O . ALA B 1 132 ? -7.129 -12.492 -5.418 1 96.25 132 ALA B O 1
ATOM 2939 N N . VAL B 1 133 ? -8.367 -10.742 -5.801 1 94.69 133 VAL B N 1
ATOM 2940 C CA . VAL B 1 133 ? -7.953 -10.633 -7.195 1 94.69 133 VAL B CA 1
ATOM 2941 C C . VAL B 1 133 ? -6.469 -10.289 -7.266 1 94.69 133 VAL B C 1
ATOM 2943 O O . VAL B 1 133 ? -5.703 -10.93 -7.988 1 94.69 133 VAL B O 1
ATOM 2946 N N . MET B 1 134 ? -6.062 -9.305 -6.48 1 95.25 134 MET B N 1
ATOM 2947 C CA . MET B 1 134 ? -4.66 -8.898 -6.473 1 95.25 134 MET B CA 1
ATOM 2948 C C . MET B 1 134 ? -3.758 -10.07 -6.086 1 95.25 134 MET B C 1
ATOM 2950 O O . MET B 1 134 ? -2.734 -10.312 -6.73 1 95.25 134 MET B O 1
ATOM 2954 N N . ALA B 1 135 ? -4.172 -10.75 -5.09 1 97.62 135 ALA B N 1
ATOM 2955 C CA . ALA B 1 135 ? -3.396 -11.906 -4.645 1 97.62 135 ALA B CA 1
ATOM 2956 C C . ALA B 1 135 ? -3.299 -12.953 -5.746 1 97.62 135 ALA B C 1
ATOM 2958 O O . ALA B 1 135 ? -2.221 -13.492 -6.008 1 97.62 135 ALA B O 1
ATOM 2959 N N . SER B 1 136 ? -4.418 -13.242 -6.371 1 97.75 136 SER B N 1
ATOM 2960 C CA . SER B 1 136 ? -4.453 -14.227 -7.449 1 97.75 136 SER B CA 1
ATOM 2961 C C . SER B 1 136 ? -3.582 -13.789 -8.625 1 97.75 136 SER B C 1
ATOM 2963 O O . SER B 1 136 ? -2.906 -14.609 -9.242 1 97.75 136 SER B O 1
ATOM 2965 N N . CYS B 1 137 ? -3.598 -12.508 -8.883 1 97.56 137 CYS B N 1
ATOM 2966 C CA . CYS B 1 137 ? -2.781 -11.969 -9.961 1 97.56 137 CYS B CA 1
ATOM 2967 C C . CYS B 1 137 ? -1.297 -12.133 -9.664 1 97.56 137 CYS B C 1
ATOM 2969 O O . CYS B 1 137 ? -0.521 -12.516 -10.539 1 97.56 137 CYS B O 1
ATOM 2971 N N . ILE B 1 138 ? -0.917 -11.859 -8.492 1 98 138 ILE B N 1
ATOM 2972 C CA . ILE B 1 138 ? 0.479 -11.992 -8.086 1 98 138 ILE B CA 1
ATOM 2973 C C . ILE B 1 138 ? 0.903 -13.453 -8.18 1 98 138 ILE B C 1
ATOM 2975 O O . ILE B 1 138 ? 1.956 -13.766 -8.742 1 98 138 ILE B O 1
ATOM 2979 N N . ASN B 1 139 ? 0.066 -14.305 -7.672 1 98.38 139 ASN B N 1
ATOM 2980 C CA . ASN B 1 139 ? 0.365 -15.734 -7.691 1 98.38 139 ASN B CA 1
ATOM 2981 C C . ASN B 1 139 ? 0.448 -16.266 -9.117 1 98.38 139 ASN B C 1
ATOM 2983 O O . ASN B 1 139 ? 1.364 -17.016 -9.453 1 98.38 139 ASN B O 1
ATOM 2987 N N . ALA B 1 140 ? -0.488 -15.883 -9.93 1 97.69 140 ALA B N 1
ATOM 2988 C CA . ALA B 1 140 ? -0.5 -16.312 -11.328 1 97.69 140 ALA B CA 1
ATOM 2989 C C . ALA B 1 140 ? 0.735 -15.812 -12.07 1 97.69 140 ALA B C 1
ATOM 2991 O O . ALA B 1 140 ? 1.343 -16.547 -12.844 1 97.69 140 ALA B O 1
ATOM 2992 N N . THR B 1 141 ? 1.072 -14.586 -11.859 1 97.31 141 THR B N 1
ATOM 2993 C CA . THR B 1 141 ? 2.244 -14 -12.5 1 97.31 141 THR B CA 1
ATOM 2994 C C . THR B 1 141 ? 3.508 -14.766 -12.117 1 97.31 141 THR B C 1
ATOM 2996 O O . THR B 1 141 ? 4.355 -15.039 -12.969 1 97.31 141 THR B O 1
ATOM 2999 N N . THR B 1 142 ? 3.617 -15.102 -10.891 1 97.62 142 THR B N 1
ATOM 3000 C CA . THR B 1 142 ? 4.766 -15.852 -10.398 1 97.62 142 THR B CA 1
ATOM 3001 C C . THR B 1 142 ? 4.918 -17.172 -11.148 1 97.62 142 THR B C 1
ATOM 3003 O O . THR B 1 142 ? 6.004 -17.484 -11.648 1 97.62 142 THR B O 1
ATOM 3006 N N . LEU B 1 143 ? 3.855 -17.875 -11.273 1 96.62 143 LEU B N 1
ATOM 3007 C CA . LEU B 1 143 ? 3.877 -19.172 -11.938 1 96.62 143 LEU B CA 1
ATOM 3008 C C . LEU B 1 143 ? 4.156 -19.016 -13.43 1 96.62 143 LEU B C 1
ATOM 3010 O O . LEU B 1 143 ? 4.891 -19.812 -14.016 1 96.62 143 LEU B O 1
ATOM 3014 N N . ALA B 1 144 ? 3.561 -18 -14.016 1 96 144 ALA B N 1
ATOM 3015 C CA . ALA B 1 144 ? 3.773 -17.766 -15.438 1 96 144 ALA B CA 1
ATOM 3016 C C . ALA B 1 144 ? 5.234 -17.438 -15.727 1 96 144 ALA B C 1
ATOM 3018 O O . ALA B 1 144 ? 5.793 -17.875 -16.734 1 96 144 ALA B O 1
ATOM 3019 N N . LEU B 1 145 ? 5.852 -16.641 -14.898 1 94.56 145 LEU B N 1
ATOM 3020 C CA . LEU B 1 145 ? 7.262 -16.312 -15.055 1 94.56 145 LEU B CA 1
ATOM 3021 C C . LEU B 1 145 ? 8.133 -17.562 -14.953 1 94.56 145 LEU B C 1
ATOM 3023 O O . LEU B 1 145 ? 9.062 -17.75 -15.742 1 94.56 145 LEU B O 1
ATOM 3027 N N . ILE B 1 146 ? 7.785 -18.375 -14 1 93.5 146 ILE B N 1
ATOM 3028 C CA . ILE B 1 146 ? 8.516 -19.625 -13.812 1 93.5 146 ILE B CA 1
ATOM 3029 C C . ILE B 1 146 ? 8.359 -20.516 -15.047 1 93.5 146 ILE B C 1
ATOM 3031 O O . ILE B 1 146 ? 9.336 -21.078 -15.539 1 93.5 146 ILE B O 1
ATOM 3035 N N . ASP B 1 147 ? 7.195 -20.594 -15.492 1 93.31 147 ASP B N 1
ATOM 3036 C CA . ASP B 1 147 ? 6.918 -21.391 -16.688 1 93.31 147 ASP B CA 1
ATOM 3037 C C . ASP B 1 147 ? 7.703 -20.875 -17.891 1 93.31 147 ASP B C 1
ATOM 3039 O O . ASP B 1 147 ? 8.164 -21.641 -18.719 1 93.31 147 ASP B O 1
ATOM 3043 N N . ALA B 1 148 ? 7.812 -19.562 -18 1 91.06 148 ALA B N 1
ATOM 3044 C CA . ALA B 1 148 ? 8.516 -18.922 -19.109 1 91.06 148 ALA B CA 1
ATOM 3045 C C . ALA B 1 148 ? 10.023 -19.125 -18.984 1 91.06 148 ALA B C 1
ATOM 3047 O O . ALA B 1 148 ? 10.773 -18.781 -19.906 1 91.06 148 ALA B O 1
ATOM 3048 N N . GLY B 1 149 ? 10.477 -19.578 -17.844 1 89.5 149 GLY B N 1
ATOM 3049 C CA . GLY B 1 149 ? 11.906 -19.75 -17.609 1 89.5 149 GLY B CA 1
ATOM 3050 C C . GLY B 1 149 ? 12.609 -18.438 -17.281 1 89.5 149 GLY B C 1
ATOM 3051 O O . GLY B 1 149 ? 13.828 -18.328 -17.453 1 89.5 149 GLY B O 1
ATOM 3052 N N . ILE B 1 150 ? 11.906 -17.484 -16.969 1 90.44 150 ILE B N 1
ATOM 3053 C CA . ILE B 1 150 ? 12.492 -16.203 -16.547 1 90.44 150 ILE B CA 1
ATOM 3054 C C . ILE B 1 150 ? 12.984 -16.312 -15.109 1 90.44 150 ILE B C 1
ATOM 3056 O O . ILE B 1 150 ? 12.219 -16.672 -14.211 1 90.44 150 ILE B O 1
ATOM 3060 N N . PRO B 1 151 ? 14.148 -15.992 -14.898 1 90.44 151 PRO B N 1
ATOM 3061 C CA . PRO B 1 151 ? 14.695 -16.141 -13.555 1 90.44 151 PRO B CA 1
ATOM 3062 C C . PRO B 1 151 ? 14.047 -15.188 -12.547 1 90.44 151 PRO B C 1
ATOM 3064 O O . PRO B 1 151 ? 14.008 -13.977 -12.773 1 90.44 151 PRO B O 1
ATOM 3067 N N . VAL B 1 152 ? 13.586 -15.742 -11.516 1 91.62 152 VAL B N 1
ATOM 3068 C CA . VAL B 1 152 ? 13.031 -14.984 -10.398 1 91.62 152 VAL B CA 1
ATOM 3069 C C . VAL B 1 152 ? 13.75 -15.367 -9.109 1 91.62 152 VAL B C 1
ATOM 3071 O O . VAL B 1 152 ? 14.219 -16.5 -8.961 1 91.62 152 VAL B O 1
ATOM 3074 N N . LYS B 1 153 ? 13.836 -14.414 -8.164 1 92.31 153 LYS B N 1
ATOM 3075 C CA . LYS B 1 153 ? 14.57 -14.625 -6.922 1 92.31 153 LYS B CA 1
ATOM 3076 C C . LYS B 1 153 ? 13.938 -15.727 -6.086 1 92.31 153 LYS B C 1
ATOM 3078 O O . LYS B 1 153 ? 14.633 -16.469 -5.395 1 92.31 153 LYS B O 1
ATOM 3083 N N . ASP B 1 154 ? 12.68 -15.789 -6.105 1 95.31 154 ASP B N 1
ATOM 3084 C CA . ASP B 1 154 ? 11.898 -16.688 -5.258 1 95.31 154 ASP B CA 1
ATOM 3085 C C . ASP B 1 154 ? 10.43 -16.688 -5.66 1 95.31 154 ASP B C 1
ATOM 3087 O O . ASP B 1 154 ? 10.008 -15.891 -6.5 1 95.31 154 ASP B O 1
ATOM 3091 N N . PHE B 1 155 ? 9.68 -17.734 -5.137 1 96.88 155 PHE B N 1
ATOM 3092 C CA . PHE B 1 155 ? 8.227 -17.703 -5.289 1 96.88 155 PHE B CA 1
ATOM 3093 C C . PHE B 1 155 ? 7.633 -16.484 -4.586 1 96.88 155 PHE B C 1
ATOM 3095 O O . PHE B 1 155 ? 7.914 -16.234 -3.412 1 96.88 155 PHE B O 1
ATOM 3102 N N . VAL B 1 156 ? 6.941 -15.703 -5.367 1 98 156 VAL B N 1
ATOM 3103 C CA . VAL B 1 156 ? 6.137 -14.664 -4.727 1 98 156 VAL B CA 1
ATOM 3104 C C . VAL B 1 156 ? 4.746 -15.211 -4.406 1 98 156 VAL B C 1
ATOM 3106 O O . VAL B 1 156 ? 3.977 -15.539 -5.312 1 98 156 VAL B O 1
ATOM 3109 N N . CYS B 1 157 ? 4.41 -15.32 -3.158 1 98.31 157 CYS B N 1
ATOM 3110 C CA . CYS B 1 157 ? 3.154 -15.898 -2.695 1 98.31 157 CYS B CA 1
ATOM 3111 C C . CYS B 1 157 ? 2.316 -14.859 -1.959 1 98.31 157 CYS B C 1
ATOM 3113 O O . CYS B 1 157 ? 2.801 -14.211 -1.031 1 98.31 157 CYS B O 1
ATOM 3115 N N . CYS B 1 158 ? 1.127 -14.773 -2.367 1 98.44 158 CYS B N 1
ATOM 3116 C CA . CYS B 1 158 ? 0.298 -13.672 -1.884 1 98.44 158 CYS B CA 1
ATOM 3117 C C . CYS B 1 158 ? -1.036 -14.188 -1.356 1 98.44 158 CYS B C 1
ATOM 3119 O O . CYS B 1 158 ? -1.629 -15.094 -1.938 1 98.44 158 CYS B O 1
ATOM 3121 N N . SER B 1 159 ? -1.512 -13.602 -0.305 1 98.44 159 SER B N 1
ATOM 3122 C CA . SER B 1 159 ? -2.799 -13.945 0.295 1 98.44 159 SER B CA 1
ATOM 3123 C C . SER B 1 159 ? -3.43 -12.734 0.974 1 98.44 159 SER B C 1
ATOM 3125 O O . SER B 1 159 ? -2.797 -11.68 1.098 1 98.44 159 SER B O 1
ATOM 3127 N N . THR B 1 160 ? -4.688 -12.844 1.334 1 98.31 160 THR B N 1
ATOM 3128 C CA . THR B 1 160 ? -5.445 -11.789 1.997 1 98.31 160 THR B CA 1
ATOM 3129 C C . THR B 1 160 ? -5.945 -12.258 3.361 1 98.31 160 THR B C 1
ATOM 3131 O O . THR B 1 160 ? -6.113 -13.453 3.588 1 98.31 160 THR B O 1
ATOM 3134 N N . ALA B 1 161 ? -6.098 -11.367 4.227 1 98.44 161 ALA B N 1
ATOM 3135 C CA . ALA B 1 161 ? -6.738 -11.609 5.52 1 98.44 161 ALA B CA 1
ATOM 3136 C C . ALA B 1 161 ? -7.496 -10.367 5.992 1 98.44 161 ALA B C 1
ATOM 3138 O O . ALA B 1 161 ? -7.184 -9.25 5.59 1 98.44 161 ALA B O 1
ATOM 3139 N N . GLY B 1 162 ? -8.5 -10.586 6.762 1 97.31 162 GLY B N 1
ATOM 3140 C CA . GLY B 1 162 ? -9.32 -9.492 7.266 1 97.31 162 GLY B CA 1
ATOM 3141 C C . GLY B 1 162 ? -9.93 -9.781 8.625 1 97.31 162 GLY B C 1
ATOM 3142 O O . GLY B 1 162 ? -9.664 -10.828 9.219 1 97.31 162 GLY B O 1
ATOM 3143 N N . ILE B 1 163 ? -10.664 -8.742 9.07 1 95.75 163 ILE B N 1
ATOM 3144 C CA . ILE B 1 163 ? -11.25 -8.867 10.406 1 95.75 163 ILE B CA 1
ATOM 3145 C C . ILE B 1 163 ? -12.656 -8.273 10.406 1 95.75 163 ILE B C 1
ATOM 3147 O O . ILE B 1 163 ? -12.914 -7.27 9.742 1 95.75 163 ILE B O 1
ATOM 3151 N N . VAL B 1 164 ? -13.508 -8.945 11 1 89.69 164 VAL B N 1
ATOM 3152 C CA . VAL B 1 164 ? -14.852 -8.461 11.273 1 89.69 164 VAL B CA 1
ATOM 3153 C C . VAL B 1 164 ? -15.133 -8.523 12.773 1 89.69 164 VAL B C 1
ATOM 3155 O O . VAL B 1 164 ? -15.125 -9.602 13.367 1 89.69 164 VAL B O 1
ATOM 3158 N N . GLU B 1 165 ? -15.344 -7.344 13.289 1 85.19 165 GLU B N 1
ATOM 3159 C CA . GLU B 1 165 ? -15.445 -7.234 14.742 1 85.19 165 GLU B CA 1
ATOM 3160 C C . GLU B 1 165 ? -14.227 -7.832 15.43 1 85.19 165 GLU B C 1
ATOM 3162 O O . GLU B 1 165 ? -13.117 -7.305 15.312 1 85.19 165 GLU B O 1
ATOM 3167 N N . SER B 1 166 ? -14.164 -8.992 15.867 1 84.88 166 SER B N 1
ATOM 3168 C CA . SER B 1 166 ? -13.016 -9.57 16.562 1 84.88 166 SER B CA 1
ATOM 3169 C C . SER B 1 166 ? -12.586 -10.883 15.93 1 84.88 166 SER B C 1
ATOM 3171 O O . SER B 1 166 ? -11.625 -11.516 16.375 1 84.88 166 SER B O 1
ATOM 3173 N N . ASP B 1 167 ? -13.227 -11.18 14.82 1 91 167 ASP B N 1
ATOM 3174 C CA . ASP B 1 167 ? -12.906 -12.445 14.172 1 91 167 ASP B CA 1
ATOM 3175 C C . ASP B 1 167 ? -12.07 -12.227 12.922 1 91 167 ASP B C 1
ATOM 3177 O O . ASP B 1 167 ? -12.461 -11.469 12.031 1 91 167 ASP B O 1
ATOM 3181 N N . MET B 1 168 ? -11.023 -12.914 12.883 1 94.81 168 MET B N 1
ATOM 3182 C CA . MET B 1 168 ? -10.141 -12.82 11.719 1 94.81 168 MET B CA 1
ATOM 3183 C C . MET B 1 168 ? -10.5 -13.875 10.68 1 94.81 168 MET B C 1
ATOM 3185 O O . MET B 1 168 ? -10.891 -14.992 11.023 1 94.81 168 MET B O 1
ATOM 3189 N N . LEU B 1 169 ? -10.367 -13.516 9.445 1 96.94 169 LEU B N 1
ATOM 3190 C CA . LEU B 1 169 ? -10.641 -14.43 8.344 1 96.94 169 LEU B CA 1
ATOM 3191 C C . LEU B 1 169 ? -9.484 -14.453 7.355 1 96.94 169 LEU B C 1
ATOM 3193 O O . LEU B 1 169 ? -8.906 -13.406 7.039 1 96.94 169 LEU B O 1
ATOM 3197 N N . LEU B 1 170 ? -9.156 -15.648 6.961 1 97.94 170 LEU B N 1
ATOM 3198 C CA . LEU B 1 170 ? -8.117 -15.852 5.965 1 97.94 170 LEU B CA 1
ATOM 3199 C C . LEU B 1 170 ? -8.711 -15.992 4.57 1 97.94 170 LEU B C 1
ATOM 3201 O O . LEU B 1 170 ? -9.742 -16.656 4.398 1 97.94 170 LEU B O 1
ATOM 3205 N N . ASP B 1 171 ? -8.031 -15.406 3.521 1 97.88 171 ASP B N 1
ATOM 3206 C CA . ASP B 1 171 ? -8.43 -15.562 2.125 1 97.88 171 ASP B CA 1
ATOM 3207 C C . ASP B 1 171 ? -9.883 -15.164 1.915 1 97.88 171 ASP B C 1
ATOM 3209 O O . ASP B 1 171 ? -10.758 -16.031 1.774 1 97.88 171 ASP B O 1
ATOM 3213 N N . LEU B 1 172 ? -10.047 -13.945 1.715 1 97 172 LEU B N 1
ATOM 3214 C CA . LEU B 1 172 ? -11.391 -13.383 1.71 1 97 172 LEU B CA 1
ATOM 3215 C C . LEU B 1 172 ? -12.039 -13.539 0.338 1 97 172 LEU B C 1
ATOM 3217 O O . LEU B 1 172 ? -11.383 -13.352 -0.688 1 97 172 LEU B O 1
ATOM 3221 N N . ASN B 1 173 ? -13.336 -13.922 0.317 1 95.25 173 ASN B N 1
ATOM 3222 C CA . ASN B 1 173 ? -14.102 -13.828 -0.918 1 95.25 173 ASN B CA 1
ATOM 3223 C C . ASN B 1 173 ? -14.656 -12.414 -1.13 1 95.25 173 ASN B C 1
ATOM 3225 O O . ASN B 1 173 ? -14.414 -11.523 -0.317 1 95.25 173 ASN B O 1
ATOM 3229 N N . SER B 1 174 ? -15.344 -12.203 -2.211 1 93.75 174 SER B N 1
ATOM 3230 C CA . SER B 1 174 ? -15.773 -10.867 -2.605 1 93.75 174 SER B CA 1
ATOM 3231 C C . SER B 1 174 ? -16.734 -10.266 -1.583 1 93.75 174 SER B C 1
ATOM 3233 O O . SER B 1 174 ? -16.656 -9.078 -1.263 1 93.75 174 SER B O 1
ATOM 3235 N N . LEU B 1 175 ? -17.656 -11.031 -1.11 1 92.38 175 LEU B N 1
ATOM 3236 C CA . LEU B 1 175 ? -18.625 -10.57 -0.11 1 92.38 175 LEU B CA 1
ATOM 3237 C C . LEU B 1 175 ? -17.906 -10.117 1.158 1 92.38 175 LEU B C 1
ATOM 3239 O O . LEU B 1 175 ? -18.219 -9.062 1.718 1 92.38 175 LEU B O 1
ATOM 3243 N N . GLU B 1 176 ? -16.984 -10.875 1.56 1 94.12 176 GLU B N 1
ATOM 3244 C CA . GLU B 1 176 ? -16.203 -10.562 2.758 1 94.12 176 GLU B CA 1
ATOM 3245 C C . GLU B 1 176 ? -15.375 -9.305 2.562 1 94.12 176 GLU B C 1
ATOM 3247 O O . GLU B 1 176 ? -15.297 -8.461 3.457 1 94.12 176 GLU B O 1
ATOM 3252 N N . GLU B 1 177 ? -14.734 -9.148 1.418 1 92.5 177 GLU B N 1
ATOM 3253 C CA . GLU B 1 177 ? -13.914 -7.977 1.123 1 92.5 177 GLU B CA 1
ATOM 3254 C C . GLU B 1 177 ? -14.727 -6.691 1.224 1 92.5 177 GLU B C 1
ATOM 3256 O O . GLU B 1 177 ? -14.195 -5.641 1.588 1 92.5 177 GLU B O 1
ATOM 3261 N N . SER B 1 178 ? -15.938 -6.762 0.896 1 89.69 178 SER B N 1
ATOM 3262 C CA . SER B 1 178 ? -16.797 -5.574 0.882 1 89.69 178 SER B CA 1
ATOM 3263 C C . SER B 1 178 ? -17.234 -5.203 2.291 1 89.69 178 SER B C 1
ATOM 3265 O O . SER B 1 178 ? -17.656 -4.07 2.533 1 89.69 178 SER B O 1
ATOM 3267 N N . ALA B 1 179 ? -17.094 -6.105 3.189 1 90 179 ALA B N 1
ATOM 3268 C CA . ALA B 1 179 ? -17.688 -5.895 4.508 1 90 179 ALA B CA 1
ATOM 3269 C C . ALA B 1 179 ? -16.609 -5.777 5.582 1 90 179 ALA B C 1
ATOM 3271 O O . ALA B 1 179 ? -16.859 -5.219 6.652 1 90 179 ALA B O 1
ATOM 3272 N N . LEU B 1 180 ? -15.453 -6.277 5.301 1 92.38 180 LEU B N 1
ATOM 3273 C CA . LEU B 1 180 ? -14.438 -6.391 6.344 1 92.38 180 LEU B CA 1
ATOM 3274 C C . LEU B 1 180 ? -13.336 -5.359 6.141 1 92.38 180 LEU B C 1
ATOM 3276 O O . LEU B 1 180 ? -13.188 -4.805 5.047 1 92.38 180 LEU B O 1
ATOM 3280 N N . SER B 1 181 ? -12.641 -5.086 7.242 1 94.19 181 SER B N 1
ATOM 3281 C CA . SER B 1 181 ? -11.305 -4.508 7.137 1 94.19 181 SER B CA 1
ATOM 3282 C C . SER B 1 181 ? -10.273 -5.566 6.754 1 94.19 181 SER B C 1
ATOM 3284 O O . SER B 1 181 ? -10.188 -6.613 7.395 1 94.19 181 SER B O 1
ATOM 3286 N N . TRP B 1 182 ? -9.492 -5.277 5.742 1 96.5 182 TRP B N 1
ATOM 3287 C CA . TRP B 1 182 ? -8.633 -6.367 5.293 1 96.5 182 TRP B CA 1
ATOM 3288 C C . TRP B 1 182 ? -7.383 -5.828 4.609 1 96.5 182 TRP B C 1
ATOM 3290 O O . TRP B 1 182 ? -7.273 -4.625 4.359 1 96.5 182 TRP B O 1
ATOM 3300 N N . LEU B 1 183 ? -6.379 -6.711 4.402 1 97 183 LEU B N 1
ATOM 3301 C CA . LEU B 1 183 ? -5.121 -6.344 3.762 1 97 183 LEU B CA 1
ATOM 3302 C C . LEU B 1 183 ? -4.602 -7.488 2.898 1 97 183 LEU B C 1
ATOM 3304 O O . LEU B 1 183 ? -5.102 -8.609 2.979 1 97 183 LEU B O 1
ATOM 3308 N N . THR B 1 184 ? -3.74 -7.184 2.008 1 97.31 184 THR B N 1
ATOM 3309 C CA . THR B 1 184 ? -3.072 -8.117 1.109 1 97.31 184 THR B CA 1
ATOM 3310 C C . THR B 1 184 ? -1.569 -8.141 1.371 1 97.31 184 THR B C 1
ATOM 3312 O O . THR B 1 184 ? -0.947 -7.09 1.538 1 97.31 184 THR B O 1
ATOM 3315 N N . VAL B 1 185 ? -1.001 -9.359 1.439 1 97.75 185 VAL B N 1
ATOM 3316 C CA . VAL B 1 185 ? 0.426 -9.484 1.718 1 97.75 185 VAL B CA 1
ATOM 3317 C C . VAL B 1 185 ? 1.055 -10.492 0.759 1 97.75 185 VAL B C 1
ATOM 3319 O O . VAL B 1 185 ? 0.485 -11.562 0.507 1 97.75 185 VAL B O 1
ATOM 3322 N N . ALA B 1 186 ? 2.146 -10.133 0.165 1 98.25 186 ALA B N 1
ATOM 3323 C CA . ALA B 1 186 ? 2.939 -11.047 -0.654 1 98.25 186 ALA B CA 1
ATOM 3324 C C . ALA B 1 186 ? 4.297 -11.32 -0.015 1 98.25 186 ALA B C 1
ATOM 3326 O O . ALA B 1 186 ? 4.996 -10.383 0.393 1 98.25 186 ALA B O 1
ATOM 3327 N N . VAL B 1 187 ? 4.66 -12.57 0.012 1 97.88 187 VAL B N 1
ATOM 3328 C CA . VAL B 1 187 ? 5.887 -12.992 0.68 1 97.88 187 VAL B CA 1
ATOM 3329 C C . VAL B 1 187 ? 6.707 -13.875 -0.258 1 97.88 187 VAL B C 1
ATOM 3331 O O . VAL B 1 187 ? 6.148 -14.68 -1.006 1 97.88 187 VAL B O 1
ATOM 3334 N N . LEU B 1 188 ? 8.039 -13.656 -0.205 1 97.12 188 LEU B N 1
ATOM 3335 C CA . LEU B 1 188 ? 8.93 -14.609 -0.855 1 97.12 188 LEU B CA 1
ATOM 3336 C C . LEU B 1 188 ? 8.984 -15.922 -0.071 1 97.12 188 LEU B C 1
ATOM 3338 O O . LEU B 1 188 ? 9.359 -15.93 1.104 1 97.12 188 LEU B O 1
ATOM 3342 N N . GLY B 1 189 ? 8.664 -16.984 -0.724 1 94 189 GLY B N 1
ATOM 3343 C CA . GLY B 1 189 ? 8.43 -18.266 -0.067 1 94 189 GLY B CA 1
ATOM 3344 C C . GLY B 1 189 ? 9.648 -18.797 0.66 1 94 189 GLY B C 1
ATOM 3345 O O . GLY B 1 189 ? 9.531 -19.359 1.751 1 94 189 GLY B O 1
ATOM 3346 N N . ASN B 1 190 ? 10.812 -18.688 0.125 1 94 190 ASN B N 1
ATOM 3347 C CA . ASN B 1 190 ? 12.039 -19.203 0.704 1 94 190 ASN B CA 1
ATOM 3348 C C . ASN B 1 190 ? 12.789 -18.141 1.493 1 94 190 ASN B C 1
ATOM 3350 O O . ASN B 1 190 ? 13.141 -18.344 2.656 1 94 190 ASN B O 1
ATOM 3354 N N . ILE B 1 191 ? 12.906 -17 0.979 1 93.56 191 ILE B N 1
ATOM 3355 C CA . ILE B 1 191 ? 13.711 -15.914 1.529 1 93.56 191 ILE B CA 1
ATOM 3356 C C . ILE B 1 191 ? 12.992 -15.305 2.732 1 93.56 191 ILE B C 1
ATOM 3358 O O . ILE B 1 191 ? 13.633 -14.711 3.605 1 93.56 191 ILE B O 1
ATOM 3362 N N . LYS B 1 192 ? 11.719 -15.438 2.766 1 94.81 192 LYS B N 1
ATOM 3363 C CA . LYS B 1 192 ? 10.883 -14.977 3.865 1 94.81 192 LYS B CA 1
ATOM 3364 C C . LYS B 1 192 ? 10.922 -13.453 3.986 1 94.81 192 LYS B C 1
ATOM 3366 O O . LYS B 1 192 ? 11.07 -12.914 5.086 1 94.81 192 LYS B O 1
ATOM 3371 N N . LYS B 1 193 ? 10.836 -12.781 2.895 1 96.06 193 LYS B N 1
ATOM 3372 C CA . LYS B 1 193 ? 10.703 -11.336 2.807 1 96.06 193 LYS B CA 1
ATOM 3373 C C . LYS B 1 193 ? 9.32 -10.938 2.291 1 96.06 193 LYS B C 1
ATOM 3375 O O . LYS B 1 193 ? 8.797 -11.562 1.37 1 96.06 193 LYS B O 1
ATOM 3380 N N . VAL B 1 194 ? 8.781 -9.953 2.98 1 97.25 194 VAL B N 1
ATOM 3381 C CA . VAL B 1 194 ? 7.562 -9.352 2.449 1 97.25 194 VAL B CA 1
ATOM 3382 C C . VAL B 1 194 ? 7.918 -8.391 1.314 1 97.25 194 VAL B C 1
ATOM 3384 O O . VAL B 1 194 ? 8.758 -7.508 1.481 1 97.25 194 VAL B O 1
ATOM 3387 N N . VAL B 1 195 ? 7.254 -8.578 0.138 1 96.31 195 VAL B N 1
ATOM 3388 C CA . VAL B 1 195 ? 7.633 -7.77 -1.016 1 96.31 195 VAL B CA 1
ATOM 3389 C C . VAL B 1 195 ? 6.461 -6.879 -1.427 1 96.31 195 VAL B C 1
ATOM 3391 O O . VAL B 1 195 ? 6.633 -5.938 -2.205 1 96.31 195 VAL B O 1
ATOM 3394 N N . TYR B 1 196 ? 5.348 -7.195 -0.949 1 95.12 196 TYR B N 1
ATOM 3395 C CA . TYR B 1 196 ? 4.156 -6.391 -1.18 1 95.12 196 TYR B CA 1
ATOM 3396 C C . TYR B 1 196 ? 3.219 -6.445 0.02 1 95.12 196 TYR B C 1
ATOM 3398 O O . TYR B 1 196 ? 3.027 -7.504 0.619 1 95.12 196 TYR B O 1
ATOM 3406 N N . MET B 1 197 ? 2.717 -5.289 0.417 1 95.44 197 MET B N 1
ATOM 3407 C CA . MET B 1 197 ? 1.717 -5.191 1.477 1 95.44 197 MET B CA 1
ATOM 3408 C C . MET B 1 197 ? 0.845 -3.955 1.291 1 95.44 197 MET B C 1
ATOM 3410 O O . MET B 1 197 ? 1.358 -2.852 1.096 1 95.44 197 MET B O 1
ATOM 3414 N N . GLN B 1 198 ? -0.431 -4.215 1.395 1 92.38 198 GLN B N 1
ATOM 3415 C CA . GLN B 1 198 ? -1.372 -3.117 1.203 1 92.38 198 GLN B CA 1
ATOM 3416 C C . GLN B 1 198 ? -2.58 -3.26 2.125 1 92.38 198 GLN B C 1
ATOM 3418 O O . GLN B 1 198 ? -3.236 -4.305 2.137 1 92.38 198 GLN B O 1
ATOM 3423 N N . LEU B 1 199 ? -2.709 -2.203 2.889 1 93.5 199 LEU B N 1
ATOM 3424 C CA . LEU B 1 199 ? -3.975 -2.113 3.605 1 93.5 199 LEU B CA 1
ATOM 3425 C C . LEU B 1 199 ? -5.098 -1.675 2.672 1 93.5 199 LEU B C 1
ATOM 3427 O O . LEU B 1 199 ? -5.07 -0.563 2.139 1 93.5 199 LEU B O 1
ATOM 3431 N N . GLU B 1 200 ? -6.113 -2.533 2.484 1 90.88 200 GLU B N 1
ATOM 3432 C CA . GLU B 1 200 ? -7.164 -2.266 1.509 1 90.88 200 GLU B CA 1
ATOM 3433 C C . GLU B 1 200 ? -8.258 -1.39 2.107 1 90.88 200 GLU B C 1
ATOM 3435 O O . GLU B 1 200 ? -8.844 -0.552 1.413 1 90.88 200 GLU B O 1
ATOM 3440 N N . THR B 1 201 ? -8.633 -1.629 3.281 1 91.38 201 THR B N 1
ATOM 3441 C CA . THR B 1 201 ? -9.562 -0.805 4.047 1 91.38 201 THR B CA 1
ATOM 3442 C C . THR B 1 201 ? -9.016 -0.532 5.445 1 91.38 201 THR B C 1
ATOM 3444 O O . THR B 1 201 ? -8.148 -1.261 5.934 1 91.38 201 THR B O 1
ATOM 3447 N N . SER B 1 202 ? -9.5 0.539 6.047 1 93.62 202 SER B N 1
ATOM 3448 C CA . SER B 1 202 ? -8.992 0.945 7.352 1 93.62 202 SER B CA 1
ATOM 3449 C C . SER B 1 202 ? -9.195 -0.157 8.391 1 93.62 202 SER B C 1
ATOM 3451 O O . SER B 1 202 ? -10.117 -0.964 8.273 1 93.62 202 SER B O 1
ATOM 3453 N N . MET B 1 203 ? -8.281 -0.101 9.414 1 94.69 203 MET B N 1
ATOM 3454 C CA . MET B 1 203 ? -8.297 -1.146 10.438 1 94.69 203 MET B CA 1
ATOM 3455 C C . MET B 1 203 ? -7.801 -0.606 11.773 1 94.69 203 MET B C 1
ATOM 3457 O O . MET B 1 203 ? -6.844 0.17 11.82 1 94.69 203 MET B O 1
ATOM 3461 N N . HIS B 1 204 ? -8.516 -1.058 12.789 1 94.75 204 HIS B N 1
ATOM 3462 C CA . HIS B 1 204 ? -8.055 -0.654 14.109 1 94.75 204 HIS B CA 1
ATOM 3463 C C . HIS B 1 204 ? -6.66 -1.187 14.398 1 94.75 204 HIS B C 1
ATOM 3465 O O . HIS B 1 204 ? -6.34 -2.328 14.055 1 94.75 204 HIS B O 1
ATOM 3471 N N . LEU B 1 205 ? -5.871 -0.411 15.125 1 94.06 205 LEU B N 1
ATOM 3472 C CA . LEU B 1 205 ? -4.469 -0.714 15.391 1 94.06 205 LEU B CA 1
ATOM 3473 C C . LEU B 1 205 ? -4.332 -2.041 16.125 1 94.06 205 LEU B C 1
ATOM 3475 O O . LEU B 1 205 ? -3.361 -2.773 15.922 1 94.06 205 LEU B O 1
ATOM 3479 N N . ASP B 1 206 ? -5.277 -2.375 16.875 1 93.62 206 ASP B N 1
ATOM 3480 C CA . ASP B 1 206 ? -5.203 -3.537 17.766 1 93.62 206 ASP B CA 1
ATOM 3481 C C . ASP B 1 206 ? -5.203 -4.836 16.953 1 93.62 206 ASP B C 1
ATOM 3483 O O . ASP B 1 206 ? -4.758 -5.875 17.453 1 93.62 206 ASP B O 1
ATOM 3487 N N . TYR B 1 207 ? -5.668 -4.762 15.742 1 95.12 207 TYR B N 1
ATOM 3488 C CA . TYR B 1 207 ? -5.875 -5.996 15 1 95.12 207 TYR B CA 1
ATOM 3489 C C . TYR B 1 207 ? -4.859 -6.129 13.867 1 95.12 207 TYR B C 1
ATOM 3491 O O . TYR B 1 207 ? -4.695 -7.207 13.289 1 95.12 207 TYR B O 1
ATOM 3499 N N . LEU B 1 208 ? -4.172 -5.082 13.57 1 95.5 208 LEU B N 1
ATOM 3500 C CA . LEU B 1 208 ? -3.326 -4.992 12.383 1 95.5 208 LEU B CA 1
ATOM 3501 C C . LEU B 1 208 ? -2.273 -6.094 12.383 1 95.5 208 LEU B C 1
ATOM 3503 O O . LEU B 1 208 ? -2.111 -6.805 11.391 1 95.5 208 LEU B O 1
ATOM 3507 N N . GLU B 1 209 ? -1.63 -6.234 13.484 1 94.62 209 GLU B N 1
ATOM 3508 C CA . GLU B 1 209 ? -0.561 -7.223 13.594 1 94.62 209 GLU B CA 1
ATOM 3509 C C . GLU B 1 209 ? -1.093 -8.641 13.391 1 94.62 209 GLU B C 1
ATOM 3511 O O . GLU B 1 209 ? -0.507 -9.43 12.648 1 94.62 209 GLU B O 1
ATOM 3516 N N . SER B 1 210 ? -2.162 -8.938 14.055 1 96 210 SER B N 1
ATOM 3517 C CA . SER B 1 210 ? -2.732 -10.281 13.977 1 96 210 SER B CA 1
ATOM 3518 C C . SER B 1 210 ? -3.223 -10.594 12.57 1 96 210 SER B C 1
ATOM 3520 O O . SER B 1 210 ? -3.002 -11.695 12.062 1 96 210 SER B O 1
ATOM 3522 N N .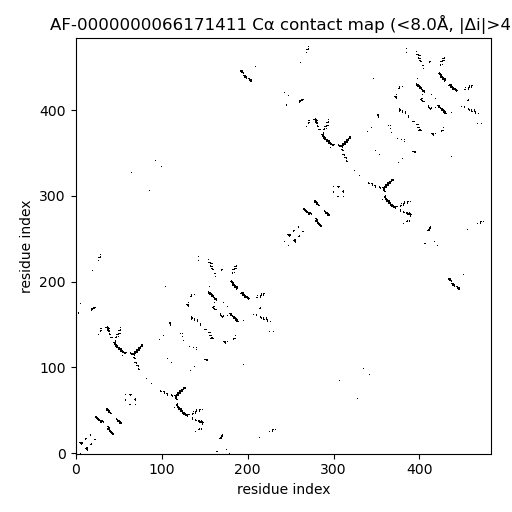 VAL B 1 211 ? -3.865 -9.656 11.969 1 97.12 211 VAL B N 1
ATOM 3523 C CA . VAL B 1 211 ? -4.395 -9.852 10.625 1 97.12 211 VAL B CA 1
ATOM 3524 C C . VAL B 1 211 ? -3.242 -10.008 9.633 1 97.12 211 VAL B C 1
ATOM 3526 O O . VAL B 1 211 ? -3.289 -10.867 8.742 1 97.12 211 VAL B O 1
ATOM 3529 N N . MET B 1 212 ? -2.227 -9.219 9.781 1 96.88 212 MET B N 1
ATOM 3530 C CA . MET B 1 212 ? -1.038 -9.305 8.938 1 96.88 212 MET B CA 1
ATOM 3531 C C . MET B 1 212 ? -0.396 -10.688 9.039 1 96.88 212 MET B C 1
ATOM 3533 O O . MET B 1 212 ? -0.064 -11.297 8.023 1 96.88 212 MET B O 1
ATOM 3537 N N . ASN B 1 213 ? -0.249 -11.18 10.219 1 96.56 213 ASN B N 1
ATOM 3538 C CA . ASN B 1 213 ? 0.36 -12.492 10.438 1 96.56 213 ASN B CA 1
ATOM 3539 C C . ASN B 1 213 ? -0.482 -13.609 9.828 1 96.56 213 ASN B C 1
ATOM 3541 O O . ASN B 1 213 ? 0.058 -14.609 9.344 1 96.56 213 ASN B O 1
ATOM 3545 N N . MET B 1 214 ? -1.744 -13.43 9.898 1 97.5 214 MET B N 1
ATOM 3546 C CA . MET B 1 214 ? -2.631 -14.406 9.273 1 97.5 214 MET B CA 1
ATOM 3547 C C . MET B 1 214 ? -2.436 -14.438 7.762 1 97.5 214 MET B C 1
ATOM 3549 O O . MET B 1 214 ? -2.396 -15.508 7.156 1 97.5 214 MET B O 1
ATOM 3553 N N . ALA B 1 215 ? -2.385 -13.289 7.188 1 98 215 ALA B N 1
ATOM 3554 C CA . ALA B 1 215 ? -2.15 -13.211 5.746 1 98 215 ALA B CA 1
ATOM 3555 C C . ALA B 1 215 ? -0.812 -13.844 5.375 1 98 215 ALA B C 1
ATOM 3557 O O . ALA B 1 215 ? -0.7 -14.516 4.348 1 98 215 ALA B O 1
ATOM 3558 N N . ILE B 1 216 ? 0.207 -13.602 6.195 1 97.38 216 ILE B N 1
ATOM 3559 C CA . ILE B 1 216 ? 1.527 -14.18 5.977 1 97.38 216 ILE B CA 1
ATOM 3560 C C . ILE B 1 216 ? 1.436 -15.703 6.031 1 97.38 216 ILE B C 1
ATOM 3562 O O . ILE B 1 216 ? 2.016 -16.391 5.191 1 97.38 216 ILE B O 1
ATOM 3566 N N . ALA B 1 217 ? 0.723 -16.203 6.973 1 96.62 217 ALA B N 1
ATOM 3567 C CA . ALA B 1 217 ? 0.514 -17.656 7.066 1 96.62 217 ALA B CA 1
ATOM 3568 C C . ALA B 1 217 ? -0.172 -18.188 5.812 1 96.62 217 ALA B C 1
ATOM 3570 O O . ALA B 1 217 ? 0.166 -19.266 5.328 1 96.62 217 ALA B O 1
ATOM 3571 N N . GLY B 1 218 ? -1.145 -17.453 5.371 1 97.38 218 GLY B N 1
ATOM 3572 C CA . GLY B 1 218 ? -1.801 -17.828 4.129 1 97.38 218 GLY B CA 1
ATOM 3573 C C . GLY B 1 218 ? -0.852 -17.891 2.947 1 97.38 218 GLY B C 1
ATOM 3574 O O . GLY B 1 218 ? -0.955 -18.797 2.111 1 97.38 218 GLY B O 1
ATOM 3575 N N . SER B 1 219 ? 0.018 -16.969 2.852 1 97.5 219 SER B N 1
ATOM 3576 C CA . SER B 1 219 ? 1.001 -16.953 1.773 1 97.5 219 SER B CA 1
ATOM 3577 C C . SER B 1 219 ? 1.899 -18.188 1.821 1 97.5 219 SER B C 1
ATOM 3579 O O . SER B 1 219 ? 2.35 -18.672 0.783 1 97.5 219 SER B O 1
ATOM 3581 N N . GLU B 1 220 ? 2.162 -18.641 2.986 1 95.94 220 GLU B N 1
ATOM 3582 C CA . GLU B 1 220 ? 2.957 -19.859 3.139 1 95.94 220 GLU B CA 1
ATOM 3583 C C . GLU B 1 220 ? 2.23 -21.078 2.562 1 95.94 220 GLU B C 1
ATOM 3585 O O . GLU B 1 220 ? 2.854 -21.953 1.955 1 95.94 220 GLU B O 1
ATOM 3590 N N . HIS B 1 221 ? 0.981 -21.125 2.809 1 95.38 221 HIS B N 1
ATOM 3591 C CA . HIS B 1 221 ? 0.173 -22.203 2.229 1 95.38 221 HIS B CA 1
ATOM 3592 C C . HIS B 1 221 ? 0.215 -22.156 0.704 1 95.38 221 HIS B C 1
ATOM 3594 O O . HIS B 1 221 ? 0.351 -23.188 0.052 1 95.38 221 HIS B O 1
ATOM 3600 N N . ILE B 1 222 ? 0.073 -20.969 0.201 1 97.56 222 ILE B N 1
ATOM 3601 C CA . ILE B 1 222 ? 0.12 -20.781 -1.243 1 97.56 222 ILE B CA 1
ATOM 3602 C C . ILE B 1 222 ? 1.471 -21.234 -1.784 1 97.56 222 ILE B C 1
ATOM 3604 O O . ILE B 1 222 ? 1.534 -21.922 -2.816 1 97.56 222 ILE B O 1
ATOM 3608 N N . TYR B 1 223 ? 2.494 -20.938 -1.1 1 97.25 223 TYR B N 1
ATOM 3609 C CA . TYR B 1 223 ? 3.844 -21.328 -1.486 1 97.25 223 TYR B CA 1
ATOM 3610 C C . TYR B 1 223 ? 3.949 -22.844 -1.645 1 97.25 223 TYR B C 1
ATOM 3612 O O . TYR B 1 223 ? 4.457 -23.328 -2.656 1 97.25 223 TYR B O 1
ATOM 3620 N N . ASN B 1 224 ? 3.459 -23.547 -0.668 1 95.44 224 ASN B N 1
ATOM 3621 C CA . ASN B 1 224 ? 3.531 -25 -0.686 1 95.44 224 ASN B CA 1
ATOM 3622 C C . ASN B 1 224 ? 2.783 -25.578 -1.881 1 95.44 224 ASN B C 1
ATOM 3624 O O . ASN B 1 224 ? 3.27 -26.516 -2.531 1 95.44 224 ASN B O 1
ATOM 3628 N N . THR B 1 225 ? 1.666 -25.016 -2.158 1 94.75 225 THR B N 1
ATOM 3629 C CA . THR B 1 225 ? 0.855 -25.516 -3.264 1 94.75 225 THR B CA 1
ATOM 3630 C C . THR B 1 225 ? 1.504 -25.188 -4.605 1 94.75 225 THR B C 1
ATOM 3632 O O . THR B 1 225 ? 1.575 -26.031 -5.496 1 94.75 225 THR B O 1
ATOM 3635 N N . MET B 1 226 ? 1.999 -23.953 -4.742 1 96.44 226 MET B N 1
ATOM 3636 C CA . MET B 1 226 ? 2.629 -23.531 -5.992 1 96.44 226 MET B CA 1
ATOM 3637 C C . MET B 1 226 ? 3.902 -24.328 -6.25 1 96.44 226 MET B C 1
ATOM 3639 O O . MET B 1 226 ? 4.156 -24.766 -7.379 1 96.44 226 MET B O 1
ATOM 3643 N N . GLN B 1 227 ? 4.652 -24.5 -5.211 1 94.69 227 GLN B N 1
ATOM 3644 C CA . GLN B 1 227 ? 5.891 -25.266 -5.328 1 94.69 227 GLN B CA 1
ATOM 3645 C C . GLN B 1 227 ? 5.613 -26.688 -5.797 1 94.69 227 GLN B C 1
ATOM 3647 O O . GLN B 1 227 ? 6.324 -27.219 -6.656 1 94.69 227 GLN B O 1
ATOM 3652 N N . SER B 1 228 ? 4.637 -27.297 -5.254 1 92.75 228 SER B N 1
ATOM 3653 C CA . SER B 1 228 ? 4.254 -28.641 -5.633 1 92.75 228 SER B CA 1
ATOM 3654 C C . SER B 1 228 ? 3.818 -28.703 -7.09 1 92.75 228 SER B C 1
ATOM 3656 O O . SER B 1 228 ? 4.164 -29.656 -7.805 1 92.75 228 SER B O 1
ATOM 3658 N N . ALA B 1 229 ? 3.092 -27.734 -7.496 1 90.25 229 ALA B N 1
ATOM 3659 C CA . ALA B 1 229 ? 2.617 -27.688 -8.875 1 90.25 229 ALA B CA 1
ATOM 3660 C C . ALA B 1 229 ? 3.783 -27.562 -9.852 1 90.25 229 ALA B C 1
ATOM 3662 O O . ALA B 1 229 ? 3.795 -28.219 -10.898 1 90.25 229 ALA B O 1
ATOM 3663 N N . VAL B 1 230 ? 4.746 -26.766 -9.562 1 92.19 230 VAL B N 1
ATOM 3664 C CA . VAL B 1 230 ? 5.906 -26.547 -10.422 1 92.19 230 VAL B CA 1
ATOM 3665 C C . VAL B 1 230 ? 6.754 -27.812 -10.469 1 92.19 230 VAL B C 1
ATOM 3667 O O . VAL B 1 230 ? 7.242 -28.203 -11.531 1 92.19 230 VAL B O 1
ATOM 3670 N N . ARG B 1 231 ? 6.914 -28.469 -9.367 1 90 231 ARG B N 1
ATOM 3671 C CA . ARG B 1 231 ? 7.688 -29.703 -9.289 1 90 231 ARG B CA 1
ATOM 3672 C C . ARG B 1 231 ? 7.043 -30.797 -10.133 1 90 231 ARG B C 1
ATOM 3674 O O . ARG B 1 231 ? 7.742 -31.547 -10.812 1 90 231 ARG B O 1
ATOM 3681 N N . GLN B 1 232 ? 5.773 -30.844 -10.078 1 86.5 232 GLN B N 1
ATOM 3682 C CA . GLN B 1 232 ? 5.039 -31.875 -10.812 1 86.5 232 GLN B CA 1
ATOM 3683 C C . GLN B 1 232 ? 5.113 -31.625 -12.32 1 86.5 232 GLN B C 1
ATOM 3685 O O . GLN B 1 232 ? 5.086 -32.562 -13.109 1 86.5 232 GLN B O 1
ATOM 3690 N N . SER B 1 233 ? 5.168 -30.375 -12.648 1 82.44 233 SER B N 1
ATOM 3691 C CA . SER B 1 233 ? 5.238 -30.031 -14.062 1 82.44 233 SER B CA 1
ATOM 3692 C C . SER B 1 233 ? 6.637 -30.266 -14.625 1 82.44 233 SER B C 1
ATOM 3694 O O . SER B 1 233 ? 6.797 -30.484 -15.828 1 82.44 233 SER B O 1
ATOM 3696 N N . ALA B 1 234 ? 7.75 -30.078 -13.945 1 70.94 234 ALA B N 1
ATOM 3697 C CA . ALA B 1 234 ? 9.133 -30.297 -14.367 1 70.94 234 ALA B CA 1
ATOM 3698 C C . ALA B 1 234 ? 9.422 -31.781 -14.516 1 70.94 234 ALA B C 1
ATOM 3700 O O . ALA B 1 234 ? 10.398 -32.156 -15.164 1 70.94 234 ALA B O 1
ATOM 3701 N N . LYS B 1 235 ? 8.734 -32.688 -13.922 1 58.41 235 LYS B N 1
ATOM 3702 C CA . LYS B 1 235 ? 8.984 -34.125 -14.008 1 58.41 235 LYS B CA 1
ATOM 3703 C C . LYS B 1 235 ? 8.734 -34.656 -15.422 1 58.41 235 LYS B C 1
ATOM 3705 O O . LYS B 1 235 ? 7.668 -34.406 -16 1 58.41 235 LYS B O 1
ATOM 3710 N N . PRO B 1 236 ? 9.758 -34.938 -16.172 1 50.5 236 PRO B N 1
ATOM 3711 C CA . PRO B 1 236 ? 9.711 -35.594 -17.469 1 50.5 236 PRO B CA 1
ATOM 3712 C C . PRO B 1 236 ? 8.664 -36.688 -17.531 1 50.5 236 PRO B C 1
ATOM 3714 O O . PRO B 1 236 ? 8.344 -37.312 -16.516 1 50.5 236 PRO B O 1
ATOM 3717 N N . ALA B 1 237 ? 7.723 -36.625 -18.547 1 43.94 237 ALA B N 1
ATOM 3718 C CA . ALA B 1 237 ? 6.984 -37.781 -19.062 1 43.94 237 ALA B CA 1
ATOM 3719 C C . ALA B 1 237 ? 7.848 -39.031 -19.047 1 43.94 237 ALA B C 1
ATOM 3721 O O . ALA B 1 237 ? 8.266 -39.531 -20.109 1 43.94 237 ALA B O 1
ATOM 3722 N N . LEU B 1 238 ? 8.781 -39.125 -18.453 1 41.75 238 LEU B N 1
ATOM 3723 C CA . LEU B 1 238 ? 9.453 -40.406 -18.594 1 41.75 238 LEU B CA 1
ATOM 3724 C C . LEU B 1 238 ? 8.523 -41.562 -18.203 1 41.75 238 LEU B C 1
ATOM 3726 O O . LEU B 1 238 ? 8.781 -42.719 -18.531 1 41.75 238 LEU B O 1
ATOM 3730 N N . ALA B 1 239 ? 7.52 -41.438 -17.344 1 44.19 239 ALA B N 1
ATOM 3731 C CA . ALA B 1 239 ? 6.789 -42.656 -17.078 1 44.19 239 ALA B CA 1
ATOM 3732 C C . ALA B 1 239 ? 6.02 -43.125 -18.297 1 44.19 239 ALA B C 1
ATOM 3734 O O . ALA B 1 239 ? 5.676 -44.312 -18.422 1 44.19 239 ALA B O 1
ATOM 3735 N N . SER B 1 240 ? 5.539 -42.25 -19.172 1 37.47 240 SER B N 1
ATOM 3736 C CA . SER B 1 240 ? 4.879 -42.844 -20.312 1 37.47 240 SER B CA 1
ATOM 3737 C C . SER B 1 240 ? 5.895 -43.5 -21.266 1 37.47 240 SER B C 1
ATOM 3739 O O . SER B 1 240 ? 5.516 -44.125 -22.25 1 37.47 240 SER B O 1
ATOM 3741 N N . LEU B 1 241 ? 7.141 -42.969 -21.203 1 35.28 241 LEU B N 1
ATOM 3742 C CA . LEU B 1 241 ? 8.008 -43.75 -22.094 1 35.28 241 LEU B CA 1
ATOM 3743 C C . LEU B 1 241 ? 8.398 -45.062 -21.469 1 35.28 241 LEU B C 1
ATOM 3745 O O . LEU B 1 241 ? 9.047 -45.906 -22.109 1 35.28 241 LEU B O 1
ATOM 3749 N N . SER B 1 242 ? 8.297 -45.219 -20.109 1 30.88 242 SER B N 1
ATOM 3750 C CA . SER B 1 242 ? 8.469 -46.656 -19.828 1 30.88 242 SER B CA 1
ATOM 3751 C C . SER B 1 242 ? 7.156 -47.406 -20.016 1 30.88 242 SER B C 1
ATOM 3753 O O . SER B 1 242 ? 6.078 -46.875 -19.797 1 30.88 242 SER B O 1
#

Foldseek 3Di:
DDPCQAAPPVQAGPVGDHQQDFADKDKAWCPDVDLWTWMWIDGPQWIKIKTKDDQDADPDQVPQDQQFEFEFEDEAEPPPDPDDVVVVVVVVVVRVVLRVQLRQLQSVFFPGRVPHNTYMYMYMYTDGAFDPNSQRSLQRRQRRCVRSVGDTNARWFKWKKWDDPHGIHTHDTPVDVVHTFMKMWIAGQPVGDTRDIDGPDDDDPVCVVVRVVSRSVVRNVSRVNSVVNSVVVPDPPPVVVD/DDPCQAAPPVQAGPVGDHQQDFADKDKAWCPDVDLWTWMWIDGPQWIKIKTKDDQDADPDQVPQDQAFEFEFEDEDEPPPDPPDVVVVVVVVVVRVVLRVQLRQLQSVFFPGRVPHNTYMYMYMYTDGAFDPNSQNSLQRRQRRCVRSVGDTNARWFKWKKWDDPHGIHTHDTPVDVVHTFMKMWIAGQPVGDTRDIDGPDDDDPVCVVVRVVSRSVVRNVSRVNSVVNSVVVPDDPPVVVD

InterPro domains:
  IPR001247 Exoribonuclease, phosphorolytic domain 1 [PF01138] (21-151)
  IPR015847 Exoribonuclease, phosphorolytic domain 2 [PF03725] (154-217)
  IPR020568 Ribosomal protein uS5 domain 2-type superfamily [SSF54211] (9-178)
  IPR027408 PNPase/RNase PH domain superfamily [G3DSA:3.30.230.70] (1-239)
  IPR036345 Exoribonuclease, PH domain 2 superfamily [SSF55666] (151-235)
  IPR050080 Ribonuclease PH [PTHR11953] (13-227)

Sequence (484 aa):
MSHFEILSLEGLRNDGRRWDEMRNFQCRIGIEPSENGSAFIELGNTKVLCIVDGPSEPVIKSKARADRTFVNVEINIASFSTIDVKKRFKSDRRIQLQCLALQNTFEEIIQTELYPRSQISVYLHVLQDDGAVMASCINATTLALIDAGIPVKDFVCCSTAGIVESDMLLDLNSLEESALSWLTVAVLGNIKKVVYMQLETSMHLDYLESVMNMAIAGSEHIYNTMQSAVRQSAKPALASLSMSHFEILSLEGLRNDGRRWDEMRNFQCRIGIEPSENGSAFIELGNTKVLCIVDGPSEPVIKSKARADRTFVNVEINIASFSTIDVKKRFKSDRRIQLQCLALQNTFEEIIQTELYPRSQISVYLHVLQDDGAVMASCINATTLALIDAGIPVKDFVCCSTAGIVESDMLLDLNSLEESALSWLTVAVLGNIKKVVYMQLETSMHLDYLESVMNMAIAGSEHIYNTMQSAVRQSAKPALASLS